Protein 9NFB (pdb70)

Secondary structure (DSSP, 8-state):
--EEEEEEEEEE--TTTSSPEEEEEEEETTEEEEEEETTSSS-S-EE-STTGGGS-HHHHHHHHHHHHHHHHHHHHHHHHHHHHHT--SSS--EEEEEEEEEE-TT-SEEEEEEEEEETTEEEEEE-TTSS-EEE-SHHHHHHHHHHHHHTHHHHHHHIIIIIIHHHHHHHHHHTTTTTS--B--EEEEEE--EEEEEEEEBSS-EEEEEES---B---EE-SSS-EEEEEEE---EEEEEETT-SS-EEE--/--B--EEEEEESS---TT--EEEEEEEEEEBSS--EEEEEETTEE-S--EEPPPEE-TTS-EEEEEEEEE---EEEEEE-SS-SS-EEEE--S--/---STT----/---EEEE-SEEE--TT--EEEEEEEEEEE-GGGEEEEEE-TTS--EEEEETTTEE-TT--TTEEEEEEEEEEEEEESS--GGG-SEEEEEE-SSS-EE---EEEE--/--EEEEE---EE-TT--EEEEEEEESS-GGGS-EEEEEE-TTS-EEEEEEE-SSS--EEE-TTTTTTEEEEEETTTTEEEEEE-S--GGG-EEEEEEE---SS---EE---EEEEE--

B-factor: mean 131.97, std 766.39, range [21.88, 10307.0]

Structure (mmCIF, N/CA/C/O backbone):
data_9NFB
#
_entry.id   9NFB
#
_cell.length_a   1.00
_cell.length_b   1.00
_cell.length_c   1.00
_cell.angle_alpha   90.00
_cell.angle_beta   90.00
_cell.angle_gamma   90.00
#
_symmetry.space_group_name_H-M   'P 1'
#
loop_
_entity.id
_entity.type
_entity.pdbx_description
1 polymer 'MHC class I antigen'
2 polymer Beta-2-microglobulin
3 polymer 'GTPase KRas'
4 polymer 'R302 Fab light chain'
5 polymer 'R302 Fab heavy chain'
6 non-polymer 1-{(3S)-4-[(7M)-7-[6-amino-4-methyl-3-(trifluoromethyl)pyridin-2-yl]-6-chloro-8-fluoro-2-{[(2S)-1-methylpyrrolidin-2-yl]methoxy}quinazolin-4-yl]-3-methylpiperazin-1-yl}propan-1-one
#
loop_
_atom_site.group_PDB
_atom_site.id
_atom_site.type_symbol
_atom_site.label_atom_id
_atom_site.label_alt_id
_atom_site.label_comp_id
_atom_site.label_asym_id
_atom_site.label_entity_id
_atom_site.label_seq_id
_atom_site.pdbx_PDB_ins_code
_atom_site.Cartn_x
_atom_site.Cartn_y
_atom_site.Cartn_z
_atom_site.occupancy
_atom_site.B_iso_or_equiv
_atom_site.auth_seq_id
_atom_site.auth_comp_id
_atom_site.auth_asym_id
_atom_site.auth_atom_id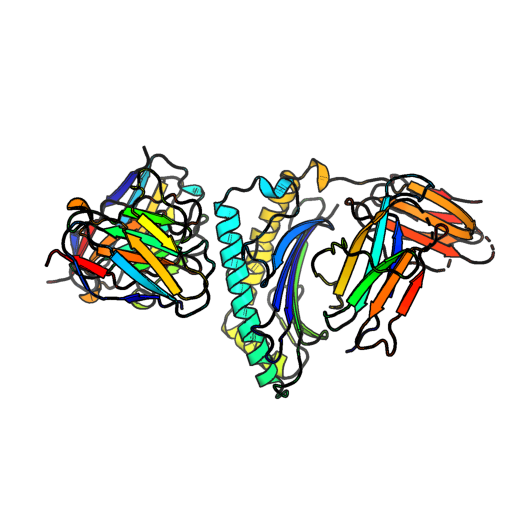
_atom_site.pdbx_PDB_model_num
ATOM 1 N N . GLY A 1 2 ? 148.291 169.702 193.967 1.00 80.96 1 GLY A N 1
ATOM 2 C CA . GLY A 1 2 ? 149.621 169.286 194.366 1.00 79.39 1 GLY A CA 1
ATOM 3 C C . GLY A 1 2 ? 150.408 168.661 193.233 1.00 80.04 1 GLY A C 1
ATOM 4 O O . GLY A 1 2 ? 149.831 168.164 192.269 1.00 80.55 1 GLY A O 1
ATOM 5 N N . SER A 1 3 ? 151.733 168.691 193.351 1.00 75.25 2 SER A N 1
ATOM 6 C CA . SER A 1 3 ? 152.590 168.116 192.325 1.00 75.03 2 SER A CA 1
ATOM 7 C C . SER A 1 3 ? 152.483 166.597 192.325 1.00 73.75 2 SER A C 1
ATOM 8 O O . SER A 1 3 ? 152.543 165.953 193.376 1.00 73.84 2 SER A O 1
ATOM 11 N N . HIS A 1 4 ? 152.329 166.022 191.136 1.00 65.08 3 HIS A N 1
ATOM 12 C CA . HIS A 1 4 ? 152.233 164.579 190.968 1.00 64.85 3 HIS A CA 1
ATOM 13 C C . HIS A 1 4 ? 153.410 164.087 190.142 1.00 64.28 3 HIS A C 1
ATOM 14 O O . HIS A 1 4 ? 153.819 164.739 189.180 1.00 68.80 3 HIS A O 1
ATOM 21 N N . SER A 1 5 ? 153.947 162.928 190.507 1.00 49.27 4 SER A N 1
ATOM 22 C CA . SER A 1 5 ? 155.148 162.409 189.875 1.00 48.22 4 SER A CA 1
ATOM 23 C C . SER A 1 5 ? 154.947 160.965 189.447 1.00 53.00 4 SER A C 1
ATOM 24 O O . SER A 1 5 ? 154.355 160.169 190.180 1.00 59.52 4 SER A O 1
ATOM 27 N N . MET A 1 6 ? 155.448 160.633 188.261 1.00 51.52 5 MET A N 1
ATOM 28 C CA . MET A 1 6 ? 155.540 159.251 187.809 1.00 45.62 5 MET A CA 1
ATOM 29 C C . MET A 1 6 ? 156.996 158.822 187.846 1.00 50.40 5 MET A C 1
ATOM 30 O O . MET A 1 6 ? 157.875 159.568 187.404 1.00 63.10 5 MET A O 1
ATOM 35 N N . ARG A 1 7 ? 157.251 157.634 188.383 1.00 43.69 6 ARG A N 1
ATOM 36 C CA . ARG A 1 7 ? 158.595 157.083 188.440 1.00 43.76 6 ARG A CA 1
ATOM 37 C C . ARG A 1 7 ? 158.574 155.623 188.020 1.00 42.52 6 ARG A C 1
ATOM 38 O O . ARG A 1 7 ? 157.553 154.943 188.125 1.00 52.92 6 ARG A O 1
ATOM 46 N N . TYR A 1 8 ? 159.714 155.154 187.525 1.00 34.70 7 TYR A N 1
ATOM 47 C CA . TYR A 1 8 ? 159.922 153.754 187.192 1.00 32.06 7 TYR A CA 1
ATOM 48 C C . TYR A 1 8 ? 161.237 153.311 187.803 1.00 35.32 7 TYR A C 1
ATOM 49 O O . TYR A 1 8 ? 162.267 153.971 187.613 1.00 51.20 7 TYR A O 1
ATOM 58 N N . PHE A 1 9 ? 161.193 152.197 188.530 1.00 21.88 8 PHE A N 1
ATOM 59 C CA . PHE A 1 9 ? 162.352 151.633 189.206 1.00 28.68 8 PHE A CA 1
ATOM 60 C C . PHE A 1 9 ? 162.627 150.245 188.648 1.00 37.33 8 PHE A C 1
ATOM 61 O O . PHE A 1 9 ? 161.718 149.415 188.565 1.00 48.14 8 PHE A O 1
ATOM 69 N N . PHE A 1 10 ? 163.880 149.995 188.278 1.00 34.70 9 PHE A N 1
ATOM 70 C CA . PHE A 1 10 ? 164.313 148.730 187.703 1.00 34.50 9 PHE A CA 1
ATOM 71 C C . PHE A 1 10 ? 165.478 148.201 188.519 1.00 39.11 9 PHE A C 1
ATOM 72 O O . PHE A 1 10 ? 166.430 148.940 188.791 1.00 51.36 9 PHE A O 1
ATOM 80 N N . THR A 1 11 ? 165.405 146.929 188.901 1.00 42.91 10 THR A N 1
ATOM 81 C CA . THR A 1 11 ? 166.445 146.275 189.681 1.00 46.50 10 THR A CA 1
ATOM 82 C C . THR A 1 11 ? 166.839 144.976 188.998 1.00 47.64 10 THR A C 1
ATOM 83 O O . THR A 1 11 ? 165.978 144.143 188.702 1.00 57.52 10 THR A O 1
ATOM 87 N N . SER A 1 12 ? 168.135 144.800 188.760 1.00 52.89 11 SER A N 1
ATOM 88 C CA . SER A 1 12 ? 168.659 143.599 188.123 1.00 58.47 11 SER A CA 1
ATOM 89 C C . SER A 1 12 ? 169.757 143.027 189.003 1.00 57.98 11 SER A C 1
ATOM 90 O O . SER A 1 12 ? 170.754 143.702 189.273 1.00 65.09 11 SER A O 1
ATOM 93 N N . VAL A 1 13 ? 169.576 141.785 189.442 1.00 60.13 12 VAL A N 1
ATOM 94 C CA . VAL A 1 13 ? 170.487 141.128 190.370 1.00 63.45 12 VAL A CA 1
ATOM 95 C C . VAL A 1 13 ? 171.106 139.928 189.670 1.00 66.59 12 VAL A C 1
ATOM 96 O O . VAL A 1 13 ? 170.387 139.076 189.137 1.00 70.71 12 VAL A O 1
ATOM 100 N N . SER A 1 14 ? 172.434 139.861 189.677 1.00 71.05 13 SER A N 1
ATOM 101 C CA . SER A 1 14 ? 173.145 138.764 189.037 1.00 71.79 13 SER A CA 1
ATOM 102 C C . SER A 1 14 ? 173.143 137.538 189.940 1.00 73.60 13 SER A C 1
ATOM 103 O O . SER A 1 14 ? 173.523 137.619 191.112 1.00 76.35 13 SER A O 1
ATOM 106 N N . ARG A 1 15 ? 172.716 136.404 189.394 1.00 82.55 14 ARG A N 1
ATOM 107 C CA . ARG A 1 15 ? 172.715 135.147 190.134 1.00 85.71 14 ARG A CA 1
ATOM 108 C C . ARG A 1 15 ? 173.833 134.253 189.621 1.00 87.63 14 ARG A C 1
ATOM 109 O O . ARG A 1 15 ? 173.764 133.780 188.475 1.00 85.76 14 ARG A O 1
ATOM 117 N N . PRO A 1 16 ? 174.868 133.987 190.415 1.00 97.54 15 PRO A N 1
ATOM 118 C CA . PRO A 1 16 ? 176.019 133.188 189.941 1.00 95.59 15 PRO A CA 1
ATOM 119 C C . PRO A 1 16 ? 175.732 131.690 189.850 1.00 95.47 15 PRO A C 1
ATOM 120 O O . PRO A 1 16 ? 176.025 130.893 190.739 1.00 94.22 15 PRO A O 1
ATOM 124 N N . GLY A 1 17 ? 175.135 131.290 188.728 1.00 103.32 16 GLY A N 1
ATOM 125 C CA . GLY A 1 17 ? 174.874 129.901 188.432 1.00 103.18 16 GLY A CA 1
ATOM 126 C C . GLY A 1 17 ? 173.445 129.455 188.662 1.00 104.92 16 GLY A C 1
ATOM 127 O O . GLY A 1 17 ? 173.041 128.420 188.119 1.00 103.73 16 GLY A O 1
ATOM 128 N N . ARG A 1 18 ? 172.669 130.205 189.446 1.00 105.86 17 ARG A N 1
ATOM 129 C CA . ARG A 1 18 ? 171.273 129.853 189.669 1.00 103.96 17 ARG A CA 1
ATOM 130 C C . ARG A 1 18 ? 170.400 130.123 188.453 1.00 105.34 17 ARG A C 1
ATOM 131 O O . ARG A 1 18 ? 169.230 129.726 188.452 1.00 104.69 17 ARG A O 1
ATOM 139 N N . GLY A 1 19 ? 170.928 130.791 187.438 1.00 98.98 18 GLY A N 1
ATOM 140 C CA . GLY A 1 19 ? 170.202 131.088 186.227 1.00 94.72 18 GLY A CA 1
ATOM 141 C C . GLY A 1 19 ? 170.538 132.480 185.742 1.00 94.20 18 GLY A C 1
ATOM 142 O O . GLY A 1 19 ? 171.549 133.063 186.129 1.00 92.77 18 GLY A O 1
ATOM 143 N N . GLU A 1 20 ? 169.673 133.004 184.881 1.00 85.61 19 GLU A N 1
ATOM 144 C CA . GLU A 1 20 ? 169.841 134.357 184.386 1.00 84.47 19 GLU A CA 1
ATOM 145 C C . GLU A 1 20 ? 169.560 135.360 185.504 1.00 83.72 19 GLU A C 1
ATOM 146 O O . GLU A 1 20 ? 168.831 135.056 186.451 1.00 84.37 19 GLU A O 1
ATOM 152 N N . PRO A 1 21 ? 170.140 136.558 185.426 1.00 76.43 20 PRO A N 1
ATOM 153 C CA . PRO A 1 21 ? 169.907 137.551 186.480 1.00 74.46 20 PRO A CA 1
ATOM 154 C C . PRO A 1 21 ? 168.434 137.908 186.592 1.00 72.53 20 PRO A C 1
ATOM 155 O O . PRO A 1 21 ? 167.716 137.987 185.594 1.00 72.73 20 PRO A O 1
ATOM 159 N N . ARG A 1 22 ? 167.988 138.119 187.827 1.00 61.56 21 ARG A N 1
ATOM 160 C CA . ARG A 1 22 ? 166.593 138.436 188.085 1.00 61.15 21 ARG A CA 1
ATOM 161 C C . ARG A 1 22 ? 166.344 139.920 187.859 1.00 66.02 21 ARG A C 1
ATOM 162 O O . ARG A 1 22 ? 167.129 140.767 188.288 1.00 70.95 21 ARG A O 1
ATOM 170 N N . PHE A 1 23 ? 165.242 140.230 187.180 1.00 58.32 22 PHE A N 1
ATOM 171 C CA . PHE A 1 23 ? 164.904 141.598 186.811 1.00 50.08 22 PHE A CA 1
ATOM 172 C C . PHE A 1 23 ? 163.509 141.925 187.318 1.00 49.14 22 PHE A C 1
ATOM 173 O O . PHE A 1 23 ? 162.568 141.162 187.084 1.00 58.04 22 PHE A O 1
ATOM 181 N N . ILE A 1 24 ? 163.382 143.051 188.016 1.00 43.16 23 ILE A N 1
ATOM 182 C CA . ILE A 1 24 ? 162.107 143.523 188.542 1.00 45.81 23 ILE A CA 1
ATOM 183 C C . ILE A 1 24 ? 161.914 144.976 188.136 1.00 51.75 23 ILE A C 1
ATOM 184 O O . ILE A 1 24 ? 162.805 145.805 188.344 1.00 57.61 23 ILE A O 1
ATOM 189 N N . ALA A 1 25 ? 160.750 145.288 187.576 1.00 43.89 24 ALA A N 1
ATOM 190 C CA . ALA A 1 25 ? 160.395 146.650 187.208 1.00 38.01 24 ALA A CA 1
ATOM 191 C C . ALA A 1 25 ? 159.104 147.046 187.907 1.00 42.76 24 ALA A C 1
ATOM 192 O O . ALA A 1 25 ? 158.173 146.243 188.006 1.00 53.87 24 ALA A O 1
ATOM 194 N N . VAL A 1 26 ? 159.057 148.279 188.403 1.00 35.01 25 VAL A N 1
ATOM 195 C CA . VAL A 1 26 ? 157.882 148.800 189.091 1.00 32.59 25 VAL A CA 1
ATOM 196 C C . VAL A 1 26 ? 157.604 150.209 188.597 1.00 36.72 25 VAL A C 1
ATOM 197 O O . VAL A 1 26 ? 158.530 150.991 188.359 1.00 54.41 25 VAL A O 1
ATOM 201 N N . GLY A 1 27 ? 156.323 150.526 188.439 1.00 25.33 26 GLY A N 1
ATOM 202 C CA . GLY A 1 27 ? 155.909 151.859 188.057 1.00 28.38 26 GLY A CA 1
ATOM 203 C C . GLY A 1 27 ? 155.022 152.487 189.108 1.00 35.31 26 GLY A C 1
ATOM 204 O O . GLY A 1 27 ? 154.052 151.871 189.556 1.00 51.54 26 GLY A O 1
ATOM 205 N N . TYR A 1 28 ? 155.347 153.709 189.513 1.00 36.75 27 TYR A N 1
ATOM 206 C CA . TYR A 1 28 ? 154.651 154.401 190.586 1.00 39.98 27 TYR A CA 1
ATOM 207 C C . TYR A 1 28 ? 154.093 155.710 190.056 1.00 47.63 27 TYR A C 1
ATOM 208 O O . TYR A 1 28 ? 154.784 156.432 189.333 1.00 53.69 27 TYR A O 1
ATOM 217 N N . VAL A 1 29 ? 152.849 156.011 190.412 1.00 52.03 28 VAL A N 1
ATOM 218 C CA . VAL A 1 29 ? 152.281 157.346 190.274 1.00 50.41 28 VAL A CA 1
ATOM 219 C C . VAL A 1 29 ? 151.996 157.842 191.682 1.00 50.25 28 VAL A C 1
ATOM 220 O O . VAL A 1 29 ? 151.226 157.215 192.420 1.00 56.54 28 VAL A O 1
ATOM 224 N N . ASP A 1 30 ? 152.626 158.955 192.060 1.00 53.26 29 ASP A N 1
ATOM 225 C CA . ASP A 1 30 ? 152.586 159.471 193.431 1.00 55.69 29 ASP A CA 1
ATOM 226 C C . ASP A 1 30 ? 153.140 158.378 194.335 1.00 58.59 29 ASP A C 1
ATOM 227 O O . ASP A 1 30 ? 154.313 158.002 194.167 1.00 60.48 29 ASP A O 1
ATOM 232 N N . ASP A 1 31 ? 152.372 157.849 195.284 1.00 55.53 30 ASP A N 1
ATOM 233 C CA . ASP A 1 31 ? 152.807 156.742 196.124 1.00 52.98 30 ASP A CA 1
ATOM 234 C C . ASP A 1 31 ? 152.070 155.448 195.805 1.00 54.56 30 ASP A C 1
ATOM 235 O O . ASP A 1 31 ? 152.108 154.511 196.608 1.00 60.08 30 ASP A O 1
ATOM 240 N N . THR A 1 32 ? 151.400 155.373 194.659 1.00 48.20 31 THR A N 1
ATOM 241 C CA . THR A 1 32 ? 150.592 154.219 194.287 1.00 47.23 31 THR A CA 1
ATOM 242 C C . THR A 1 32 ? 151.250 153.494 193.121 1.00 51.53 31 THR A C 1
ATOM 243 O O . THR A 1 32 ? 151.486 154.093 192.068 1.00 52.41 31 THR A O 1
ATOM 247 N N . GLN A 1 33 ? 151.539 152.211 193.311 1.00 48.62 32 GLN A N 1
ATOM 248 C CA . GLN A 1 33 ? 152.044 151.386 192.224 1.00 40.98 32 GLN A CA 1
ATOM 249 C C . GLN A 1 33 ? 150.930 151.096 191.227 1.00 45.04 32 GLN A C 1
ATOM 250 O O . GLN A 1 33 ? 149.767 150.939 191.606 1.00 56.30 32 GLN A O 1
ATOM 256 N N . PHE A 1 34 ? 151.281 151.026 189.942 1.00 41.01 33 PHE A N 1
ATOM 257 C CA . PHE A 1 34 ? 150.289 150.703 188.924 1.00 42.57 33 PHE A CA 1
ATOM 258 C C . PHE A 1 34 ? 150.725 149.657 187.906 1.00 46.28 33 PHE A C 1
ATOM 259 O O . PHE A 1 34 ? 149.860 149.141 187.191 1.00 55.88 33 PHE A O 1
ATOM 267 N N . VAL A 1 35 ? 152.012 149.315 187.814 1.00 40.87 34 VAL A N 1
ATOM 268 C CA . VAL A 1 35 ? 152.468 148.207 186.982 1.00 39.54 34 VAL A CA 1
ATOM 269 C C . VAL A 1 35 ? 153.533 147.423 187.736 1.00 44.10 34 VAL A C 1
ATOM 270 O O . VAL A 1 35 ? 154.016 147.839 188.790 1.00 46.41 34 VAL A O 1
ATOM 274 N N . ARG A 1 36 ? 153.895 146.272 187.174 1.00 48.44 35 ARG A N 1
ATOM 275 C CA . ARG A 1 36 ? 154.865 145.384 187.795 1.00 48.23 35 ARG A CA 1
ATOM 276 C C . ARG A 1 36 ? 155.319 144.348 186.779 1.00 52.85 35 ARG A C 1
ATOM 277 O O . ARG A 1 36 ? 154.491 143.728 186.110 1.00 61.12 35 ARG A O 1
ATOM 285 N N . PHE A 1 37 ? 156.632 144.164 186.674 1.00 49.48 36 PHE A N 1
ATOM 286 C CA . PHE A 1 37 ? 157.206 143.110 185.848 1.00 46.55 36 PHE A CA 1
ATOM 287 C C . PHE A 1 37 ? 158.228 142.344 186.668 1.00 50.56 36 PHE A C 1
ATOM 288 O O . PHE A 1 37 ? 159.168 142.939 187.201 1.00 57.24 36 PHE A O 1
ATOM 296 N N . ASP A 1 38 ? 158.047 141.030 186.763 1.00 54.99 37 ASP A N 1
ATOM 297 C CA . ASP A 1 38 ? 158.987 140.165 187.462 1.00 53.67 37 ASP A CA 1
ATOM 298 C C . ASP A 1 38 ? 159.475 139.107 186.488 1.00 57.10 37 ASP A C 1
ATOM 299 O O . ASP A 1 38 ? 158.666 138.453 185.825 1.00 62.79 37 ASP A O 1
ATOM 304 N N . SER A 1 39 ? 160.796 138.942 186.406 1.00 58.07 38 SER A N 1
ATOM 305 C CA . SER A 1 39 ? 161.367 138.055 185.399 1.00 62.70 38 SER A CA 1
ATOM 306 C C . SER A 1 39 ? 160.969 136.605 185.640 1.00 65.20 38 SER A C 1
ATOM 307 O O . SER A 1 39 ? 160.804 135.833 184.688 1.00 62.96 38 SER A O 1
ATOM 310 N N . ASP A 1 40 ? 160.811 136.213 186.903 1.00 67.87 39 ASP A N 1
ATOM 311 C CA . ASP A 1 40 ? 160.492 134.830 187.230 1.00 68.04 39 ASP A CA 1
ATOM 312 C C . ASP A 1 40 ? 158.996 134.549 187.270 1.00 68.82 39 ASP A C 1
ATOM 313 O O . ASP A 1 40 ? 158.608 133.395 187.481 1.00 68.99 39 ASP A O 1
ATOM 318 N N . ALA A 1 41 ? 158.154 135.559 187.079 1.00 69.48 40 ALA A N 1
ATOM 319 C CA . ALA A 1 41 ? 156.721 135.324 186.989 1.00 68.49 40 ALA A CA 1
ATOM 320 C C . ALA A 1 41 ? 156.393 134.533 185.727 1.00 68.58 40 ALA A C 1
ATOM 321 O O . ALA A 1 41 ? 157.073 134.642 184.703 1.00 68.69 40 ALA A O 1
ATOM 323 N N . ALA A 1 42 ? 155.336 133.724 185.812 1.00 64.97 41 ALA A N 1
ATOM 324 C CA . ALA A 1 42 ? 154.986 132.845 184.700 1.00 67.44 41 ALA A CA 1
ATOM 325 C C . ALA A 1 42 ? 154.523 133.635 183.481 1.00 64.74 41 ALA A C 1
ATOM 326 O O . ALA A 1 42 ? 154.822 133.258 182.343 1.00 64.88 41 ALA A O 1
ATOM 328 N N . SER A 1 43 ? 153.786 134.726 183.698 1.00 61.02 42 SER A N 1
ATOM 329 C CA . SER A 1 43 ? 153.202 135.463 182.581 1.00 63.43 42 SER A CA 1
ATOM 330 C C . SER A 1 43 ? 154.272 136.096 181.698 1.00 64.21 42 SER A C 1
ATOM 331 O O . SER A 1 43 ? 154.149 136.087 180.467 1.00 58.46 42 SER A O 1
ATOM 334 N N . GLN A 1 44 ? 155.326 136.645 182.305 1.00 67.32 43 GLN A N 1
ATOM 335 C CA . GLN A 1 44 ? 156.355 137.398 181.582 1.00 63.48 43 GLN A CA 1
ATOM 336 C C . GLN A 1 44 ? 155.741 138.542 180.779 1.00 63.10 43 GLN A C 1
ATOM 337 O O . GLN A 1 44 ? 156.116 138.796 179.633 1.00 64.64 43 GLN A O 1
ATOM 343 N N . ARG A 1 45 ? 154.787 139.237 181.391 1.00 53.99 44 ARG A N 1
ATOM 344 C CA . ARG A 1 45 ? 154.137 140.387 180.786 1.00 51.04 44 ARG A CA 1
ATOM 345 C C . ARG A 1 45 ? 153.993 141.474 181.838 1.00 55.77 44 ARG A C 1
ATOM 346 O O . ARG A 1 45 ? 154.092 141.216 183.039 1.00 60.95 44 ARG A O 1
ATOM 354 N N . MET A 1 46 ? 153.767 142.699 181.377 1.00 51.97 45 MET A N 1
ATOM 355 C CA . MET A 1 46 ? 153.491 143.789 182.299 1.00 47.74 45 MET A CA 1
ATOM 356 C C . MET A 1 46 ? 152.127 143.576 182.941 1.00 51.45 45 MET A C 1
ATOM 357 O O . MET A 1 46 ? 151.119 143.428 182.245 1.00 58.42 45 MET A O 1
ATOM 362 N N . GLU A 1 47 ? 152.096 143.557 184.270 1.00 51.77 46 GLU A N 1
ATOM 363 C CA . GLU A 1 47 ? 150.882 143.235 184.996 1.00 50.05 46 GLU A CA 1
ATOM 364 C C . GLU A 1 47 ? 150.319 144.474 185.668 1.00 57.36 46 GLU A C 1
ATOM 365 O O . GLU A 1 47 ? 151.080 145.248 186.264 1.00 62.11 46 GLU A O 1
ATOM 371 N N . PRO A 1 48 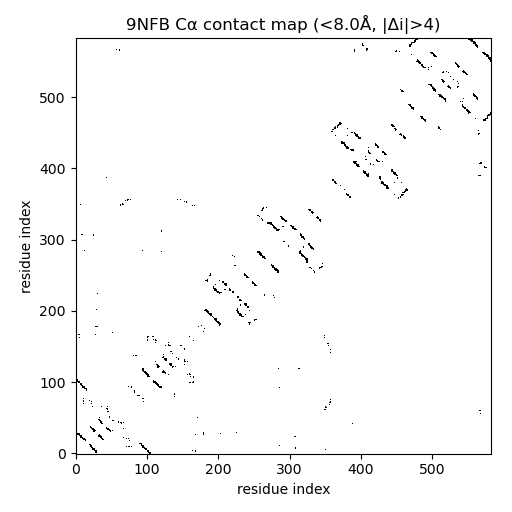? 149.011 144.700 185.595 1.00 57.03 47 PRO A N 1
ATOM 372 C CA . PRO A 1 48 ? 148.423 145.849 186.289 1.00 53.83 47 PRO A CA 1
ATOM 373 C C . PRO A 1 48 ? 148.324 145.599 187.784 1.00 56.48 47 PRO A C 1
ATOM 374 O O . PRO A 1 48 ? 148.029 144.487 188.227 1.00 61.04 47 PRO A O 1
ATOM 378 N N . ARG A 1 49 ? 148.569 146.653 188.567 1.00 52.70 48 ARG A N 1
ATOM 379 C CA . ARG A 1 49 ? 148.435 146.577 190.018 1.00 53.85 48 ARG A CA 1
ATOM 380 C C . ARG A 1 49 ? 147.553 147.692 190.568 1.00 59.95 48 ARG A C 1
ATOM 381 O O . ARG A 1 49 ? 147.602 147.979 191.767 1.00 62.93 48 ARG A O 1
ATOM 389 N N . ALA A 1 50 ? 146.750 148.323 189.719 1.00 62.40 49 ALA A N 1
ATOM 390 C CA . ALA A 1 50 ? 145.778 149.321 190.129 1.00 60.72 49 ALA A CA 1
ATOM 391 C C . ALA A 1 50 ? 144.479 149.067 189.382 1.00 60.89 49 ALA A C 1
ATOM 392 O O . ALA A 1 50 ? 144.501 148.579 188.246 1.00 61.41 49 ALA A O 1
ATOM 394 N N . PRO A 1 51 ? 143.333 149.369 189.997 1.00 69.09 50 PRO A N 1
ATOM 395 C CA . PRO A 1 51 ? 142.059 149.134 189.302 1.00 70.75 50 PRO A CA 1
ATOM 396 C C . PRO A 1 51 ? 141.875 149.982 188.054 1.00 73.52 50 PRO A C 1
ATOM 397 O O . PRO A 1 51 ? 141.251 149.515 187.094 1.00 75.93 50 PRO A O 1
ATOM 401 N N . TRP A 1 52 ? 142.395 151.211 188.034 1.00 60.31 51 TRP A N 1
ATOM 402 C CA . TRP A 1 52 ? 142.144 152.100 186.905 1.00 59.27 51 TRP A CA 1
ATOM 403 C C . TRP A 1 52 ? 142.990 151.737 185.691 1.00 63.78 51 TRP A C 1
ATOM 404 O O . TRP A 1 52 ? 142.531 151.872 184.553 1.00 68.34 51 TRP A O 1
ATOM 415 N N . ILE A 1 53 ? 144.225 151.279 185.908 1.00 64.02 52 ILE A N 1
ATOM 416 C CA . ILE A 1 53 ? 145.115 150.994 184.790 1.00 60.76 52 ILE A CA 1
ATOM 417 C C . ILE A 1 53 ? 144.643 149.793 183.982 1.00 63.00 52 ILE A C 1
ATOM 418 O O . ILE A 1 53 ? 145.047 149.632 182.826 1.00 69.82 52 ILE A O 1
ATOM 423 N N . GLU A 1 54 ? 143.781 148.949 184.553 1.00 65.23 53 GLU A N 1
ATOM 424 C CA . GLU A 1 54 ? 143.243 147.815 183.810 1.00 65.53 53 GLU A CA 1
ATOM 425 C C . GLU A 1 54 ? 142.328 148.251 182.673 1.00 67.90 53 GLU A C 1
ATOM 426 O O . GLU A 1 54 ? 142.010 147.434 181.802 1.00 69.00 53 GLU A O 1
ATOM 432 N N . GLN A 1 55 ? 141.896 149.513 182.668 1.00 68.66 54 GLN A N 1
ATOM 433 C CA . GLN A 1 55 ? 141.033 150.010 181.602 1.00 67.72 54 GLN A CA 1
ATOM 434 C C . GLN A 1 55 ? 141.765 150.073 180.266 1.00 71.94 54 GLN A C 1
ATOM 435 O O . GLN A 1 55 ? 141.129 149.987 179.208 1.00 75.27 54 GLN A O 1
ATOM 441 N N . GLU A 1 56 ? 143.091 150.191 180.292 1.00 67.99 55 GLU A N 1
ATOM 442 C CA . GLU A 1 56 ? 143.867 150.301 179.064 1.00 63.40 55 GLU A CA 1
ATOM 443 C C . GLU A 1 56 ? 143.693 149.060 178.196 1.00 66.05 55 GLU A C 1
ATOM 444 O O . GLU A 1 56 ? 143.582 147.939 178.698 1.00 68.40 55 GLU A O 1
ATOM 450 N N . GLY A 1 57 ? 143.670 149.269 176.883 1.00 58.68 56 GLY A N 1
ATOM 451 C CA . GLY A 1 57 ? 143.471 148.195 175.941 1.00 60.00 56 GLY A CA 1
ATOM 452 C C . GLY A 1 57 ? 144.669 147.275 175.851 1.00 62.55 56 GLY A C 1
ATOM 453 O O . GLY A 1 57 ? 145.753 147.581 176.354 1.00 64.30 56 GLY A O 1
ATOM 454 N N . PRO A 1 58 ? 144.490 146.117 175.210 1.00 63.67 57 PRO A N 1
ATOM 455 C CA . PRO A 1 58 ? 145.597 145.149 175.125 1.00 61.30 57 PRO A CA 1
ATOM 456 C C . PRO A 1 58 ? 146.803 145.655 174.354 1.00 62.98 57 PRO A C 1
ATOM 457 O O . PRO A 1 58 ? 147.912 145.146 174.560 1.00 65.83 57 PRO A O 1
ATOM 461 N N . GLU A 1 59 ? 146.630 146.641 173.470 1.00 57.70 58 GLU A N 1
ATOM 462 C CA . GLU A 1 59 ? 147.787 147.196 172.776 1.00 58.67 58 GLU A CA 1
ATOM 463 C C . GLU A 1 59 ? 148.708 147.934 173.740 1.00 59.90 58 GLU A C 1
ATOM 464 O O . GLU A 1 59 ? 149.935 147.914 173.565 1.00 63.91 58 GLU A O 1
ATOM 470 N N . TYR A 1 60 ? 148.142 148.566 174.771 1.00 52.74 59 TYR A N 1
ATOM 471 C CA . TYR A 1 60 ? 148.967 149.209 175.785 1.00 52.03 59 TYR A CA 1
ATOM 472 C C . TYR A 1 60 ? 149.831 148.187 176.506 1.00 51.72 59 TYR A C 1
ATOM 473 O O . TYR A 1 60 ? 151.028 148.413 176.720 1.00 59.10 59 TYR A O 1
ATOM 482 N N . TRP A 1 61 ? 149.248 147.044 176.868 1.00 42.54 60 TRP A N 1
ATOM 483 C CA . TRP A 1 61 ? 150.017 146.011 177.550 1.00 45.95 60 TRP A CA 1
ATOM 484 C C . TRP A 1 61 ? 151.057 145.395 176.625 1.00 52.12 60 TRP A C 1
ATOM 485 O O . TRP A 1 61 ? 152.156 145.048 177.069 1.00 51.94 60 TRP A O 1
ATOM 496 N N . ASP A 1 62 ? 150.734 145.257 175.336 1.00 53.14 61 ASP A N 1
ATOM 497 C CA . ASP A 1 62 ? 151.723 144.781 174.373 1.00 47.96 61 ASP A CA 1
ATOM 498 C C . ASP A 1 62 ? 152.931 145.707 174.326 1.00 48.41 61 ASP A C 1
ATOM 499 O O . ASP A 1 62 ? 154.082 145.258 174.417 1.00 56.89 61 ASP A O 1
ATOM 504 N N . GLY A 1 63 ? 152.684 147.010 174.182 1.00 44.68 62 GLY A N 1
ATOM 505 C CA . GLY A 1 63 ? 153.785 147.960 174.152 1.00 46.75 62 GLY A CA 1
ATOM 506 C C . GLY A 1 63 ? 154.591 147.961 175.437 1.00 55.15 62 GLY A C 1
ATOM 507 O O . GLY A 1 63 ? 155.827 147.999 175.409 1.00 56.30 62 GLY A O 1
ATOM 508 N N . GLU A 1 64 ? 153.905 147.914 176.582 1.00 53.95 63 GLU A N 1
ATOM 509 C CA . GLU A 1 64 ? 154.604 147.901 177.861 1.00 45.73 63 GLU A CA 1
ATOM 510 C C . GLU A 1 64 ? 155.477 146.664 177.999 1.00 49.88 63 GLU A C 1
ATOM 511 O O . GLU A 1 64 ? 156.613 146.749 178.478 1.00 57.32 63 GLU A O 1
ATOM 517 N N . THR A 1 65 ? 154.965 145.502 177.589 1.00 41.31 64 THR A N 1
ATOM 518 C CA . THR A 1 65 ? 155.751 144.278 177.675 1.00 40.93 64 THR A CA 1
ATOM 519 C C . THR A 1 65 ? 156.969 144.340 176.765 1.00 45.36 64 THR A C 1
ATOM 520 O O . THR A 1 65 ? 158.062 143.914 177.154 1.00 52.27 64 THR A O 1
ATOM 524 N N . ARG A 1 66 ? 156.805 144.873 175.551 1.00 41.74 65 ARG A N 1
ATOM 525 C CA . ARG A 1 66 ? 157.952 145.020 174.659 1.00 40.29 65 ARG A CA 1
ATOM 526 C C . ARG A 1 66 ? 159.025 145.900 175.289 1.00 51.68 65 ARG A C 1
ATOM 527 O O . ARG A 1 66 ? 160.209 145.536 175.324 1.00 55.87 65 ARG A O 1
ATOM 535 N N . LYS A 1 67 ? 158.622 147.062 175.811 1.00 50.95 66 LYS A N 1
ATOM 536 C CA . LYS A 1 67 ? 159.592 147.974 176.410 1.00 44.20 66 LYS A CA 1
ATOM 537 C C . LYS A 1 67 ? 160.272 147.350 177.622 1.00 46.60 66 LYS A C 1
ATOM 538 O O . LYS A 1 67 ? 161.490 147.481 177.796 1.00 53.08 66 LYS A O 1
ATOM 544 N N . VAL A 1 68 ? 159.506 146.667 178.475 1.00 39.88 67 VAL A N 1
ATOM 545 C CA . VAL A 1 68 ? 160.092 146.125 179.694 1.00 39.07 67 VAL A CA 1
ATOM 546 C C . VAL A 1 68 ? 161.017 144.955 179.385 1.00 45.95 67 VAL A C 1
ATOM 547 O O . VAL A 1 68 ? 162.031 144.767 180.066 1.00 56.42 67 VAL A O 1
ATOM 551 N N . LYS A 1 69 ? 160.718 144.161 178.354 1.00 43.43 68 LYS A N 1
ATOM 552 C CA . LYS A 1 69 ? 161.648 143.101 177.986 1.00 42.60 68 LYS A CA 1
ATOM 553 C C . LYS A 1 69 ? 162.910 143.667 177.349 1.00 49.46 68 LYS A C 1
ATOM 554 O O . LYS A 1 69 ? 164.003 143.116 177.544 1.00 53.11 68 LYS A O 1
ATOM 560 N N . ALA A 1 70 ? 162.791 144.771 176.605 1.00 51.67 69 ALA A N 1
ATOM 561 C CA . ALA A 1 70 ? 163.989 145.455 176.128 1.00 49.27 69 ALA A CA 1
ATOM 562 C C . ALA A 1 70 ? 164.843 145.935 177.295 1.00 50.51 69 ALA A C 1
ATOM 563 O O . ALA A 1 70 ? 166.073 145.801 177.275 1.00 56.73 69 ALA A O 1
ATOM 565 N N . HIS A 1 71 ? 164.201 146.490 178.326 1.00 49.15 70 HIS A N 1
ATOM 566 C CA . HIS A 1 71 ? 164.927 146.905 179.523 1.00 45.72 70 HIS A CA 1
ATOM 567 C C . HIS A 1 71 ? 165.603 145.719 180.199 1.00 49.27 70 HIS A C 1
ATOM 568 O O . HIS A 1 71 ? 166.735 145.830 180.683 1.00 56.38 70 HIS A O 1
ATOM 575 N N . SER A 1 72 ? 164.913 144.579 180.259 1.00 50.08 71 SER A N 1
ATOM 576 C CA . SER A 1 72 ? 165.489 143.388 180.873 1.00 51.60 71 SER A CA 1
ATOM 577 C C . SER A 1 72 ? 166.739 142.934 180.130 1.00 54.12 71 SER A C 1
ATOM 578 O O . SER A 1 72 ? 167.763 142.619 180.748 1.00 56.84 71 SER A O 1
ATOM 581 N N . GLN A 1 73 ? 166.673 142.897 178.797 1.00 58.88 72 GLN A N 1
ATOM 582 C CA . GLN A 1 73 ? 167.847 142.519 178.014 1.00 58.92 72 GLN A CA 1
ATOM 583 C C . GLN A 1 73 ? 168.987 143.508 178.220 1.00 60.71 72 GLN A C 1
ATOM 584 O O . GLN A 1 73 ? 170.154 143.110 178.362 1.00 68.35 72 GLN A O 1
ATOM 590 N N . THR A 1 74 ? 168.669 144.805 178.241 1.00 55.82 73 THR A N 1
ATOM 591 C CA . THR A 1 74 ? 169.705 145.809 178.442 1.00 55.70 73 THR A CA 1
ATOM 592 C C . THR A 1 74 ? 170.384 145.641 179.793 1.00 55.65 73 THR A C 1
ATOM 593 O O . THR A 1 74 ? 171.610 145.726 179.888 1.00 58.54 73 THR A O 1
ATOM 597 N N . HIS A 1 75 ? 169.610 145.386 180.849 1.00 56.70 74 HIS A N 1
ATOM 598 C CA . HIS A 1 75 ? 170.207 145.209 182.171 1.00 58.32 74 HIS A CA 1
ATOM 599 C C . HIS A 1 75 ? 171.020 143.922 182.249 1.00 61.19 74 HIS A C 1
ATOM 600 O O . HIS A 1 75 ? 172.059 143.873 182.923 1.00 67.18 74 HIS A O 1
ATOM 607 N N . ARG A 1 76 ? 170.555 142.866 181.577 1.00 69.70 75 ARG A N 1
ATOM 608 C CA . ARG A 1 76 ? 171.309 141.618 181.551 1.00 70.64 75 ARG A CA 1
ATOM 609 C C . ARG A 1 76 ? 172.671 141.816 180.900 1.00 70.54 75 ARG A C 1
ATOM 610 O O . ARG A 1 76 ? 173.680 141.283 181.375 1.00 69.72 75 ARG A O 1
ATOM 618 N N . VAL A 1 77 ? 172.720 142.583 179.810 1.00 68.73 76 VAL A N 1
ATOM 619 C CA . VAL A 1 77 ? 174.008 142.927 179.211 1.00 67.21 76 VAL A CA 1
ATOM 620 C C . VAL A 1 77 ? 174.797 143.855 180.133 1.00 70.02 76 VAL A C 1
ATOM 621 O O . VAL A 1 77 ? 176.033 143.773 180.221 1.00 71.07 76 VAL A O 1
ATOM 625 N N . ASP A 1 78 ? 174.092 144.750 180.829 1.00 73.72 77 ASP A N 1
ATOM 626 C CA . ASP A 1 78 ? 174.733 145.783 181.631 1.00 72.62 77 ASP A CA 1
ATOM 627 C C . ASP A 1 78 ? 175.513 145.187 182.790 1.00 70.74 77 ASP A C 1
ATOM 628 O O . ASP A 1 78 ? 176.590 145.680 183.135 1.00 77.00 77 ASP A O 1
ATOM 633 N N . LEU A 1 79 ? 174.975 144.144 183.419 1.00 66.12 78 LEU A N 1
ATOM 634 C CA . LEU A 1 79 ? 175.698 143.511 184.519 1.00 68.54 78 LEU A CA 1
ATOM 635 C C . LEU A 1 79 ? 177.063 143.014 184.057 1.00 73.00 78 LEU A C 1
ATOM 636 O O . LEU A 1 79 ? 178.089 143.279 184.700 1.00 73.39 78 LEU A O 1
ATOM 641 N N . GLY A 1 80 ? 177.095 142.306 182.927 1.00 73.76 79 GLY A N 1
ATOM 642 C CA . GLY A 1 80 ? 178.357 141.799 182.418 1.00 72.68 79 GLY A CA 1
ATOM 643 C C . GLY A 1 80 ? 179.313 142.902 182.008 1.00 71.44 79 GLY A C 1
ATOM 644 O O . GLY A 1 80 ? 180.505 142.852 182.329 1.00 74.85 79 GLY A O 1
ATOM 645 N N . THR A 1 81 ? 178.810 143.916 181.297 1.00 69.98 80 THR A N 1
ATOM 646 C CA . THR A 1 81 ? 179.712 144.978 180.859 1.00 73.37 80 THR A CA 1
ATOM 647 C C . THR A 1 81 ? 180.247 145.780 182.040 1.00 75.28 80 THR A C 1
ATOM 648 O O . THR A 1 81 ? 181.396 146.229 182.006 1.00 76.38 80 THR A O 1
ATOM 652 N N . LEU A 1 82 ? 179.462 145.931 183.108 1.00 72.23 81 LEU A N 1
ATOM 653 C CA . LEU A 1 82 ? 179.946 146.662 184.273 1.00 70.14 81 LEU A CA 1
ATOM 654 C C . LEU A 1 82 ? 180.954 145.840 185.061 1.00 70.20 81 LEU A C 1
ATOM 655 O O . LEU A 1 82 ? 181.949 146.382 185.559 1.00 74.44 81 LEU A O 1
ATOM 660 N N . ARG A 1 83 ? 180.722 144.532 185.188 1.00 77.93 82 ARG A N 1
ATOM 661 C CA . ARG A 1 83 ? 181.727 143.685 185.820 1.00 82.26 82 ARG A CA 1
ATOM 662 C C . ARG A 1 83 ? 183.033 143.725 185.039 1.00 83.13 82 ARG A C 1
ATOM 663 O O . ARG A 1 83 ? 184.119 143.744 185.629 1.00 78.93 82 ARG A O 1
ATOM 671 N N . GLY A 1 84 ? 182.946 143.747 183.708 1.00 85.74 83 GLY A N 1
ATOM 672 C CA . GLY A 1 84 ? 184.148 143.907 182.906 1.00 81.87 83 GLY A CA 1
ATOM 673 C C . GLY A 1 84 ? 184.816 145.253 183.117 1.00 82.33 83 GLY A C 1
ATOM 674 O O . GLY A 1 84 ? 186.044 145.343 183.186 1.00 83.71 83 GLY A O 1
ATOM 675 N N . TYR A 1 85 ? 184.015 146.317 183.221 1.00 80.99 84 TYR A N 1
ATOM 676 C CA . TYR A 1 85 ? 184.565 147.651 183.446 1.00 79.04 84 TYR A CA 1
ATOM 677 C C . TYR A 1 85 ? 185.323 147.720 184.763 1.00 78.28 84 TYR A C 1
ATOM 678 O O . TYR A 1 85 ? 186.398 148.326 184.840 1.00 77.36 84 TYR A O 1
ATOM 687 N N . TYR A 1 86 ? 184.775 147.113 185.811 1.00 79.12 85 TYR A N 1
ATOM 688 C CA . TYR A 1 86 ? 185.357 147.170 187.144 1.00 76.89 85 TYR A CA 1
ATOM 689 C C . TYR A 1 86 ? 186.407 146.094 187.387 1.00 80.67 85 TYR A C 1
ATOM 690 O O . TYR A 1 86 ? 187.082 146.136 188.421 1.00 80.67 85 TYR A O 1
ATOM 699 N N . ASN A 1 87 ? 186.559 145.141 186.464 1.00 85.38 86 ASN A N 1
ATOM 700 C CA . ASN A 1 87 ? 187.457 143.996 186.638 1.00 84.90 86 ASN A CA 1
ATOM 701 C C . ASN A 1 87 ? 187.122 143.215 187.907 1.00 85.15 86 ASN A C 1
ATOM 702 O O . ASN A 1 87 ? 188.005 142.848 188.684 1.00 83.71 86 ASN A O 1
ATOM 707 N N . GLN A 1 88 ? 185.835 142.961 188.121 1.00 80.89 87 GLN A N 1
ATOM 708 C CA . GLN A 1 88 ? 185.402 142.207 189.284 1.00 80.47 87 GLN A CA 1
ATOM 709 C C . GLN A 1 88 ? 185.369 140.712 188.980 1.00 83.52 87 GLN A C 1
ATOM 710 O O . GLN A 1 88 ? 185.276 140.283 187.827 1.00 83.64 87 GLN A O 1
ATOM 716 N N . SER A 1 89 ? 185.452 139.915 190.041 1.00 98.73 88 SER A N 1
ATOM 717 C CA . SER A 1 89 ? 185.395 138.468 189.901 1.00 98.63 88 SER A CA 1
ATOM 718 C C . SER A 1 89 ? 183.994 138.017 189.503 1.00 99.27 88 SER A C 1
ATOM 719 O O . SER A 1 89 ? 182.988 138.623 189.880 1.00 99.55 88 SER A O 1
ATOM 722 N N . GLU A 1 90 ? 183.937 136.931 188.730 1.00 96.83 89 GLU A N 1
ATOM 723 C CA . GLU A 1 90 ? 182.659 136.408 188.263 1.00 96.15 89 GLU A CA 1
ATOM 724 C C . GLU A 1 90 ? 181.859 135.736 189.372 1.00 97.90 89 GLU A C 1
ATOM 725 O O . GLU A 1 90 ? 180.671 135.457 189.178 1.00 97.77 89 GLU A O 1
ATOM 731 N N . ALA A 1 91 ? 182.478 135.467 190.523 1.00 100.48 90 ALA A N 1
ATOM 732 C CA . ALA A 1 91 ? 181.803 134.699 191.566 1.00 100.25 90 ALA A CA 1
ATOM 733 C C . ALA A 1 91 ? 180.720 135.515 192.265 1.00 103.45 90 ALA A C 1
ATOM 734 O O . ALA A 1 91 ? 179.613 135.015 192.496 1.00 102.66 90 ALA A O 1
ATOM 736 N N . GLY A 1 92 ? 181.015 136.765 192.609 1.00 99.24 91 GLY A N 1
ATOM 737 C CA . GLY A 1 92 ? 180.109 137.528 193.452 1.00 95.86 91 GLY A CA 1
ATOM 738 C C . GLY A 1 92 ? 178.854 137.961 192.714 1.00 95.36 91 GLY A C 1
ATOM 739 O O . GLY A 1 92 ? 178.830 138.068 191.487 1.00 95.58 91 GLY A O 1
ATOM 740 N N . SER A 1 93 ? 177.794 138.204 193.482 1.00 82.17 92 SER A N 1
ATOM 741 C CA . SER A 1 93 ? 176.562 138.753 192.935 1.00 81.33 92 SER A CA 1
ATOM 742 C C . SER A 1 93 ? 176.601 140.273 192.992 1.00 81.44 92 SER A C 1
ATOM 743 O O . SER A 1 93 ? 177.116 140.858 193.948 1.00 83.67 92 SER A O 1
ATOM 746 N N . HIS A 1 94 ? 176.050 140.913 191.966 1.00 70.97 93 HIS A N 1
ATOM 747 C CA . HIS A 1 94 ? 176.073 142.363 191.873 1.00 68.85 93 HIS A CA 1
ATOM 748 C C . HIS A 1 94 ? 174.699 142.869 191.464 1.00 68.33 93 HIS A C 1
ATOM 749 O O . HIS A 1 94 ? 173.962 142.196 190.741 1.00 69.16 93 HIS A O 1
ATOM 756 N N . THR A 1 95 ? 174.364 144.065 191.938 1.00 59.42 94 THR A N 1
ATOM 757 C CA . THR A 1 95 ? 173.050 144.657 191.747 1.00 54.89 94 THR A CA 1
ATOM 758 C C . THR A 1 95 ? 173.171 145.904 190.886 1.00 55.11 94 THR A C 1
ATOM 759 O O . THR A 1 95 ? 174.131 146.668 191.015 1.00 63.58 94 THR A O 1
ATOM 763 N N . VAL A 1 96 ? 172.197 146.102 190.002 1.00 45.30 95 VAL A N 1
ATOM 764 C CA . VAL A 1 96 ? 172.141 147.263 189.125 1.00 48.36 95 VAL A CA 1
ATOM 765 C C . VAL A 1 96 ? 170.753 147.874 189.244 1.00 51.71 95 VAL A C 1
ATOM 766 O O . VAL A 1 96 ? 169.749 147.165 189.125 1.00 56.87 95 VAL A O 1
ATOM 770 N N . GLN A 1 97 ? 170.690 149.181 189.485 1.00 45.50 96 GLN A N 1
ATOM 771 C CA . GLN A 1 97 ? 169.419 149.863 189.676 1.00 41.11 96 GLN A CA 1
ATOM 772 C C . GLN A 1 97 ? 169.306 151.027 188.707 1.00 43.30 96 GLN A C 1
ATOM 773 O O . GLN A 1 97 ? 170.300 151.688 188.401 1.00 58.66 96 GLN A O 1
ATOM 779 N N . ARG A 1 98 ? 168.092 151.274 188.226 1.00 37.21 97 ARG A N 1
ATOM 780 C CA . ARG A 1 98 ? 167.832 152.400 187.340 1.00 38.80 97 ARG A CA 1
ATOM 781 C C . ARG A 1 98 ? 166.482 153.005 187.683 1.00 42.07 97 ARG A C 1
ATOM 782 O O . ARG A 1 98 ? 165.487 152.287 187.773 1.00 54.54 97 ARG A O 1
ATOM 790 N N . MET A 1 99 ? 166.441 154.317 187.866 1.00 38.92 98 MET A N 1
ATOM 791 C CA . MET A 1 99 ? 165.199 155.003 188.197 1.00 35.87 98 MET A CA 1
ATOM 792 C C . MET A 1 99 ? 165.031 156.199 187.281 1.00 40.66 98 MET A C 1
ATOM 793 O O . MET A 1 99 ? 165.940 157.022 187.169 1.00 57.01 98 MET A O 1
ATOM 798 N N . TYR A 1 100 ? 163.869 156.318 186.648 1.00 36.24 99 TYR A N 1
ATOM 799 C CA . TYR A 1 100 ? 163.619 157.516 185.857 1.00 37.52 99 TYR A CA 1
ATOM 800 C C . TYR A 1 100 ? 162.148 157.893 185.902 1.00 42.96 99 TYR A C 1
ATOM 801 O O . TYR A 1 100 ? 161.277 157.041 186.060 1.00 52.89 99 TYR A O 1
ATOM 810 N N . GLY A 1 101 ? 161.884 159.183 185.746 1.00 45.60 100 GLY A N 1
ATOM 811 C CA . GLY A 1 101 ? 160.512 159.654 185.797 1.00 43.18 100 GLY A CA 1
ATOM 812 C C . GLY A 1 101 ? 160.440 161.161 185.711 1.00 49.56 10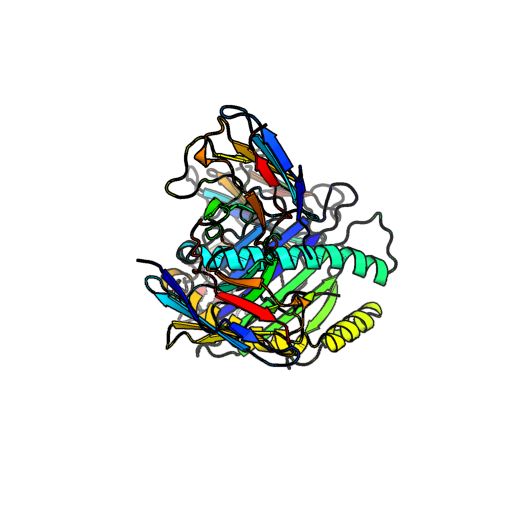0 GLY A C 1
ATOM 813 O O . GLY A 1 101 ? 161.439 161.847 185.474 1.00 60.23 100 GLY A O 1
ATOM 814 N N . CYS A 1 102 ? 159.228 161.668 185.933 1.00 55.49 101 CYS A N 1
ATOM 815 C CA . CYS A 1 102 ? 158.929 163.080 185.744 1.00 55.03 101 CYS A CA 1
ATOM 816 C C . CYS A 1 102 ? 157.967 163.567 186.818 1.00 55.35 101 CYS A C 1
ATOM 817 O O . CYS A 1 102 ? 157.279 162.781 187.474 1.00 66.31 101 CYS A O 1
ATOM 820 N N . ASP A 1 103 ? 157.936 164.888 186.987 1.00 55.85 102 ASP A N 1
ATOM 821 C CA . ASP A 1 103 ? 157.065 165.569 187.933 1.00 58.87 102 ASP A CA 1
ATOM 822 C C . ASP A 1 103 ? 156.251 166.631 187.208 1.00 57.80 102 ASP A C 1
ATOM 823 O O . ASP A 1 103 ? 156.704 167.214 186.221 1.00 66.16 102 ASP A O 1
ATOM 828 N N . VAL A 1 104 ? 155.044 166.882 187.708 1.00 62.94 103 VAL A N 1
ATOM 829 C CA . VAL A 1 104 ? 154.188 167.952 187.215 1.00 68.28 103 VAL A CA 1
ATOM 830 C C . VAL A 1 104 ? 153.672 168.741 188.409 1.00 69.22 103 VAL A C 1
ATOM 831 O O . VAL A 1 104 ? 153.379 168.168 189.465 1.00 71.57 103 VAL A O 1
ATOM 835 N N . GLY A 1 105 ? 153.582 170.056 188.249 1.00 70.88 104 GLY A N 1
ATOM 836 C CA . GLY A 1 105 ? 153.083 170.918 189.295 1.00 69.56 104 GLY A CA 1
ATOM 837 C C . GLY A 1 105 ? 151.569 170.933 189.338 1.00 73.94 104 GLY A C 1
ATOM 838 O O . GLY A 1 105 ? 150.882 170.203 188.622 1.00 73.32 104 GLY A O 1
ATOM 839 N N . SER A 1 106 ? 151.041 171.796 190.210 1.00 81.31 105 SER A N 1
ATOM 840 C CA . SER A 1 106 ? 149.593 171.936 190.324 1.00 80.25 105 SER A CA 1
ATOM 841 C C . SER A 1 106 ? 148.975 172.413 189.018 1.00 81.79 105 SER A C 1
ATOM 842 O O . SER A 1 106 ? 147.786 172.184 188.770 1.00 83.00 105 SER A O 1
ATOM 845 N N . ASP A 1 107 ? 149.763 173.075 188.174 1.00 80.76 106 ASP A N 1
ATOM 846 C CA . ASP A 1 107 ? 149.324 173.493 186.851 1.00 79.65 106 ASP A CA 1
ATOM 847 C C . ASP A 1 107 ? 149.468 172.398 185.803 1.00 79.92 106 ASP A C 1
ATOM 848 O O . ASP A 1 107 ? 149.119 172.629 184.641 1.00 82.42 106 ASP A O 1
ATOM 853 N N . TRP A 1 108 ? 149.977 171.227 186.185 1.00 74.30 107 TRP A N 1
ATOM 854 C CA . TRP A 1 108 ? 150.103 170.058 185.316 1.00 76.98 107 TRP A CA 1
ATOM 855 C C . TRP A 1 108 ? 151.035 170.294 184.132 1.00 78.13 107 TRP A C 1
ATOM 856 O O . TRP A 1 108 ? 150.909 169.630 183.099 1.00 76.71 107 TRP A O 1
ATOM 867 N N . ARG A 1 109 ? 151.973 171.226 184.258 1.00 78.86 108 ARG A N 1
ATOM 868 C CA . ARG A 1 109 ? 153.051 171.362 183.294 1.00 77.50 108 ARG A CA 1
ATOM 869 C C . ARG A 1 109 ? 154.315 170.692 183.829 1.00 76.47 108 ARG A C 1
ATOM 870 O O . ARG A 1 109 ? 154.425 170.369 185.012 1.00 80.50 108 ARG A O 1
ATOM 878 N N . PHE A 1 110 ? 155.276 170.479 182.934 1.00 66.09 109 PHE A N 1
ATOM 879 C CA . PHE A 1 110 ? 156.522 169.829 183.315 1.00 64.66 109 PHE A CA 1
ATOM 880 C C . PHE A 1 110 ? 157.272 170.667 184.341 1.00 65.23 109 PHE A C 1
ATOM 881 O O . PHE A 1 110 ? 157.382 171.888 184.203 1.00 70.72 109 PHE A O 1
ATOM 889 N N . LEU A 1 111 ? 157.789 170.008 185.371 1.00 65.76 110 LEU A N 1
ATOM 890 C CA . LEU A 1 111 ? 158.525 170.685 186.431 1.00 67.50 110 LEU A CA 1
ATOM 891 C C . LEU A 1 111 ? 159.901 170.094 186.689 1.00 69.88 110 LEU A C 1
ATOM 892 O O . LEU A 1 111 ? 160.843 170.843 186.956 1.00 73.94 110 LEU A O 1
ATOM 897 N N . ARG A 1 112 ? 160.052 168.774 186.614 1.00 64.35 111 ARG A N 1
ATOM 898 C CA . ARG A 1 112 ? 161.338 168.155 186.896 1.00 59.22 111 ARG A CA 1
ATOM 899 C C . ARG A 1 112 ? 161.394 166.787 186.234 1.00 63.29 111 ARG A C 1
ATOM 900 O O . ARG A 1 112 ? 160.369 166.129 186.056 1.00 69.36 111 ARG A O 1
ATOM 908 N N . GLY A 1 113 ? 162.605 166.366 185.879 1.00 60.25 112 GLY A N 1
ATOM 909 C CA . GLY A 1 113 ? 162.810 165.050 185.307 1.00 58.45 112 GLY A CA 1
ATOM 910 C C . GLY A 1 113 ? 164.003 164.295 185.855 1.00 58.84 112 GLY A C 1
ATOM 911 O O . GLY A 1 113 ? 165.092 164.862 185.981 1.00 64.16 112 GLY A O 1
ATOM 912 N N . TYR A 1 114 ? 163.821 163.020 186.184 1.00 49.20 113 TYR A N 1
ATOM 913 C CA . TYR A 1 114 ? 164.888 162.194 186.724 1.00 49.90 113 TYR A CA 1
ATOM 914 C C . TYR A 1 114 ? 165.308 161.011 185.886 1.00 55.62 113 TYR A C 1
ATOM 915 O O . TYR A 1 114 ? 164.456 160.311 185.328 1.00 59.54 113 TYR A O 1
ATOM 924 N N . HIS A 1 115 ? 166.619 160.805 185.785 1.00 50.39 114 HIS A N 1
ATOM 925 C CA . HIS A 1 115 ? 167.206 159.590 185.239 1.00 46.81 114 HIS A CA 1
ATOM 926 C C . HIS A 1 115 ? 168.480 159.258 185.999 1.00 50.96 114 HIS A C 1
ATOM 927 O O . HIS A 1 115 ? 169.398 160.080 186.059 1.00 61.30 114 HIS A O 1
ATOM 934 N N . GLN A 1 116 ? 168.535 158.065 186.583 1.00 42.75 115 GLN A N 1
ATOM 935 C CA . GLN A 1 116 ? 169.613 157.719 187.494 1.00 43.09 115 GLN A CA 1
ATOM 936 C C . GLN A 1 116 ? 169.955 156.247 187.339 1.00 44.89 115 GLN A C 1
ATOM 937 O O . GLN A 1 116 ? 169.062 155.409 187.192 1.00 55.80 115 GLN A O 1
ATOM 943 N N . TYR A 1 117 ? 171.247 155.943 187.401 1.00 42.52 116 TYR A N 1
ATOM 944 C CA . TYR A 1 117 ? 171.769 154.596 187.250 1.00 42.81 116 TYR A CA 1
ATOM 945 C C . TYR A 1 117 ? 172.797 154.352 188.340 1.00 46.99 116 TYR A C 1
ATOM 946 O O . TYR A 1 117 ? 173.735 155.140 188.499 1.00 54.04 116 TYR A O 1
ATOM 955 N N . ALA A 1 118 ? 172.630 153.253 189.074 1.00 49.22 117 ALA A N 1
ATOM 956 C CA . ALA A 1 118 ? 173.470 152.943 190.219 1.00 47.25 117 ALA A CA 1
ATOM 957 C C . ALA A 1 118 ? 173.972 151.512 190.132 1.00 48.09 117 ALA A C 1
ATOM 958 O O . ALA A 1 118 ? 173.232 150.606 189.739 1.00 57.70 117 ALA A O 1
ATOM 960 N N . TYR A 1 119 ? 175.229 151.318 190.519 1.00 54.35 118 TYR A N 1
ATOM 961 C CA . TYR A 1 119 ? 175.882 150.016 190.508 1.00 53.79 118 TYR A CA 1
ATOM 962 C C . TYR A 1 119 ? 176.291 149.670 191.932 1.00 61.84 118 TYR A C 1
ATOM 963 O O . TYR A 1 119 ? 177.027 150.431 192.568 1.00 68.76 118 TYR A O 1
ATOM 972 N N . ASP A 1 120 ? 175.815 148.524 192.423 1.00 65.61 119 ASP A N 1
ATOM 973 C CA . ASP A 1 120 ? 176.123 148.048 193.773 1.00 64.85 119 ASP A CA 1
ATOM 974 C C . ASP A 1 120 ? 175.729 149.070 194.838 1.00 66.36 119 ASP A C 1
ATOM 975 O O . ASP A 1 120 ? 176.437 149.267 195.827 1.00 66.66 119 ASP A O 1
ATOM 980 N N . GLY A 1 121 ? 174.594 149.730 194.635 1.00 59.91 120 GLY A N 1
ATOM 981 C CA . GLY A 1 121 ? 174.086 150.658 195.623 1.00 61.93 120 GLY A CA 1
ATOM 982 C C . GLY A 1 121 ? 174.794 151.990 195.694 1.00 65.10 120 GLY A C 1
ATOM 983 O O . GLY A 1 121 ? 174.520 152.768 196.613 1.00 69.58 120 GLY A O 1
ATOM 984 N N . LYS A 1 122 ? 175.694 152.282 194.761 1.00 61.72 121 LYS A N 1
ATOM 985 C CA . LYS A 1 122 ? 176.373 153.565 194.698 1.00 61.02 121 LYS A CA 1
ATOM 986 C C . LYS A 1 122 ? 176.046 154.244 193.377 1.00 61.87 121 LYS A C 1
ATOM 987 O O . LYS A 1 122 ? 175.852 153.580 192.356 1.00 67.16 121 LYS A O 1
ATOM 993 N N . ASP A 1 123 ? 175.978 155.573 193.406 1.00 65.22 122 ASP A N 1
ATOM 994 C CA . ASP A 1 123 ? 175.656 156.327 192.202 1.00 64.53 122 ASP A CA 1
ATOM 995 C C . ASP A 1 123 ? 176.682 156.056 191.111 1.00 64.64 122 ASP A C 1
ATOM 996 O O . ASP A 1 123 ? 177.891 156.076 191.352 1.00 68.50 122 ASP A O 1
ATOM 1001 N N . TYR A 1 124 ? 176.190 155.792 189.902 1.00 58.97 123 TYR A N 1
ATOM 1002 C CA . TYR A 1 124 ? 177.045 155.523 188.755 1.00 57.79 123 TYR A CA 1
ATOM 1003 C C . TYR A 1 124 ? 176.934 156.606 187.691 1.00 59.15 123 TYR A C 1
ATOM 1004 O O . TYR A 1 124 ? 177.938 157.228 187.334 1.00 62.87 123 TYR A O 1
ATOM 1013 N N . ILE A 1 125 ? 175.732 156.859 187.179 1.00 52.66 124 ILE A N 1
ATOM 1014 C CA . ILE A 1 125 ? 175.514 157.860 186.138 1.00 51.54 124 ILE A CA 1
ATOM 1015 C C . ILE A 1 125 ? 174.179 158.539 186.394 1.00 57.07 124 ILE A C 1
ATOM 1016 O O . ILE A 1 125 ? 173.142 157.872 186.450 1.00 64.72 124 ILE A O 1
ATOM 1021 N N . ALA A 1 126 ? 174.187 159.861 186.518 1.00 57.97 125 ALA A N 1
ATOM 1022 C CA . ALA A 1 126 ? 172.951 160.589 186.784 1.00 54.87 125 ALA A CA 1
ATOM 1023 C C . ALA A 1 126 ? 172.753 161.689 185.755 1.00 55.44 125 ALA A C 1
ATOM 1024 O O . ALA A 1 126 ? 173.640 162.520 185.560 1.00 65.26 125 ALA A O 1
ATOM 1026 N N . LEU A 1 127 ? 171.596 161.698 185.101 1.00 51.15 126 LEU A N 1
ATOM 1027 C CA . LEU A 1 127 ? 171.250 162.818 184.239 1.00 58.27 126 LEU A CA 1
ATOM 1028 C C . LEU A 1 127 ? 171.099 164.076 185.085 1.00 64.04 126 LEU A C 1
ATOM 1029 O O . LEU A 1 127 ? 170.467 164.050 186.145 1.00 64.09 126 LEU A O 1
ATOM 1034 N N . LYS A 1 128 ? 171.685 165.175 184.623 1.00 72.68 127 LYS A N 1
ATOM 1035 C CA . LYS A 1 128 ? 171.674 166.401 185.401 1.00 72.54 127 LYS A CA 1
ATOM 1036 C C . LYS A 1 128 ? 170.314 167.090 185.299 1.00 75.35 127 LYS A C 1
ATOM 1037 O O . LYS A 1 128 ? 169.444 166.702 184.516 1.00 74.98 127 LYS A O 1
ATOM 1043 N N . GLU A 1 129 ? 170.137 168.129 186.117 1.00 85.98 128 GLU A N 1
ATOM 1044 C CA . GLU A 1 129 ? 168.880 168.867 186.123 1.00 85.93 128 GLU A CA 1
ATOM 1045 C C . GLU A 1 129 ? 168.648 169.624 184.823 1.00 86.35 128 GLU A C 1
ATOM 1046 O O . GLU A 1 129 ? 167.493 169.899 184.480 1.00 86.25 128 GLU A O 1
ATOM 1052 N N . ASP A 1 130 ? 169.715 169.971 184.101 1.00 87.18 129 ASP A N 1
ATOM 1053 C CA . ASP A 1 130 ? 169.558 170.643 182.817 1.00 87.46 129 ASP A CA 1
ATOM 1054 C C . ASP A 1 130 ? 168.960 169.693 181.784 1.00 88.11 129 ASP A C 1
ATOM 1055 O O . ASP A 1 130 ? 168.369 170.141 180.795 1.00 87.64 129 ASP A O 1
ATOM 1060 N N . LEU A 1 131 ? 169.070 168.383 182.022 1.00 79.79 130 LEU A N 1
ATOM 1061 C CA . LEU A 1 131 ? 168.552 167.344 181.133 1.00 77.52 130 LEU A CA 1
ATOM 1062 C C . LEU A 1 131 ? 169.262 167.339 179.784 1.00 78.03 130 LEU A C 1
ATOM 1063 O O . LEU A 1 131 ? 168.676 166.960 178.769 1.00 77.53 130 LEU A O 1
ATOM 1068 N N . ARG A 1 132 ? 170.525 167.766 179.760 1.00 83.72 131 ARG A N 1
ATOM 1069 C CA . ARG A 1 132 ? 171.335 167.713 178.551 1.00 85.85 131 ARG A CA 1
ATOM 1070 C C . ARG A 1 132 ? 172.769 167.278 178.830 1.00 86.45 131 ARG A C 1
ATOM 1071 O O . ARG A 1 132 ? 173.626 167.417 177.951 1.00 87.56 131 ARG A O 1
ATOM 1079 N N . SER A 1 133 ? 173.052 166.758 180.021 1.00 82.51 132 SER A N 1
ATOM 1080 C CA . SER A 1 133 ? 174.406 166.379 180.392 1.00 80.81 132 SER A CA 1
ATOM 1081 C C . SER A 1 133 ? 174.340 165.247 181.407 1.00 80.49 132 SER A C 1
ATOM 1082 O O . SER A 1 133 ? 173.282 164.945 181.964 1.00 81.26 132 SER A O 1
ATOM 1085 N N . TRP A 1 134 ? 175.489 164.621 181.645 1.00 73.03 133 TRP A N 1
ATOM 1086 C CA . TRP A 1 134 ? 175.582 163.486 182.548 1.00 73.14 133 TRP A CA 1
ATOM 1087 C C . TRP A 1 134 ? 176.509 163.819 183.706 1.00 72.61 133 TRP A C 1
ATOM 1088 O O . TRP A 1 134 ? 177.362 164.704 183.606 1.00 76.97 133 TRP A O 1
ATOM 1099 N N . THR A 1 135 ? 176.324 163.104 184.812 1.00 66.04 134 THR A N 1
ATOM 1100 C CA . THR A 1 135 ? 177.179 163.196 185.985 1.00 67.06 134 THR A CA 1
ATOM 1101 C C . THR A 1 135 ? 177.747 161.814 186.254 1.00 66.16 134 THR A C 1
ATOM 1102 O O . THR A 1 135 ? 176.986 160.863 186.479 1.00 70.84 134 THR A O 1
ATOM 1106 N N . ALA A 1 136 ? 179.073 161.711 186.231 1.00 75.06 135 ALA A N 1
ATOM 1107 C CA . ALA A 1 136 ? 179.792 160.451 186.340 1.00 76.73 135 ALA A CA 1
ATOM 1108 C C . ALA A 1 136 ? 180.803 160.551 187.473 1.00 81.48 135 ALA A C 1
ATOM 1109 O O . ALA A 1 136 ? 181.511 161.556 187.587 1.00 81.24 135 ALA A O 1
ATOM 1111 N N . ALA A 1 137 ? 180.874 159.510 188.303 1.00 88.04 136 ALA A N 1
ATOM 1112 C CA . ALA A 1 137 ? 181.694 159.542 189.509 1.00 87.60 136 ALA A CA 1
ATOM 1113 C C . ALA A 1 137 ? 183.032 158.828 189.363 1.00 87.62 136 ALA A C 1
ATOM 1114 O O . ALA A 1 137 ? 184.081 159.454 189.540 1.00 86.27 136 ALA A O 1
ATOM 1116 N N . ASP A 1 138 ? 183.029 157.540 189.041 1.00 93.14 137 ASP A N 1
ATOM 1117 C CA . ASP A 1 138 ? 184.242 156.736 189.004 1.00 93.09 137 ASP A CA 1
ATOM 1118 C C . ASP A 1 138 ? 184.781 156.653 187.578 1.00 92.26 137 ASP A C 1
ATOM 1119 O O . ASP A 1 138 ? 184.272 157.290 186.652 1.00 92.42 137 ASP A O 1
ATOM 1124 N N . MET A 1 139 ? 185.843 155.860 187.412 1.00 89.66 138 MET A N 1
ATOM 1125 C CA . MET A 1 139 ? 186.551 155.826 186.137 1.00 90.21 138 MET A CA 1
ATOM 1126 C C . MET A 1 139 ? 185.725 155.148 185.051 1.00 91.07 138 MET A C 1
ATOM 1127 O O . MET A 1 139 ? 185.695 155.616 183.907 1.00 91.82 138 MET A O 1
ATOM 1132 N N . ALA A 1 140 ? 185.056 154.041 185.382 1.00 77.75 139 ALA A N 1
ATOM 1133 C CA . ALA A 1 140 ? 184.199 153.387 184.399 1.00 79.40 139 ALA A CA 1
ATOM 1134 C C . ALA A 1 140 ? 183.028 154.274 184.003 1.00 78.77 139 ALA A C 1
ATOM 1135 O O . ALA A 1 140 ? 182.497 154.150 182.890 1.00 82.34 139 ALA A O 1
ATOM 1137 N N . ALA A 1 141 ? 182.613 155.172 184.897 1.00 75.16 140 ALA A N 1
ATOM 1138 C CA . ALA A 1 141 ? 181.527 156.084 184.571 1.00 76.25 140 ALA A CA 1
ATOM 1139 C C . ALA A 1 141 ? 181.928 157.063 183.479 1.00 79.16 140 ALA A C 1
ATOM 1140 O O . ALA A 1 141 ? 181.073 157.506 182.710 1.00 78.72 140 ALA A O 1
ATOM 1142 N N . GLN A 1 142 ? 183.216 157.407 183.387 1.00 86.04 141 GLN A N 1
ATOM 1143 C CA . GLN A 1 142 ? 183.680 158.218 182.264 1.00 82.95 141 GLN A CA 1
ATOM 1144 C C . GLN A 1 142 ? 183.458 157.500 180.939 1.00 84.61 141 GLN A C 1
ATOM 1145 O O . GLN A 1 142 ? 182.968 158.098 179.973 1.00 84.52 141 GLN A O 1
ATOM 1151 N N . THR A 1 143 ? 183.814 156.216 180.876 1.00 78.54 142 THR A N 1
ATOM 1152 C CA . THR A 1 143 ? 183.601 155.448 179.655 1.00 78.09 142 THR A CA 1
ATOM 1153 C C . THR A 1 143 ? 182.119 155.327 179.335 1.00 78.57 142 THR A C 1
ATOM 1154 O O . THR A 1 143 ? 181.715 155.442 178.171 1.00 82.57 142 THR A O 1
ATOM 1158 N N . THR A 1 144 ? 181.295 155.085 180.357 1.00 75.59 143 THR A N 1
ATOM 1159 C CA . THR A 1 144 ? 179.856 154.990 180.131 1.00 76.02 143 THR A CA 1
ATOM 1160 C C . THR A 1 144 ? 179.293 156.310 179.620 1.00 74.76 143 THR A C 1
ATOM 1161 O O . THR A 1 144 ? 178.465 156.327 178.701 1.00 73.58 143 THR A O 1
ATOM 1165 N N . LYS A 1 145 ? 179.742 157.427 180.193 1.00 77.98 144 LYS A N 1
ATOM 1166 C CA . LYS A 1 145 ? 179.286 158.734 179.738 1.00 78.37 144 LYS A CA 1
ATOM 1167 C C . LYS A 1 145 ? 179.707 158.993 178.301 1.00 77.91 144 LYS A C 1
ATOM 1168 O O . LYS A 1 145 ? 178.927 159.530 177.509 1.00 80.29 144 LYS A O 1
ATOM 1174 N N . HIS A 1 146 ? 180.939 158.627 177.944 1.00 82.47 145 HIS A N 1
ATOM 1175 C CA . HIS A 1 146 ? 181.391 158.852 176.574 1.00 85.63 145 HIS A CA 1
ATOM 1176 C C . HIS A 1 146 ? 180.611 157.995 175.585 1.00 82.78 145 HIS A C 1
ATOM 1177 O O . HIS A 1 146 ? 180.226 158.476 174.512 1.00 83.91 145 HIS A O 1
ATOM 1184 N N . LYS A 1 147 ? 180.348 156.733 175.931 1.00 78.66 146 LYS A N 1
ATOM 1185 C CA . LYS A 1 147 ? 179.531 155.893 175.059 1.00 79.44 146 LYS A CA 1
ATOM 1186 C C . LYS A 1 147 ? 178.125 156.459 174.909 1.00 83.67 146 LYS A C 1
ATOM 1187 O O . LYS A 1 147 ? 177.577 156.502 173.800 1.00 83.88 146 LYS A O 1
ATOM 1193 N N . TRP A 1 148 ? 177.526 156.905 176.015 1.00 85.33 147 TRP A N 1
ATOM 1194 C CA . TRP A 1 148 ? 176.171 157.442 175.961 1.00 81.17 147 TRP A CA 1
ATOM 1195 C C . TRP A 1 148 ? 176.116 158.726 175.144 1.00 79.26 147 TRP A C 1
ATOM 1196 O O . TRP A 1 148 ? 175.168 158.941 174.381 1.00 81.71 147 TRP A O 1
ATOM 1207 N N . GLU A 1 149 ? 177.123 159.588 175.287 1.00 82.54 148 GLU A N 1
ATOM 1208 C CA . GLU A 1 149 ? 177.169 160.815 174.501 1.00 85.39 148 GLU A CA 1
ATOM 1209 C C . GLU A 1 149 ? 177.378 160.512 173.023 1.00 84.89 148 GLU A C 1
ATOM 1210 O O . GLU A 1 149 ? 176.829 161.205 172.159 1.00 85.76 148 GLU A O 1
ATOM 1216 N N . ALA A 1 150 ? 178.171 159.484 172.713 1.00 88.00 149 ALA A N 1
ATOM 1217 C CA . ALA A 1 150 ? 178.291 159.042 171.330 1.00 89.86 149 ALA A CA 1
ATOM 1218 C C . ALA A 1 150 ? 176.972 158.492 170.807 1.00 88.37 149 ALA A C 1
ATOM 1219 O O . ALA A 1 150 ? 176.707 158.556 169.602 1.00 89.16 149 ALA A O 1
ATOM 1221 N N . ALA A 1 151 ? 176.145 157.929 171.688 1.00 86.58 150 ALA A N 1
ATOM 1222 C CA . ALA A 1 151 ? 174.841 157.420 171.282 1.00 87.17 150 ALA A CA 1
ATOM 1223 C C . ALA A 1 151 ? 173.761 158.495 171.240 1.00 86.77 150 ALA A C 1
ATOM 1224 O O . ALA A 1 151 ? 172.659 158.214 170.755 1.00 88.06 150 ALA A O 1
ATOM 1226 N N . HIS A 1 152 ? 174.046 159.705 171.727 1.00 88.25 151 HIS A N 1
ATOM 1227 C CA . HIS A 1 152 ? 173.069 160.798 171.770 1.00 89.09 151 HIS A CA 1
ATOM 1228 C C . HIS A 1 152 ? 171.795 160.386 172.506 1.00 87.96 151 HIS A C 1
ATOM 1229 O O . HIS A 1 152 ? 170.684 160.699 172.076 1.00 86.38 151 HIS A O 1
ATOM 1236 N N . VAL A 1 153 ? 171.952 159.681 173.628 1.00 85.45 152 VAL A N 1
ATOM 1237 C CA . VAL A 1 153 ? 170.784 159.223 174.374 1.00 85.44 152 VAL A CA 1
ATOM 1238 C C . VAL A 1 153 ? 170.239 160.290 175.312 1.00 85.15 152 VAL A C 1
ATOM 1239 O O . VAL A 1 153 ? 169.076 160.204 175.726 1.00 86.85 152 VAL A O 1
ATOM 1243 N N . ALA A 1 154 ? 171.047 161.292 175.665 1.00 80.40 153 ALA A N 1
ATOM 1244 C CA . ALA A 1 154 ? 170.566 162.351 176.545 1.00 79.15 153 ALA A CA 1
ATOM 1245 C C . ALA A 1 154 ? 169.416 163.116 175.908 1.00 79.54 153 ALA A C 1
ATOM 1246 O O . ALA A 1 154 ? 168.427 163.432 176.577 1.00 80.24 153 ALA A O 1
ATOM 1248 N N . GLU A 1 155 ? 169.526 163.420 174.613 1.00 84.70 154 GLU A N 1
ATOM 1249 C CA . GLU A 1 155 ? 168.457 164.138 173.926 1.00 81.20 154 GLU A CA 1
ATOM 1250 C C . GLU A 1 155 ? 167.176 163.315 173.882 1.00 81.55 154 GLU A C 1
ATOM 1251 O O . GLU A 1 155 ? 166.081 163.846 174.101 1.00 85.23 154 GLU A O 1
ATOM 1257 N N . GLN A 1 156 ? 167.293 162.016 173.599 1.00 78.47 155 GLN A N 1
ATOM 1258 C CA . GLN A 1 156 ? 166.112 161.159 173.559 1.00 81.30 155 GLN A CA 1
ATOM 1259 C C . GLN A 1 156 ? 165.449 161.068 174.926 1.00 82.72 155 GLN A C 1
ATOM 1260 O O . GLN A 1 156 ? 164.219 161.151 175.037 1.00 82.65 155 GLN A O 1
ATOM 1266 N N . LEU A 1 157 ? 166.250 160.897 175.980 1.00 74.69 156 LEU A N 1
ATOM 1267 C CA . LEU A 1 157 ? 165.688 160.830 177.324 1.00 72.26 156 LEU A CA 1
ATOM 1268 C C . LEU A 1 157 ? 165.032 162.146 177.713 1.00 74.33 156 LEU A C 1
ATOM 1269 O O . LEU A 1 157 ? 163.963 162.153 178.332 1.00 78.27 156 LEU A O 1
ATOM 1274 N N . ARG A 1 158 ? 165.658 163.272 177.365 1.00 73.99 157 ARG A N 1
ATOM 1275 C CA . ARG A 1 158 ? 165.065 164.573 177.653 1.00 70.86 157 ARG A CA 1
ATOM 1276 C C . ARG A 1 158 ? 163.730 164.732 176.942 1.00 73.17 157 ARG A C 1
ATOM 1277 O O . ARG A 1 158 ? 162.750 165.201 177.532 1.00 76.12 157 ARG A O 1
ATOM 1285 N N . ALA A 1 159 ? 163.674 164.348 175.664 1.00 72.40 158 ALA A N 1
ATOM 1286 C CA . ALA A 1 159 ? 162.423 164.441 174.922 1.00 72.07 158 ALA A CA 1
ATOM 1287 C C . ALA A 1 159 ? 161.347 163.575 175.558 1.00 70.50 158 ALA A C 1
ATOM 1288 O O . ALA A 1 159 ? 160.199 164.013 175.719 1.00 73.48 158 ALA A O 1
ATOM 1290 N N . TYR A 1 160 ? 161.703 162.345 175.941 1.00 59.77 159 TYR A N 1
ATOM 1291 C CA . TYR A 1 160 ? 160.741 161.467 176.596 1.00 59.92 159 TYR A CA 1
ATOM 1292 C C . TYR A 1 160 ? 160.212 162.096 177.875 1.00 59.45 159 TYR A C 1
ATOM 1293 O O . TYR A 1 160 ? 158.998 162.252 178.043 1.00 63.20 159 TYR A O 1
ATOM 1302 N N . LEU A 1 161 ? 161.117 162.517 178.762 1.00 61.80 160 LEU A N 1
ATOM 1303 C CA . LEU A 1 161 ? 160.703 163.047 180.057 1.00 61.72 160 LEU A CA 1
ATOM 1304 C C . LEU A 1 161 ? 159.849 164.295 179.897 1.00 66.39 160 LEU A C 1
ATOM 1305 O O . LEU A 1 161 ? 158.880 164.489 180.639 1.00 68.36 160 LEU A O 1
ATOM 1310 N N . GLU A 1 162 ? 160.192 165.160 178.941 1.00 71.63 161 GLU A N 1
ATOM 1311 C CA . GLU A 1 162 ? 159.436 166.395 178.780 1.00 67.93 161 GLU A CA 1
ATOM 1312 C C . GLU A 1 162 ? 158.052 166.130 178.197 1.00 69.23 161 GLU A C 1
ATOM 1313 O O . GLU A 1 162 ? 157.052 166.654 178.699 1.00 69.18 161 GLU A O 1
ATOM 1319 N N . GLY A 1 163 ? 157.965 165.329 177.135 1.00 66.67 162 GLY A N 1
ATOM 1320 C CA . GLY A 1 163 ? 156.670 165.144 176.508 1.00 66.29 162 GLY A CA 1
ATOM 1321 C C . GLY A 1 163 ? 155.861 163.933 176.930 1.00 65.69 162 GLY A C 1
ATOM 1322 O O . GLY A 1 163 ? 154.738 164.074 177.429 1.00 70.22 162 GLY A O 1
ATOM 1323 N N . THR A 1 164 ? 156.432 162.737 176.768 1.00 61.21 163 THR A N 1
ATOM 1324 C CA . THR A 1 164 ? 155.627 161.524 176.884 1.00 64.56 163 THR A CA 1
ATOM 1325 C C . THR A 1 164 ? 155.301 161.215 178.337 1.00 63.65 163 THR A C 1
ATOM 1326 O O . THR A 1 164 ? 154.157 160.874 178.665 1.00 65.43 163 THR A O 1
ATOM 1330 N N . CYS A 1 165 ? 156.291 161.341 179.221 1.00 63.53 164 CYS A N 1
ATOM 1331 C CA . CYS A 1 165 ? 156.056 161.081 180.634 1.00 61.93 164 CYS A CA 1
ATOM 1332 C C . CYS A 1 165 ? 154.998 162.020 181.188 1.00 62.27 164 CYS A C 1
ATOM 1333 O O . CYS A 1 165 ? 154.086 161.588 181.897 1.00 65.72 164 CYS A O 1
ATOM 1336 N N . VAL A 1 166 ? 155.083 163.305 180.846 1.00 61.99 165 VAL A N 1
ATOM 1337 C CA . VAL A 1 166 ? 154.127 164.279 181.361 1.00 63.14 165 VAL A CA 1
ATOM 1338 C C . VAL A 1 166 ? 152.735 164.029 180.792 1.00 65.13 165 VAL A C 1
ATOM 1339 O O . VAL A 1 166 ? 151.739 164.049 181.528 1.00 66.19 165 VAL A O 1
ATOM 1343 N N . GLU A 1 167 ? 152.636 163.788 179.480 1.00 63.17 166 GLU A N 1
ATOM 1344 C CA . GLU A 1 167 ? 151.327 163.559 178.879 1.00 59.48 166 GLU A CA 1
ATOM 1345 C C . GLU A 1 167 ? 150.659 162.320 179.462 1.00 62.70 166 GLU A C 1
ATOM 1346 O O . GLU A 1 167 ? 149.465 162.341 179.794 1.00 67.54 166 GLU A O 1
ATOM 1352 N N . TRP A 1 168 ? 151.414 161.235 179.624 1.00 57.88 167 TRP A N 1
ATOM 1353 C CA . TRP A 1 168 ? 150.801 160.020 180.137 1.00 60.07 167 TRP A CA 1
ATOM 1354 C C . TRP A 1 168 ? 150.556 160.092 181.637 1.00 61.21 167 TRP A C 1
ATOM 1355 O O . TRP A 1 168 ? 149.626 159.451 182.130 1.00 67.39 167 TRP A O 1
ATOM 1366 N N . LEU A 1 169 ? 151.342 160.879 182.375 1.00 59.93 168 LEU A N 1
ATOM 1367 C CA . LEU A 1 169 ? 151.007 161.138 183.770 1.00 59.69 168 LEU A CA 1
ATOM 1368 C C . LEU A 1 169 ? 149.684 161.877 183.876 1.00 61.71 168 LEU A C 1
ATOM 1369 O O . LEU A 1 169 ? 148.846 161.553 184.726 1.00 64.71 168 LEU A O 1
ATOM 1374 N N . ARG A 1 170 ? 149.478 162.870 183.010 1.00 68.10 169 ARG A N 1
ATOM 1375 C CA . ARG A 1 170 ? 148.200 163.570 182.987 1.00 67.86 169 ARG A CA 1
ATOM 1376 C C . ARG A 1 170 ? 147.060 162.613 182.666 1.00 67.52 169 ARG A C 1
ATOM 1377 O O . ARG A 1 170 ? 145.998 162.661 183.300 1.00 67.18 169 ARG A O 1
ATOM 1385 N N . ARG A 1 171 ? 147.267 161.729 181.688 1.00 67.83 170 ARG A N 1
ATOM 1386 C CA . ARG A 1 171 ? 146.226 160.771 181.326 1.00 66.11 170 ARG A CA 1
ATOM 1387 C C . ARG A 1 171 ? 145.912 159.822 182.479 1.00 68.08 170 ARG A C 1
ATOM 1388 O O . ARG A 1 171 ? 144.739 159.554 182.771 1.00 70.41 170 ARG A O 1
ATOM 1396 N N . TYR A 1 172 ? 146.947 159.303 183.149 1.00 63.28 171 TYR A N 1
ATOM 1397 C CA . TYR A 1 172 ? 146.732 158.410 184.284 1.00 57.54 171 TYR A CA 1
ATOM 1398 C C . TYR A 1 172 ? 145.981 159.115 185.405 1.00 61.14 171 TYR A C 1
ATOM 1399 O O . TYR A 1 172 ? 145.054 158.548 185.993 1.00 63.87 171 TYR A O 1
ATOM 1408 N N . LEU A 1 173 ? 146.373 160.352 185.720 1.00 62.27 172 LEU A N 1
ATOM 1409 C CA . LEU A 1 173 ? 145.700 161.085 186.786 1.00 62.18 172 LEU A CA 1
ATOM 1410 C C . LEU A 1 173 ? 144.242 161.352 186.437 1.00 67.92 172 LEU A C 1
ATOM 1411 O O . LEU A 1 173 ? 143.364 161.252 187.300 1.00 68.86 172 LEU A O 1
ATOM 1416 N N . GLU A 1 174 ? 143.965 161.701 185.179 1.00 78.23 173 GLU A N 1
ATOM 1417 C CA . GLU A 1 174 ? 142.580 161.909 184.769 1.00 72.96 173 GLU A CA 1
ATOM 1418 C C . GLU A 1 174 ? 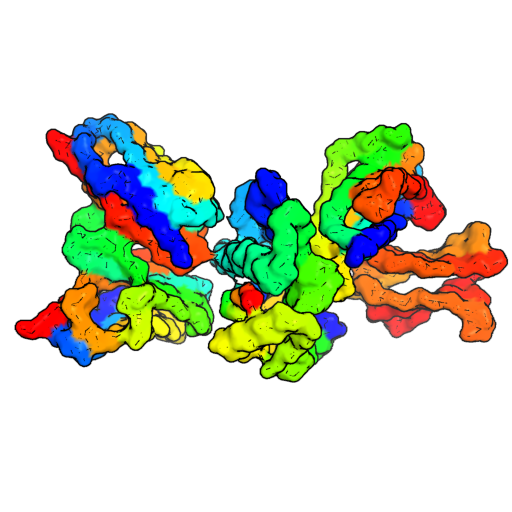141.774 160.624 184.881 1.00 74.64 173 GLU A C 1
ATOM 1419 O O . GLU A 1 174 ? 140.620 160.644 185.324 1.00 78.29 173 GLU A O 1
ATOM 1425 N N . ASN A 1 175 ? 142.360 159.495 184.476 1.00 72.10 174 ASN A N 1
ATOM 1426 C CA . ASN A 1 175 ? 141.660 158.220 184.596 1.00 69.54 174 ASN A CA 1
ATOM 1427 C C . ASN A 1 175 ? 141.430 157.848 186.056 1.00 71.47 174 ASN A C 1
ATOM 1428 O O . ASN A 1 175 ? 140.355 157.354 186.414 1.00 73.09 174 ASN A O 1
ATOM 1433 N N . GLY A 1 176 ? 142.422 158.078 186.910 1.00 71.82 175 GLY A N 1
ATOM 1434 C CA . GLY A 1 176 ? 142.317 157.716 188.309 1.00 73.54 175 GLY A CA 1
ATOM 1435 C C . GLY A 1 176 ? 141.991 158.885 189.214 1.00 75.85 175 GLY A C 1
ATOM 1436 O O . GLY A 1 176 ? 142.567 159.017 190.297 1.00 75.31 175 GLY A O 1
ATOM 1437 N N . LYS A 1 177 ? 141.066 159.743 188.777 1.00 78.96 176 LYS A N 1
ATOM 1438 C CA . LYS A 1 177 ? 140.710 160.919 189.564 1.00 77.05 176 LYS A CA 1
ATOM 1439 C C . LYS A 1 177 ? 140.133 160.527 190.918 1.00 79.01 176 LYS A C 1
ATOM 1440 O O . LYS A 1 177 ? 140.321 161.238 191.912 1.00 79.86 176 LYS A O 1
ATOM 1446 N N . GLU A 1 178 ? 139.426 159.398 190.978 1.00 82.38 177 GLU A N 1
ATOM 1447 C CA . GLU A 1 178 ? 138.804 158.981 192.230 1.00 82.27 177 GLU A CA 1
ATOM 1448 C C . GLU A 1 178 ? 139.847 158.601 193.275 1.00 82.20 177 GLU A C 1
ATOM 1449 O O . GLU A 1 178 ? 139.655 158.857 194.469 1.00 81.90 177 GLU A O 1
ATOM 1455 N N . THR A 1 179 ? 140.951 157.986 192.852 1.00 77.45 178 THR A N 1
ATOM 1456 C CA . THR A 1 179 ? 141.965 157.491 193.778 1.00 75.76 178 THR A CA 1
ATOM 1457 C C . THR A 1 179 ? 143.207 158.376 193.813 1.00 77.15 178 THR A C 1
ATOM 1458 O O . THR A 1 179 ? 143.621 158.824 194.886 1.00 76.86 178 THR A O 1
ATOM 1462 N N . LEU A 1 180 ? 143.818 158.631 192.653 1.00 69.34 179 LEU A N 1
ATOM 1463 C CA . LEU A 1 180 ? 145.093 159.342 192.630 1.00 66.67 179 LEU A CA 1
ATOM 1464 C C . LEU A 1 180 ? 144.950 160.776 193.122 1.00 68.41 179 LEU A C 1
ATOM 1465 O O . LEU A 1 180 ? 145.803 161.268 193.869 1.00 70.33 179 LEU A O 1
ATOM 1470 N N . GLN A 1 181 ? 143.888 161.466 192.712 1.00 73.96 180 GLN A N 1
ATOM 1471 C CA . GLN A 1 181 ? 143.660 162.849 193.131 1.00 73.89 180 GLN A CA 1
ATOM 1472 C C . GLN A 1 181 ? 142.765 162.858 194.369 1.00 76.95 180 GLN A C 1
ATOM 1473 O O . GLN A 1 181 ? 141.595 163.243 194.341 1.00 78.84 180 GLN A O 1
ATOM 1479 N N . ARG A 1 182 ? 143.351 162.416 195.479 1.00 76.00 181 ARG A N 1
ATOM 1480 C CA . ARG A 1 182 ? 142.626 162.268 196.730 1.00 74.50 181 ARG A CA 1
ATOM 1481 C C . ARG A 1 182 ? 143.556 162.553 197.897 1.00 76.72 181 ARG A C 1
ATOM 1482 O O . ARG A 1 182 ? 144.704 162.100 197.910 1.00 79.72 181 ARG A O 1
ATOM 1490 N N . THR A 1 183 ? 143.056 163.306 198.872 1.00 78.46 182 THR A N 1
ATOM 1491 C CA . THR A 1 183 ? 143.757 163.554 200.123 1.00 78.02 182 THR A CA 1
ATOM 1492 C C . THR A 1 183 ? 142.895 163.051 201.269 1.00 78.10 182 THR A C 1
ATOM 1493 O O . THR A 1 183 ? 141.707 163.378 201.345 1.00 81.15 182 THR A O 1
ATOM 1497 N N . ASP A 1 184 ? 143.490 162.259 202.154 1.00 68.01 183 ASP A N 1
ATOM 1498 C CA . ASP A 1 184 ? 142.802 161.727 203.320 1.00 68.89 183 ASP A CA 1
ATOM 1499 C C . ASP A 1 184 ? 143.362 162.384 204.572 1.00 71.14 183 ASP A C 1
ATOM 1500 O O . ASP A 1 184 ? 144.581 162.412 204.770 1.00 71.35 183 ASP A O 1
ATOM 1505 N N . ALA A 1 185 ? 142.477 162.913 205.402 1.00 74.13 184 ALA A N 1
ATOM 1506 C CA . ALA A 1 185 ? 142.908 163.554 206.635 1.00 74.06 184 ALA A CA 1
ATOM 1507 C C . ALA A 1 185 ? 143.500 162.512 207.576 1.00 75.10 184 ALA A C 1
ATOM 1508 O O . ALA A 1 185 ? 142.869 161.478 207.822 1.00 77.89 184 ALA A O 1
ATOM 1510 N N . PRO A 1 186 ? 144.698 162.736 208.113 1.00 62.36 185 PRO A N 1
ATOM 1511 C CA . PRO A 1 186 ? 145.288 161.752 209.028 1.00 61.99 185 PRO A CA 1
ATOM 1512 C C . PRO A 1 186 ? 144.522 161.703 210.340 1.00 63.54 185 PRO A C 1
ATOM 1513 O O . PRO A 1 186 ? 144.389 162.712 211.035 1.00 68.82 185 PRO A O 1
ATOM 1517 N N . LYS A 1 187 ? 144.016 160.520 210.674 1.00 64.86 186 LYS A N 1
ATOM 1518 C CA . LYS A 1 187 ? 143.327 160.319 211.942 1.00 66.06 186 LYS A CA 1
ATOM 1519 C C . LYS A 1 187 ? 144.376 160.302 213.044 1.00 67.99 186 LYS A C 1
ATOM 1520 O O . LYS A 1 187 ? 145.232 159.415 213.079 1.00 73.89 186 LYS A O 1
ATOM 1526 N N . THR A 1 188 ? 144.331 161.289 213.930 1.00 73.94 187 THR A N 1
ATOM 1527 C CA . THR A 1 188 ? 145.389 161.508 214.904 1.00 76.00 187 THR A CA 1
ATOM 1528 C C . THR A 1 188 ? 144.881 161.242 216.313 1.00 77.71 187 THR A C 1
ATOM 1529 O O . THR A 1 188 ? 143.775 161.656 216.674 1.00 81.82 187 THR A O 1
ATOM 1533 N N . HIS A 1 189 ? 145.695 160.548 217.106 1.00 75.70 188 HIS A N 1
ATOM 1534 C CA . HIS A 1 189 ? 145.343 160.320 218.503 1.00 79.08 188 HIS A CA 1
ATOM 1535 C C . HIS A 1 189 ? 146.597 160.058 219.324 1.00 81.24 188 HIS A C 1
ATOM 1536 O O . HIS A 1 189 ? 147.653 159.711 218.794 1.00 84.61 188 HIS A O 1
ATOM 1543 N N . MET A 1 190 ? 146.463 160.221 220.637 1.00 88.24 189 MET A N 1
ATOM 1544 C CA . MET A 1 190 ? 147.589 160.198 221.559 1.00 87.20 189 MET A CA 1
ATOM 1545 C C . MET A 1 190 ? 147.480 159.017 222.510 1.00 86.98 189 MET A C 1
ATOM 1546 O O . MET A 1 190 ? 146.390 158.696 222.993 1.00 90.88 189 MET A O 1
ATOM 1551 N N . THR A 1 191 ? 148.615 158.378 222.783 1.00 93.74 190 THR A N 1
ATOM 1552 C CA . THR A 1 191 ? 148.698 157.279 223.735 1.00 97.07 190 THR A CA 1
ATOM 1553 C C . THR A 1 191 ? 149.757 157.602 224.779 1.00 97.47 190 THR A C 1
ATOM 1554 O O . THR A 1 191 ? 150.870 158.013 224.436 1.00 95.78 190 THR A O 1
ATOM 1558 N N . HIS A 1 192 ? 149.415 157.411 226.048 1.00 110.86 191 HIS A N 1
ATOM 1559 C CA . HIS A 1 192 ? 150.285 157.766 227.159 1.00 111.80 191 HIS A CA 1
ATOM 1560 C C . HIS A 1 192 ? 150.737 156.508 227.886 1.00 112.84 191 HIS A C 1
ATOM 1561 O O . HIS A 1 192 ? 149.923 155.633 228.197 1.00 112.12 191 HIS A O 1
ATOM 1568 N N . HIS A 1 193 ? 152.035 156.428 228.160 1.00 118.11 192 HIS A N 1
ATOM 1569 C CA . HIS A 1 193 ? 152.609 155.277 228.844 1.00 116.96 192 HIS A CA 1
ATOM 1570 C C . HIS A 1 193 ? 153.727 155.700 229.789 1.00 116.82 192 HIS A C 1
ATOM 1571 O O . HIS A 1 193 ? 154.610 156.471 229.414 1.00 118.28 192 HIS A O 1
ATOM 1578 N N . THR A 1 201 ? 156.153 158.564 228.586 1.00 104.77 200 THR A N 1
ATOM 1579 C CA . THR A 1 201 ? 156.318 158.684 227.143 1.00 106.06 200 THR A CA 1
ATOM 1580 C C . THR A 1 201 ? 154.971 158.805 226.445 1.00 106.47 200 THR A C 1
ATOM 1581 O O . THR A 1 201 ? 154.080 157.981 226.645 1.00 105.23 200 THR A O 1
ATOM 1585 N N . LEU A 1 202 ? 154.832 159.842 225.625 1.00 102.37 201 LEU A N 1
ATOM 1586 C CA . LEU A 1 202 ? 153.627 160.091 224.850 1.00 101.56 201 LEU A CA 1
ATOM 1587 C C . LEU A 1 202 ? 153.903 159.774 223.388 1.00 102.54 201 LEU A C 1
ATOM 1588 O O . LEU A 1 202 ? 154.916 160.216 222.832 1.00 101.70 201 LEU A O 1
ATOM 1593 N N . ARG A 1 203 ? 153.005 159.005 222.778 1.00 89.33 202 ARG A N 1
ATOM 1594 C CA . ARG A 1 203 ? 153.097 158.615 221.379 1.00 87.28 202 ARG A CA 1
ATOM 1595 C C . ARG A 1 203 ? 151.939 159.248 220.622 1.00 85.35 202 ARG A C 1
ATOM 1596 O O . ARG A 1 203 ? 150.773 158.991 220.936 1.00 85.68 202 ARG A O 1
ATOM 1604 N N . CYS A 1 204 ? 152.263 160.071 219.634 1.00 83.12 203 CYS A N 1
ATOM 1605 C CA . CYS A 1 204 ? 151.282 160.733 218.791 1.00 83.90 203 CYS A CA 1
ATOM 1606 C C . CYS A 1 204 ? 151.191 159.979 217.473 1.00 84.45 203 CYS A C 1
ATOM 1607 O O . CYS A 1 204 ? 152.197 159.827 216.773 1.00 88.08 203 CYS A O 1
ATOM 1610 N N . TRP A 1 205 ? 149.992 159.508 217.142 1.00 73.30 204 TRP A N 1
ATOM 1611 C CA . TRP A 1 205 ? 149.756 158.639 216.000 1.00 72.31 204 TRP A CA 1
ATOM 1612 C C . TRP A 1 205 ? 148.962 159.391 214.947 1.00 77.28 204 TRP A C 1
ATOM 1613 O O . TRP A 1 205 ? 147.946 160.019 215.266 1.00 81.63 204 TRP A O 1
ATOM 1624 N N . ALA A 1 206 ? 149.419 159.312 213.699 1.00 62.33 205 ALA A N 1
ATOM 1625 C CA . ALA A 1 206 ? 148.657 159.739 212.535 1.00 57.70 205 ALA A CA 1
ATOM 1626 C C . ALA A 1 206 ? 148.470 158.521 211.645 1.00 55.01 205 ALA A C 1
ATOM 1627 O O . ALA A 1 206 ? 149.452 157.943 211.169 1.00 64.15 205 ALA A O 1
ATOM 1629 N N . LEU A 1 207 ? 147.217 158.132 211.424 1.00 52.30 206 LEU A N 1
ATOM 1630 C CA . LEU A 1 207 ? 146.895 156.889 210.743 1.00 56.50 206 LEU A CA 1
ATOM 1631 C C . LEU A 1 207 ? 145.981 157.154 209.558 1.00 59.83 206 LEU A C 1
ATOM 1632 O O . LEU A 1 207 ? 145.152 158.068 209.583 1.00 69.04 206 LEU A O 1
ATOM 1637 N N . SER A 1 208 ? 146.144 156.334 208.519 1.00 56.27 207 SER A N 1
ATOM 1638 C CA . SER A 1 208 ? 145.246 156.300 207.366 1.00 58.17 207 SER A CA 1
ATOM 1639 C C . SER A 1 208 ? 145.163 157.663 206.675 1.00 60.56 207 SER A C 1
ATOM 1640 O O . SER A 1 208 ? 144.114 158.306 206.629 1.00 64.84 207 SER A O 1
ATOM 1643 N N . PHE A 1 209 ? 146.297 158.093 206.128 1.00 58.62 208 PHE A N 1
ATOM 1644 C CA . PHE A 1 209 ? 146.367 159.335 205.376 1.00 58.24 208 PHE A CA 1
ATOM 1645 C C . PHE A 1 209 ? 147.018 159.089 204.024 1.00 58.28 208 PHE A C 1
ATOM 1646 O O . PHE A 1 209 ? 147.662 158.060 203.802 1.00 62.49 208 PHE A O 1
ATOM 1654 N N . TYR A 1 210 ? 146.830 160.044 203.115 1.00 58.93 209 TYR A N 1
ATOM 1655 C CA . TYR A 1 210 ? 147.398 160.001 201.781 1.00 57.64 209 TYR A CA 1
ATOM 1656 C C . TYR A 1 210 ? 147.583 161.433 201.301 1.00 61.32 209 TYR A C 1
ATOM 1657 O O . TYR A 1 210 ? 146.688 162.269 201.493 1.00 64.05 209 TYR A O 1
ATOM 1666 N N . PRO A 1 211 ? 148.722 161.752 200.679 1.00 61.25 210 PRO A N 1
ATOM 1667 C CA . PRO A 1 211 ? 149.861 160.883 200.367 1.00 64.16 210 PRO A CA 1
ATOM 1668 C C . PRO A 1 211 ? 150.769 160.644 201.568 1.00 66.73 210 PRO A C 1
ATOM 1669 O O . PRO A 1 211 ? 150.414 160.958 202.698 1.00 65.23 210 PRO A O 1
ATOM 1673 N N . ALA A 1 212 ? 151.960 160.088 201.344 1.00 66.64 211 ALA A N 1
ATOM 1674 C CA . ALA A 1 212 ? 152.841 159.730 202.447 1.00 65.49 211 ALA A CA 1
ATOM 1675 C C . ALA A 1 212 ? 153.487 160.939 203.107 1.00 70.14 211 ALA A C 1
ATOM 1676 O O . ALA A 1 212 ? 154.115 160.789 204.160 1.00 72.24 211 ALA A O 1
ATOM 1678 N N . GLU A 1 213 ? 153.360 162.125 202.519 1.00 76.07 212 GLU A N 1
ATOM 1679 C CA . GLU A 1 213 ? 154.021 163.304 203.063 1.00 72.95 212 GLU A CA 1
ATOM 1680 C C . GLU A 1 213 ? 153.250 163.834 204.264 1.00 72.77 212 GLU A C 1
ATOM 1681 O O . GLU A 1 213 ? 152.112 164.292 204.126 1.00 75.84 212 GLU A O 1
ATOM 1687 N N . ILE A 1 214 ? 153.872 163.773 205.440 1.00 71.91 213 ILE A N 1
ATOM 1688 C CA . ILE A 1 214 ? 153.295 164.330 206.659 1.00 73.75 213 ILE A CA 1
ATOM 1689 C C . ILE A 1 214 ? 154.444 164.841 207.510 1.00 71.15 213 ILE A C 1
ATOM 1690 O O . ILE A 1 214 ? 155.595 164.442 207.329 1.00 70.26 213 ILE A O 1
ATOM 1695 N N . THR A 1 215 ? 154.136 165.742 208.441 1.00 78.85 214 THR A N 1
ATOM 1696 C CA . THR A 1 215 ? 155.132 166.265 209.367 1.00 80.04 214 THR A CA 1
ATOM 1697 C C . THR A 1 215 ? 154.556 166.242 210.774 1.00 80.39 214 THR A C 1
ATOM 1698 O O . THR A 1 215 ? 153.581 166.943 211.059 1.00 81.36 214 THR A O 1
ATOM 1702 N N . LEU A 1 216 ? 155.153 165.435 211.643 1.00 78.24 215 LEU A N 1
ATOM 1703 C CA . LEU A 1 216 ? 154.785 165.373 213.050 1.00 77.06 215 LEU A CA 1
ATOM 1704 C C . LEU A 1 216 ? 155.894 166.003 213.875 1.00 80.21 215 LEU A C 1
ATOM 1705 O O . LEU A 1 216 ? 157.071 165.672 213.694 1.00 80.85 215 LEU A O 1
ATOM 1710 N N . THR A 1 217 ? 155.524 166.910 214.772 1.00 95.26 216 THR A N 1
ATOM 1711 C CA . THR A 1 217 ? 156.497 167.571 215.626 1.00 94.35 216 THR A CA 1
ATOM 1712 C C . THR A 1 217 ? 155.987 167.604 217.058 1.00 94.45 216 THR A C 1
ATOM 1713 O O . THR A 1 217 ? 154.783 167.531 217.310 1.00 95.05 216 THR A O 1
ATOM 1717 N N . TRP A 1 218 ? 156.926 167.696 217.993 1.00 101.21 217 TRP A N 1
ATOM 1718 C CA . TRP A 1 218 ? 156.633 167.747 219.419 1.00 102.23 217 TRP A CA 1
ATOM 1719 C C . TRP A 1 218 ? 157.234 169.028 219.973 1.00 103.96 217 TRP A C 1
ATOM 1720 O O . TRP A 1 218 ? 158.417 169.304 219.750 1.00 104.14 217 TRP A O 1
ATOM 1731 N N . GLN A 1 219 ? 156.431 169.814 220.687 1.00 110.66 218 GLN A N 1
ATOM 1732 C CA . GLN A 1 219 ? 156.929 171.051 221.273 1.00 110.91 218 GLN A CA 1
ATOM 1733 C C . GLN A 1 219 ? 156.620 171.121 222.761 1.00 110.94 218 GLN A C 1
ATOM 1734 O O . GLN A 1 219 ? 155.525 170.758 223.201 1.00 110.06 218 GLN A O 1
ATOM 1740 N N . ARG A 1 220 ? 157.603 171.592 223.523 1.00 117.24 219 ARG A N 1
ATOM 1741 C CA . ARG A 1 220 ? 157.460 171.892 224.941 1.00 118.51 219 ARG A CA 1
ATOM 1742 C C . ARG A 1 220 ? 157.485 173.406 225.098 1.00 117.98 219 ARG A C 1
ATOM 1743 O O . ARG A 1 220 ? 158.532 174.033 224.901 1.00 118.08 219 ARG A O 1
ATOM 1751 N N . ASP A 1 221 ? 156.333 173.986 225.440 1.00 118.73 220 ASP A N 1
ATOM 1752 C CA . ASP A 1 221 ? 156.169 175.439 225.512 1.00 120.09 220 ASP A CA 1
ATOM 1753 C C . ASP A 1 221 ? 156.515 176.102 224.180 1.00 121.18 220 ASP A C 1
ATOM 1754 O O . ASP A 1 221 ? 157.034 177.219 224.137 1.00 122.52 220 ASP A O 1
ATOM 1759 N N . GLY A 1 222 ? 156.221 175.410 223.084 1.00 113.34 221 GLY A N 1
ATOM 1760 C CA . GLY A 1 222 ? 156.510 175.925 221.759 1.00 112.56 221 GLY A CA 1
ATOM 1761 C C . GLY A 1 222 ? 157.993 176.002 221.455 1.00 112.73 221 GLY A C 1
ATOM 1762 O O . GLY A 1 222 ? 158.434 175.641 220.364 1.00 111.89 221 GLY A O 1
ATOM 1763 N N . GLU A 1 230 ? 161.092 160.072 219.489 1.00 92.40 229 GLU A N 1
ATOM 1764 C CA . GLU A 1 230 ? 161.551 159.302 218.340 1.00 93.19 229 GLU A CA 1
ATOM 1765 C C . GLU A 1 230 ? 160.539 159.379 217.203 1.00 92.91 229 GLU A C 1
ATOM 1766 O O . GLU A 1 230 ? 159.380 159.727 217.415 1.00 91.36 229 GLU A O 1
ATOM 1772 N N . LEU A 1 231 ? 160.990 159.053 215.995 1.00 82.76 230 LEU A N 1
ATOM 1773 C CA . LEU A 1 231 ? 160.144 159.053 214.813 1.00 79.16 230 LEU A CA 1
ATOM 1774 C C . LEU A 1 231 ? 160.353 157.760 214.043 1.00 79.94 230 LEU A C 1
ATOM 1775 O O . LEU A 1 231 ? 161.393 157.108 214.162 1.00 82.06 230 LEU A O 1
ATOM 1780 N N . VAL A 1 232 ? 159.350 157.392 213.253 1.00 70.77 231 VAL A N 1
ATOM 1781 C CA . VAL A 1 232 ? 159.423 156.233 212.375 1.00 70.53 231 VAL A CA 1
ATOM 1782 C C . VAL A 1 232 ? 159.077 156.678 210.963 1.00 72.54 231 VAL A C 1
ATOM 1783 O O . VAL A 1 232 ? 158.231 157.557 210.769 1.00 73.90 231 VAL A O 1
ATOM 1787 N N . GLU A 1 233 ? 159.751 156.085 209.982 1.00 70.30 232 GLU A N 1
ATOM 1788 C CA . GLU A 1 233 ? 159.425 156.358 208.591 1.00 66.57 232 GLU A CA 1
ATOM 1789 C C . GLU A 1 233 ? 157.997 155.922 208.298 1.00 68.26 232 GLU A C 1
ATOM 1790 O O . GLU A 1 233 ? 157.523 154.909 208.818 1.00 67.53 232 GLU A O 1
ATOM 1796 N N . THR A 1 234 ? 157.305 156.708 207.476 1.00 65.24 233 THR A N 1
ATOM 1797 C CA . THR A 1 234 ? 155.918 156.409 207.153 1.00 63.46 233 THR A CA 1
ATOM 1798 C C . THR A 1 234 ? 155.811 155.023 206.536 1.00 64.91 233 THR A C 1
ATOM 1799 O O . THR A 1 234 ? 156.455 154.725 205.527 1.00 69.78 233 THR A O 1
ATOM 1803 N N . ARG A 1 235 ? 154.996 154.181 207.143 1.00 56.22 234 ARG A N 1
ATOM 1804 C CA . ARG A 1 235 ? 154.849 152.813 206.693 1.00 51.97 234 ARG A CA 1
ATOM 1805 C C . ARG A 1 235 ? 153.509 152.625 205.997 1.00 53.15 234 ARG A C 1
ATOM 1806 O O . ARG A 1 235 ? 152.495 153.169 206.448 1.00 59.75 234 ARG A O 1
ATOM 1814 N N . PRO A 1 236 ? 153.471 151.886 204.892 1.00 47.02 235 PRO A N 1
ATOM 1815 C CA . PRO A 1 236 ? 152.195 151.665 204.205 1.00 48.41 235 PRO A CA 1
ATOM 1816 C C . PRO A 1 236 ? 151.284 150.781 205.041 1.00 49.57 235 PRO A C 1
ATOM 1817 O O . PRO A 1 236 ? 151.691 149.719 205.514 1.00 53.86 235 PRO A O 1
ATOM 1821 N N . ALA A 1 237 ? 150.044 151.231 205.229 1.00 55.31 236 ALA A N 1
ATOM 1822 C CA . ALA A 1 237 ? 149.070 150.400 205.920 1.00 55.91 236 ALA A CA 1
ATOM 1823 C C . ALA A 1 237 ? 148.697 149.172 205.106 1.00 63.08 236 ALA A C 1
ATOM 1824 O O . ALA A 1 237 ? 148.193 148.198 205.672 1.00 64.93 236 ALA A O 1
ATOM 1826 N N . GLY A 1 238 ? 148.945 149.190 203.800 1.00 70.98 237 GLY A N 1
ATOM 1827 C CA . GLY A 1 238 ? 148.608 148.091 202.925 1.00 71.93 237 GLY A CA 1
ATOM 1828 C C . GLY A 1 238 ? 147.340 148.286 202.122 1.00 73.76 237 GLY A C 1
ATOM 1829 O O . GLY A 1 238 ? 147.116 147.537 201.163 1.00 73.53 237 GLY A O 1
ATOM 1830 N N . ASP A 1 239 ? 146.508 149.263 202.479 1.00 72.70 238 ASP A N 1
ATOM 1831 C CA . ASP A 1 239 ? 145.254 149.522 201.785 1.00 69.73 238 ASP A CA 1
ATOM 1832 C C . ASP A 1 239 ? 145.250 150.888 201.106 1.00 70.89 238 ASP A C 1
ATOM 1833 O O . ASP A 1 239 ? 144.202 151.525 200.983 1.00 72.10 238 ASP A O 1
ATOM 1838 N N . GLY A 1 240 ? 146.415 151.346 200.656 1.00 70.68 239 GLY A N 1
ATOM 1839 C CA . GLY A 1 240 ? 146.528 152.623 199.988 1.00 72.00 239 GLY A CA 1
ATOM 1840 C C . GLY A 1 240 ? 146.690 153.818 200.899 1.00 69.94 239 GLY A C 1
ATOM 1841 O O . GLY A 1 240 ? 146.753 154.949 200.403 1.00 72.79 239 GLY A O 1
ATOM 1842 N N . THR A 1 241 ? 146.756 153.610 202.211 1.00 62.31 240 THR A N 1
ATOM 1843 C CA . THR A 1 241 ? 146.981 154.677 203.171 1.00 61.94 240 THR A CA 1
ATOM 1844 C C . THR A 1 241 ? 148.222 154.348 203.988 1.00 63.42 240 THR A C 1
ATOM 1845 O O . THR A 1 241 ? 148.734 153.227 203.953 1.00 70.55 240 THR A O 1
ATOM 1849 N N . PHE A 1 242 ? 148.707 155.338 204.730 1.00 55.96 241 PHE A N 1
ATOM 1850 C CA . PHE A 1 242 ? 149.958 155.222 205.461 1.00 55.37 241 PHE A CA 1
ATOM 1851 C C . PHE A 1 242 ? 149.743 155.500 206.943 1.00 57.93 241 PHE A C 1
ATOM 1852 O O . PHE A 1 242 ? 148.715 156.040 207.355 1.00 62.40 241 PHE A O 1
ATOM 1860 N N . GLN A 1 243 ? 150.732 155.111 207.742 1.00 51.56 242 GLN A N 1
ATOM 1861 C CA . GLN A 1 243 ? 150.733 155.363 209.174 1.00 51.58 242 GLN A CA 1
ATOM 1862 C C . GLN A 1 243 ? 152.058 155.988 209.578 1.00 55.27 242 GLN A C 1
ATOM 1863 O O . GLN A 1 243 ? 153.066 155.866 208.879 1.00 59.84 242 GLN A O 1
ATOM 1869 N N . LYS A 1 244 ? 152.043 156.665 210.722 1.00 64.72 243 LYS A N 1
ATOM 1870 C CA . LYS A 1 244 ? 153.258 157.221 211.298 1.00 65.42 243 LYS A CA 1
ATOM 1871 C C . LYS A 1 244 ? 152.975 157.573 212.749 1.00 68.00 243 LYS A C 1
ATOM 1872 O O . LYS A 1 244 ? 151.827 157.797 213.137 1.00 73.18 243 LYS A O 1
ATOM 1878 N N . TRP A 1 245 ? 154.033 157.601 213.554 1.00 70.51 244 TRP A N 1
ATOM 1879 C CA . TRP A 1 245 ? 153.888 158.035 214.933 1.00 71.96 244 TRP A CA 1
ATOM 1880 C C . TRP A 1 245 ? 155.192 158.646 215.414 1.00 73.06 244 TRP A C 1
ATOM 1881 O O . TRP A 1 245 ? 156.273 158.314 214.923 1.00 80.44 244 TRP A O 1
ATOM 1892 N N . ALA A 1 246 ? 155.069 159.550 216.380 1.00 81.19 245 ALA A N 1
ATOM 1893 C CA . ALA A 1 246 ? 156.209 160.217 216.992 1.00 83.81 245 ALA A CA 1
ATOM 1894 C C . ALA A 1 246 ? 156.058 160.159 218.502 1.00 84.55 245 ALA A C 1
ATOM 1895 O O . ALA A 1 246 ? 155.021 160.555 219.037 1.00 85.22 245 ALA A O 1
ATOM 1897 N N . ALA A 1 247 ? 157.085 159.671 219.187 1.00 91.65 246 ALA A N 1
ATOM 1898 C CA . ALA A 1 247 ? 157.037 159.485 220.629 1.00 91.18 246 ALA A CA 1
ATOM 1899 C C . ALA A 1 247 ? 158.103 160.333 221.302 1.00 93.61 246 ALA A C 1
ATOM 1900 O O . ALA A 1 247 ? 159.240 160.415 220.826 1.00 96.14 246 ALA A O 1
ATOM 1902 N N . VAL A 1 248 ? 157.727 160.963 222.410 1.00 101.59 247 VAL A N 1
ATOM 1903 C CA . VAL A 1 248 ? 158.652 161.748 223.220 1.00 103.16 247 VAL A CA 1
ATOM 1904 C C . VAL A 1 248 ? 158.499 161.321 224.673 1.00 104.64 247 VAL A C 1
ATOM 1905 O O . VAL A 1 248 ? 157.386 161.057 225.139 1.00 104.45 247 VAL A O 1
ATOM 1909 N N . VAL A 1 249 ? 159.619 161.227 225.381 1.00 105.49 248 VAL A N 1
ATOM 1910 C CA . VAL A 1 249 ? 159.644 160.692 226.738 1.00 105.03 248 VAL A CA 1
ATOM 1911 C C . VAL A 1 249 ? 159.641 161.849 227.728 1.00 106.70 248 VAL A C 1
ATOM 1912 O O . VAL A 1 249 ? 160.504 162.733 227.673 1.00 107.01 248 VAL A O 1
ATOM 1916 N N . VAL A 1 250 ? 158.658 161.853 228.623 1.00 108.07 249 VAL A N 1
ATOM 1917 C CA . VAL A 1 250 ? 158.609 162.817 229.716 1.00 108.41 249 VAL A CA 1
ATOM 1918 C C . VAL A 1 250 ? 158.411 162.079 231.034 1.00 107.28 249 VAL A C 1
ATOM 1919 O O . VAL A 1 250 ? 157.855 160.981 231.062 1.00 107.56 249 VAL A O 1
ATOM 1923 N N . TYR A 1 258 ? 153.761 170.549 226.281 1.00 107.00 257 TYR A N 1
ATOM 1924 C CA . TYR A 1 258 ? 153.996 169.393 225.426 1.00 107.22 257 TYR A CA 1
ATOM 1925 C C . TYR A 1 258 ? 152.801 169.126 224.523 1.00 107.15 257 TYR A C 1
ATOM 1926 O O . TYR A 1 258 ? 151.797 168.570 224.964 1.00 106.31 257 TYR A O 1
ATOM 1935 N N . THR A 1 259 ? 152.911 169.515 223.257 1.00 107.25 258 THR A N 1
ATOM 1936 C CA . THR A 1 259 ? 151.868 169.274 222.272 1.00 106.59 258 THR A CA 1
ATOM 1937 C C . THR A 1 259 ? 152.463 168.622 221.033 1.00 105.89 258 THR A C 1
ATOM 1938 O O . THR A 1 259 ? 153.599 168.922 220.640 1.00 106.50 258 THR A O 1
ATOM 1942 N N . CYS A 1 260 ? 151.688 167.721 220.431 1.00 100.68 259 CYS A N 1
ATOM 1943 C CA . CYS A 1 260 ? 152.035 167.107 219.156 1.00 99.44 259 CYS A CA 1
ATOM 1944 C C . CYS A 1 260 ? 151.290 167.837 218.050 1.00 99.35 259 CYS A C 1
ATOM 1945 O O . CYS A 1 260 ? 150.060 167.932 218.085 1.00 101.77 259 CYS A O 1
ATOM 1948 N N . HIS A 1 261 ? 152.031 168.347 217.075 1.00 98.27 260 HIS A N 1
ATOM 1949 C CA . HIS A 1 261 ? 151.461 169.068 215.949 1.00 100.66 260 HIS A CA 1
ATOM 1950 C C . HIS A 1 261 ? 151.658 168.264 214.674 1.00 100.10 260 HIS A C 1
ATOM 1951 O O . HIS A 1 261 ? 152.781 167.864 214.347 1.00 101.12 260 HIS A O 1
ATOM 1958 N N . VAL A 1 262 ? 150.556 168.034 213.967 1.00 87.44 261 VAL A N 1
ATOM 1959 C CA . VAL A 1 262 ? 150.521 167.223 212.759 1.00 83.96 261 VAL A CA 1
ATOM 1960 C C . VAL A 1 262 ? 150.154 168.129 211.595 1.00 83.88 261 VAL A C 1
ATOM 1961 O O . VAL A 1 262 ? 149.120 168.810 211.630 1.00 86.67 261 VAL A O 1
ATOM 1965 N N . GLN A 1 263 ? 151.002 168.139 210.569 1.00 84.72 262 GLN A N 1
ATOM 1966 C CA . GLN A 1 263 ? 150.801 168.945 209.376 1.00 88.10 262 GLN A CA 1
ATOM 1967 C C . GLN A 1 263 ? 150.744 168.026 208.166 1.00 87.91 262 GLN A C 1
ATOM 1968 O O . GLN A 1 263 ? 151.660 167.226 207.943 1.00 88.01 262 GLN A O 1
ATOM 1974 N N . HIS A 1 264 ? 149.672 168.149 207.388 1.00 77.69 263 HIS A N 1
ATOM 1975 C CA . HIS A 1 264 ? 149.430 167.281 206.248 1.00 75.20 263 HIS A CA 1
ATOM 1976 C C . HIS A 1 264 ? 148.847 168.105 205.109 1.00 78.02 263 HIS A C 1
ATOM 1977 O O . HIS A 1 264 ? 148.278 169.178 205.320 1.00 80.02 263 HIS A O 1
ATOM 1984 N N . GLU A 1 265 ? 149.007 167.589 203.888 1.00 85.91 264 GLU A N 1
ATOM 1985 C CA . GLU A 1 265 ? 148.432 168.256 202.725 1.00 85.25 264 GLU A CA 1
ATOM 1986 C C . GLU A 1 265 ? 146.911 168.290 202.806 1.00 87.04 264 GLU A C 1
ATOM 1987 O O . GLU A 1 265 ? 146.283 169.289 202.439 1.00 85.97 264 GLU A O 1
ATOM 1993 N N . GLY A 1 266 ? 146.301 167.209 203.289 1.00 87.62 265 GLY A N 1
ATOM 1994 C CA . GLY A 1 266 ? 144.857 167.128 203.379 1.00 86.27 265 GLY A CA 1
ATOM 1995 C C . GLY A 1 266 ? 144.239 167.850 204.553 1.00 85.56 265 GLY A C 1
ATOM 1996 O O . GLY A 1 266 ? 143.011 167.850 204.684 1.00 84.80 265 GLY A O 1
ATOM 1997 N N . LEU A 1 267 ? 145.053 168.457 205.412 1.00 88.71 266 LEU A N 1
ATOM 1998 C CA . LEU A 1 267 ? 144.540 169.208 206.549 1.00 89.72 266 LEU A CA 1
ATOM 1999 C C . LEU A 1 267 ? 144.419 170.681 206.184 1.00 91.32 266 LEU A C 1
ATOM 2000 O O . LEU A 1 267 ? 145.425 171.297 205.808 1.00 89.43 266 LEU A O 1
ATOM 2005 N N . PRO A 1 268 ? 143.224 171.274 206.255 1.00 97.48 267 PRO A N 1
ATOM 2006 C CA . PRO A 1 268 ? 143.122 172.731 206.064 1.00 95.90 267 PRO A CA 1
ATOM 2007 C C . PRO A 1 268 ? 144.018 173.515 207.006 1.00 95.59 267 PRO A C 1
ATOM 2008 O O . PRO A 1 268 ? 144.606 174.526 206.603 1.00 97.77 267 PRO A O 1
ATOM 2012 N N . LYS A 1 269 ? 144.135 173.076 208.256 1.00 95.50 268 LYS A N 1
ATOM 2013 C CA . LYS A 1 269 ? 145.050 173.670 209.217 1.00 97.24 268 LYS A CA 1
ATOM 2014 C C . LYS A 1 269 ? 145.648 172.557 210.060 1.00 96.39 268 LYS A C 1
ATOM 2015 O O . LYS A 1 269 ? 144.957 171.579 210.369 1.00 94.84 268 LYS A O 1
ATOM 2021 N N . PRO A 1 270 ? 146.919 172.673 210.447 1.00 94.35 269 PRO A N 1
ATOM 2022 C CA . PRO A 1 270 ? 147.555 171.600 211.218 1.00 94.40 269 PRO A CA 1
ATOM 2023 C C . PRO A 1 270 ? 146.872 171.392 212.561 1.00 94.57 269 PRO A C 1
ATOM 2024 O O . PRO A 1 270 ? 146.339 172.326 213.164 1.00 95.15 269 PRO A O 1
ATOM 2028 N N . LEU A 1 271 ? 146.890 170.145 213.025 1.00 92.69 270 LEU A N 1
ATOM 2029 C CA . LEU A 1 271 ? 146.203 169.762 214.250 1.00 90.90 270 LEU A CA 1
ATOM 2030 C C . LEU A 1 271 ? 147.178 169.724 215.416 1.00 90.54 270 LEU A C 1
ATOM 2031 O O . LEU A 1 271 ? 148.341 169.349 215.254 1.00 92.55 270 LEU A O 1
ATOM 2036 N N . THR A 1 272 ? 146.700 170.121 216.590 1.00 99.02 271 THR A N 1
ATOM 2037 C CA . THR A 1 272 ? 147.486 170.083 217.814 1.00 101.53 271 THR A CA 1
ATOM 2038 C C . THR A 1 272 ? 146.796 169.197 218.844 1.00 100.70 271 THR A C 1
ATOM 2039 O O . THR A 1 272 ? 145.578 169.279 219.033 1.00 99.69 271 THR A O 1
ATOM 2043 N N . LEU A 1 273 ? 147.577 168.340 219.496 1.00 100.44 272 LEU A N 1
ATOM 2044 C CA . LEU A 1 273 ? 147.053 167.385 220.463 1.00 100.67 272 LEU A CA 1
ATOM 2045 C C . LEU A 1 273 ? 147.841 167.470 221.760 1.00 101.99 272 LEU A C 1
ATOM 2046 O O . LEU A 1 273 ? 149.078 167.460 221.746 1.00 101.98 272 LEU A O 1
ATOM 2051 N N . ARG A 1 274 ? 147.115 167.553 222.873 1.00 107.06 273 ARG A N 1
ATOM 2052 C CA . ARG A 1 274 ? 147.673 167.546 224.216 1.00 105.86 273 ARG A CA 1
ATOM 2053 C C . ARG A 1 274 ? 146.914 166.527 225.055 1.00 105.88 273 ARG A C 1
ATOM 2054 O O . ARG A 1 274 ? 145.706 166.338 224.884 1.00 105.06 273 ARG A O 1
ATOM 2062 N N . TRP A 1 275 ? 147.633 165.866 225.957 1.00 105.16 274 TRP A N 1
ATOM 2063 C CA . TRP A 1 275 ? 147.051 164.819 226.794 1.00 104.56 274 TRP A CA 1
ATOM 2064 C C . TRP A 1 275 ? 145.944 165.341 227.708 1.00 103.41 274 TRP A C 1
ATOM 2065 O O . TRP A 1 275 ? 145.663 166.538 227.750 1.00 103.64 274 TRP A O 1
ATOM 2076 N N . ILE B 2 3 ? 179.098 148.501 201.452 1.00 79.19 21 ILE B N 1
ATOM 2077 C CA . ILE B 2 3 ? 177.806 148.881 200.898 1.00 79.16 21 ILE B CA 1
ATOM 2078 C C . ILE B 2 3 ? 176.685 148.125 201.601 1.00 81.58 21 ILE B C 1
ATOM 2079 O O . ILE B 2 3 ? 175.507 148.378 201.356 1.00 80.90 21 ILE B O 1
ATOM 2084 N N . GLN B 2 4 ? 177.059 147.191 202.473 1.00 80.73 22 GLN B N 1
ATOM 2085 C CA . GLN B 2 4 ? 176.073 146.444 203.242 1.00 77.61 22 GLN B CA 1
ATOM 2086 C C . GLN B 2 4 ? 175.268 147.365 204.150 1.00 80.43 22 GLN B C 1
ATOM 2087 O O . GLN B 2 4 ? 175.825 148.243 204.814 1.00 83.21 22 GLN B O 1
ATOM 2093 N N . ARG B 2 5 ? 173.951 147.167 204.176 1.00 67.31 23 ARG B N 1
ATOM 2094 C CA . ARG B 2 5 ? 173.064 147.951 205.021 1.00 67.58 23 ARG B CA 1
ATOM 2095 C C . ARG B 2 5 ? 172.139 147.081 205.856 1.00 64.42 23 ARG B C 1
ATOM 2096 O O . ARG B 2 5 ? 171.541 146.130 205.347 1.00 65.75 23 ARG B O 1
ATOM 2104 N N . THR B 2 6 ? 172.029 147.412 207.135 1.00 55.28 24 THR B N 1
ATOM 2105 C CA . THR B 2 6 ? 171.181 146.659 208.052 1.00 57.45 24 THR B CA 1
ATOM 2106 C C . THR B 2 6 ? 169.734 147.097 207.847 1.00 61.97 24 THR B C 1
ATOM 2107 O O . THR B 2 6 ? 169.439 148.293 207.923 1.00 61.12 24 THR B O 1
ATOM 2111 N N . PRO B 2 7 ? 168.817 146.172 207.573 1.00 52.01 25 PRO B N 1
ATOM 2112 C CA . PRO B 2 7 ? 167.418 146.559 207.378 1.00 40.96 25 PRO B CA 1
ATOM 2113 C C . PRO B 2 7 ? 166.778 147.058 208.662 1.00 45.84 25 PRO B C 1
ATOM 2114 O O . PRO B 2 7 ? 167.146 146.659 209.769 1.00 51.45 25 PRO B O 1
ATOM 2118 N N . LYS B 2 8 ? 165.801 147.945 208.497 1.00 52.55 26 LYS B N 1
ATOM 2119 C CA . LYS B 2 8 ? 164.989 148.447 209.596 1.00 51.99 26 LYS B CA 1
ATOM 2120 C C . LYS B 2 8 ? 163.613 147.802 209.527 1.00 52.08 26 LYS B C 1
ATOM 2121 O O . LYS B 2 8 ? 162.976 147.804 208.467 1.00 52.72 26 LYS B O 1
ATOM 2127 N N . ILE B 2 9 ? 163.160 147.260 210.655 1.00 50.23 27 ILE B N 1
ATOM 2128 C CA . ILE B 2 9 ? 161.995 146.386 210.720 1.00 46.14 27 ILE B CA 1
ATOM 2129 C C . ILE B 2 9 ? 160.914 147.061 211.551 1.00 49.54 27 ILE B C 1
ATOM 2130 O O . ILE B 2 9 ? 161.188 147.557 212.649 1.00 51.82 27 ILE B O 1
ATOM 2135 N N . GLN B 2 10 ? 159.691 147.081 211.025 1.00 51.60 28 GLN B N 1
ATOM 2136 C CA . GLN B 2 10 ? 158.538 147.618 211.738 1.00 49.70 28 GLN B CA 1
ATOM 2137 C C . GLN B 2 10 ? 157.376 146.646 211.614 1.00 50.05 28 GLN B C 1
ATOM 2138 O O . GLN B 2 10 ? 156.994 146.280 210.502 1.00 55.69 28 GLN B O 1
ATOM 2144 N N . VAL B 2 11 ? 156.800 146.244 212.743 1.00 49.77 29 VAL B N 1
ATOM 2145 C CA . VAL B 2 11 ? 155.682 145.306 212.761 1.00 48.41 29 VAL B CA 1
ATOM 2146 C C . VAL B 2 11 ? 154.448 146.043 213.256 1.00 57.73 29 VAL B C 1
ATOM 2147 O O . VAL B 2 11 ? 154.494 146.706 214.297 1.00 66.73 29 VAL B O 1
ATOM 2151 N N . TYR B 2 12 ? 153.349 145.929 212.513 1.00 56.09 30 TYR B N 1
ATOM 2152 C CA . TYR B 2 12 ? 152.165 146.712 212.842 1.00 53.23 30 TYR B CA 1
ATOM 2153 C C . TYR B 2 12 ? 150.934 146.094 212.199 1.00 56.95 30 TYR B C 1
ATOM 2154 O O . TYR B 2 12 ? 151.029 145.309 211.256 1.00 63.14 30 TYR B O 1
ATOM 2163 N N . SER B 2 13 ? 149.770 146.477 212.707 1.00 56.56 31 SER B N 1
ATOM 2164 C CA . SER B 2 13 ? 148.512 146.050 212.117 1.00 57.63 31 SER B CA 1
ATOM 2165 C C . SER B 2 13 ? 147.998 147.110 211.151 1.00 62.43 31 SER B C 1
ATOM 2166 O O . SER B 2 13 ? 148.274 148.302 211.305 1.00 65.63 31 SER B O 1
ATOM 2169 N N . ARG B 2 14 ? 147.249 146.661 210.140 1.00 62.75 32 ARG B N 1
ATOM 2170 C CA . ARG B 2 14 ? 146.682 147.597 209.174 1.00 62.25 32 ARG B CA 1
ATOM 2171 C C . ARG B 2 14 ? 145.672 148.528 209.833 1.00 68.32 32 ARG B C 1
ATOM 2172 O O . ARG B 2 14 ? 145.660 149.735 209.565 1.00 69.63 32 ARG B O 1
ATOM 2180 N N . HIS B 2 15 ? 144.824 147.989 210.697 1.00 75.48 33 HIS B N 1
ATOM 2181 C CA . HIS B 2 15 ? 143.824 148.733 211.440 1.00 73.01 33 HIS B CA 1
ATOM 2182 C C . HIS B 2 15 ? 144.109 148.588 212.929 1.00 76.39 33 HIS B C 1
ATOM 2183 O O . HIS B 2 15 ? 144.786 147.639 213.343 1.00 78.33 33 HIS B O 1
ATOM 2190 N N . PRO B 2 16 ? 143.632 149.515 213.763 1.00 82.30 34 PRO B N 1
ATOM 2191 C CA . PRO B 2 16 ? 143.919 149.419 215.205 1.00 81.85 34 PRO B CA 1
ATOM 2192 C C . PRO B 2 16 ? 143.442 148.090 215.769 1.00 82.90 34 PRO B C 1
ATOM 2193 O O . PRO B 2 16 ? 142.260 147.749 215.690 1.00 84.81 34 PRO B O 1
ATOM 2197 N N . ALA B 2 17 ? 144.382 147.338 216.336 1.00 81.75 35 ALA B N 1
ATOM 2198 C CA . ALA B 2 17 ? 144.122 145.958 216.720 1.00 84.15 35 ALA B CA 1
ATOM 2199 C C . ALA B 2 17 ? 143.040 145.879 217.788 1.00 84.18 35 ALA B C 1
ATOM 2200 O O . ALA B 2 17 ? 143.063 146.624 218.772 1.00 82.90 35 ALA B O 1
ATOM 2202 N N . GLU B 2 18 ? 142.090 144.972 217.584 1.00 90.83 36 GLU B N 1
ATOM 2203 C CA . GLU B 2 18 ? 141.022 144.708 218.534 1.00 90.90 36 GLU B CA 1
ATOM 2204 C C . GLU B 2 18 ? 140.829 143.204 218.626 1.00 91.39 36 GLU B C 1
ATOM 2205 O O . GLU B 2 18 ? 140.876 142.505 217.610 1.00 92.58 36 GLU B O 1
ATOM 2211 N N . ASN B 2 19 ? 140.623 142.710 219.844 1.00 86.58 37 ASN B N 1
ATOM 2212 C CA . ASN B 2 19 ? 140.477 141.276 220.049 1.00 85.67 37 ASN B CA 1
ATOM 2213 C C . ASN B 2 19 ? 139.250 140.750 219.315 1.00 85.72 37 ASN B C 1
ATOM 2214 O O . ASN B 2 19 ? 138.170 141.343 219.370 1.00 87.32 37 ASN B O 1
ATOM 2219 N N . GLY B 2 20 ? 139.423 139.625 218.629 1.00 84.87 38 GLY B N 1
ATOM 2220 C CA . GLY B 2 20 ? 138.338 139.038 217.861 1.00 87.80 38 GLY B CA 1
ATOM 2221 C C . GLY B 2 20 ? 137.889 139.870 216.678 1.00 87.60 38 GLY B C 1
ATOM 2222 O O . GLY B 2 20 ? 136.682 140.012 216.448 1.00 89.77 38 GLY B O 1
ATOM 2223 N N . LYS B 2 21 ? 138.832 140.427 215.924 1.00 85.33 39 LYS B N 1
ATOM 2224 C CA . LYS B 2 21 ? 138.524 141.237 214.755 1.00 86.23 39 LYS B CA 1
ATOM 2225 C C . LYS B 2 21 ? 139.506 140.896 213.646 1.00 88.07 39 LYS B C 1
ATOM 2226 O O . LYS B 2 21 ? 140.696 140.704 213.903 1.00 88.17 39 LYS B O 1
ATOM 2232 N N . SER B 2 22 ? 139.003 140.814 212.417 1.00 87.00 40 SER B N 1
ATOM 2233 C CA . SER B 2 22 ? 139.871 140.559 211.276 1.00 85.84 40 SER B CA 1
ATOM 2234 C C . SER B 2 22 ? 140.794 141.748 211.040 1.00 86.47 40 SER B C 1
ATOM 2235 O O . SER B 2 22 ? 140.368 142.904 211.091 1.00 87.65 40 SER B O 1
ATOM 2238 N N . ASN B 2 23 ? 142.064 141.460 210.775 1.00 79.42 41 ASN B N 1
ATOM 2239 C CA . ASN B 2 23 ? 143.061 142.502 210.574 1.00 79.24 41 ASN B CA 1
ATOM 2240 C C . ASN B 2 23 ? 144.207 141.914 209.764 1.00 79.31 41 ASN B C 1
ATOM 2241 O O . ASN B 2 23 ? 144.227 140.720 209.452 1.00 81.28 41 ASN B O 1
ATOM 2246 N N . PHE B 2 24 ? 145.173 142.766 209.435 1.00 69.42 42 PHE B N 1
ATOM 2247 C CA . PHE B 2 24 ? 146.334 142.372 208.651 1.00 66.00 42 PHE B CA 1
ATOM 2248 C C . PHE B 2 24 ? 147.593 142.711 209.429 1.00 68.75 42 PHE B C 1
ATOM 2249 O O . PHE B 2 24 ? 147.778 143.858 209.844 1.00 74.55 42 PHE B O 1
ATOM 2257 N N . LEU B 2 25 ? 148.450 141.717 209.620 1.00 60.60 43 LEU B N 1
ATOM 2258 C CA . LEU B 2 25 ? 149.743 141.916 210.255 1.00 58.70 43 LEU B CA 1
ATOM 2259 C C . LEU B 2 25 ? 150.785 142.169 209.179 1.00 58.95 43 LEU B C 1
ATOM 2260 O O . LEU B 2 25 ? 150.917 141.375 208.242 1.00 65.85 43 LEU B O 1
ATOM 2265 N N . ASN B 2 26 ? 151.513 143.276 209.308 1.00 49.59 44 ASN B N 1
ATOM 2266 C CA . ASN B 2 26 ? 152.479 143.714 208.313 1.00 49.27 44 ASN B CA 1
ATOM 2267 C C . ASN B 2 26 ? 153.845 143.855 208.960 1.00 51.78 44 ASN B C 1
ATOM 2268 O O . ASN B 2 26 ? 153.962 144.390 210.069 1.00 63.02 44 ASN B O 1
ATOM 2273 N N . CYS B 2 27 ? 154.867 143.369 208.266 1.00 40.16 45 CYS B N 1
ATOM 2274 C CA . CYS B 2 27 ? 156.260 143.628 208.596 1.00 43.74 45 CYS B CA 1
ATOM 2275 C C . CYS B 2 27 ? 156.865 144.420 207.447 1.00 46.61 45 CYS B C 1
ATOM 2276 O O . CYS B 2 27 ? 156.835 143.973 206.296 1.00 52.22 45 CYS B O 1
ATOM 2279 N N . TYR B 2 28 ? 157.399 145.592 207.763 1.00 44.93 46 TYR B N 1
ATOM 2280 C CA . TYR B 2 28 ? 157.979 146.509 206.795 1.00 41.22 46 TYR B CA 1
ATOM 2281 C C . TYR B 2 28 ? 159.482 146.535 207.018 1.00 48.54 46 TYR B C 1
ATOM 2282 O O . TYR B 2 28 ? 159.940 146.896 208.108 1.00 55.42 46 TYR B O 1
ATOM 2291 N N . VAL B 2 29 ? 160.241 146.139 205.999 1.00 37.46 47 VAL B N 1
ATOM 2292 C CA . VAL B 2 29 ? 161.698 146.144 206.057 1.00 36.89 47 VAL B CA 1
ATOM 2293 C C . VAL B 2 29 ? 162.199 147.184 205.068 1.00 36.56 47 VAL B C 1
ATOM 2294 O O . VAL B 2 29 ? 161.890 147.114 203.874 1.00 44.69 47 VAL B O 1
ATOM 2298 N N . SER B 2 30 ? 162.959 148.153 205.560 1.00 37.48 48 SER B N 1
ATOM 2299 C CA . SER B 2 30 ? 163.383 149.272 204.735 1.00 37.57 48 SER B CA 1
ATOM 2300 C C . SER B 2 30 ? 164.870 149.538 204.912 1.00 46.53 48 SER B C 1
ATOM 2301 O O . SER B 2 30 ? 165.436 149.311 205.982 1.00 53.61 48 SER B O 1
ATOM 2304 N N . GLY B 2 31 ? 165.494 150.031 203.847 1.00 50.59 49 GLY B N 1
ATOM 2305 C CA . GLY B 2 31 ? 166.878 150.452 203.905 1.00 46.86 49 GLY B CA 1
ATOM 2306 C C . GLY B 2 31 ? 167.888 149.341 204.095 1.00 49.74 49 GLY B C 1
ATOM 2307 O O . GLY B 2 31 ? 168.634 149.345 205.078 1.00 53.12 49 GLY B O 1
ATOM 2308 N N . PHE B 2 32 ? 167.931 148.386 203.169 1.00 50.54 50 PHE B N 1
ATOM 2309 C CA . PHE B 2 32 ? 168.910 147.310 203.209 1.00 47.89 50 PHE B CA 1
ATOM 2310 C C . PHE B 2 32 ? 169.538 147.126 201.836 1.00 51.09 50 PHE B C 1
ATOM 2311 O O . PHE B 2 32 ? 168.982 147.544 200.818 1.00 57.51 50 PHE B O 1
ATOM 2319 N N . HIS B 2 33 ? 170.714 146.498 201.824 1.00 59.05 51 HIS B N 1
ATOM 2320 C CA . HIS B 2 33 ? 171.454 146.209 200.612 1.00 58.45 51 HIS B CA 1
ATOM 2321 C C . HIS B 2 33 ? 172.350 145.020 200.927 1.00 61.98 51 HIS B C 1
ATOM 2322 O O . HIS B 2 33 ? 173.031 145.038 201.963 1.00 67.10 51 HIS B O 1
ATOM 2329 N N . PRO B 2 34 ? 172.388 143.987 200.075 1.00 62.58 52 PRO B N 1
ATOM 2330 C CA . PRO B 2 34 ? 171.731 143.842 198.769 1.00 64.67 52 PRO B CA 1
ATOM 2331 C C . PRO B 2 34 ? 170.241 143.527 198.847 1.00 63.81 52 PRO B C 1
ATOM 2332 O O . PRO B 2 34 ? 169.635 143.565 199.911 1.00 66.01 52 PRO B O 1
ATOM 2336 N N . SER B 2 35 ? 169.637 143.196 197.705 1.00 59.60 53 SER B N 1
ATOM 2337 C CA . SER B 2 35 ? 168.185 143.073 197.632 1.00 59.70 53 SER B CA 1
ATOM 2338 C C . SER B 2 35 ? 167.644 141.859 198.375 1.00 62.45 53 SER B C 1
ATOM 2339 O O . SER B 2 35 ? 166.554 141.929 198.949 1.00 64.44 53 SER B O 1
ATOM 2342 N N . ASP B 2 36 ? 168.402 140.759 198.346 1.00 70.69 54 ASP B N 1
ATOM 2343 C CA . ASP B 2 36 ? 167.949 139.487 198.974 1.00 70.64 54 ASP B CA 1
ATOM 2344 C C . ASP B 2 36 ? 167.704 139.676 200.471 1.00 72.45 54 ASP B C 1
ATOM 2345 O O . ASP B 2 36 ? 168.517 140.376 201.110 1.00 76.90 54 ASP B O 1
ATOM 2350 N N . ILE B 2 37 ? 166.646 139.053 201.003 1.00 68.24 55 ILE B N 1
ATOM 2351 C CA . ILE B 2 37 ? 166.336 139.134 202.426 1.00 67.87 55 ILE B CA 1
ATOM 2352 C C . ILE B 2 37 ? 165.281 138.076 202.723 1.00 70.23 55 ILE B C 1
ATOM 2353 O O . ILE B 2 37 ? 164.505 137.697 201.838 1.00 70.45 55 ILE B O 1
ATOM 2358 N N . GLU B 2 38 ? 165.247 137.575 203.956 1.00 71.81 56 GLU B N 1
ATOM 2359 C CA . GLU B 2 38 ? 164.257 136.583 204.359 1.00 69.91 56 GLU B CA 1
ATOM 2360 C C . GLU B 2 38 ? 163.377 137.173 205.451 1.00 69.40 56 GLU B C 1
ATOM 2361 O O . GLU B 2 38 ? 163.856 137.441 206.555 1.00 70.30 56 GLU B O 1
ATOM 2367 N N . VAL B 2 39 ? 162.097 137.367 205.147 1.00 62.53 57 VAL B N 1
ATOM 2368 C CA . VAL B 2 39 ? 161.141 137.949 206.085 1.00 61.00 57 VAL B CA 1
ATOM 2369 C C . VAL B 2 39 ? 159.991 136.970 206.268 1.00 62.89 57 VAL B C 1
ATOM 2370 O O . VAL B 2 39 ? 159.241 136.702 205.322 1.00 65.09 57 VAL B O 1
ATOM 2374 N N . ASP B 2 40 ? 159.847 136.445 207.484 1.00 72.68 58 ASP B N 1
ATOM 2375 C CA . ASP B 2 40 ? 158.791 135.492 207.806 1.00 70.26 58 ASP B CA 1
ATOM 2376 C C . ASP B 2 40 ? 157.986 136.001 208.990 1.00 70.92 58 ASP B C 1
ATOM 2377 O O . ASP B 2 40 ? 158.552 136.323 210.037 1.00 70.69 58 ASP B O 1
ATOM 2382 N N . LEU B 2 41 ? 156.670 136.062 208.829 1.00 73.58 59 LEU B N 1
ATOM 2383 C CA . LEU B 2 41 ? 155.780 136.368 209.939 1.00 74.13 59 LEU B CA 1
ATOM 2384 C C . LEU B 2 41 ? 155.411 135.077 210.654 1.00 76.18 59 LEU B C 1
ATOM 2385 O O . LEU B 2 41 ? 154.955 134.120 210.021 1.00 73.60 59 LEU B O 1
ATOM 2390 N N . LEU B 2 42 ? 155.615 135.050 211.968 1.00 77.04 60 LEU B N 1
ATOM 2391 C CA . LEU B 2 42 ? 155.406 133.842 212.750 1.00 79.22 60 LEU B CA 1
ATOM 2392 C C . LEU B 2 42 ? 154.472 134.114 213.920 1.00 77.51 60 LEU B C 1
ATOM 2393 O O . LEU B 2 42 ? 154.563 135.154 214.579 1.00 78.43 60 LEU B O 1
ATOM 2398 N N . LYS B 2 43 ? 153.572 133.166 214.164 1.00 79.71 61 LYS B N 1
ATOM 2399 C CA . LYS B 2 43 ? 152.601 133.231 215.248 1.00 79.91 61 LYS B CA 1
ATOM 2400 C C . LYS B 2 43 ? 152.978 132.200 216.301 1.00 82.12 61 LYS B C 1
ATOM 2401 O O . LYS B 2 43 ? 153.066 131.005 215.998 1.00 84.99 61 LYS B O 1
ATOM 2407 N N . ASN B 2 44 ? 153.194 132.663 217.534 1.00 83.30 62 ASN B N 1
ATOM 2408 C CA . ASN B 2 44 ? 153.606 131.800 218.641 1.00 83.38 62 ASN B CA 1
ATOM 2409 C C . ASN B 2 44 ? 154.881 131.032 218.303 1.00 83.88 62 ASN B C 1
ATOM 2410 O O . ASN B 2 44 ? 155.081 129.901 218.750 1.00 84.71 62 ASN B O 1
ATOM 2415 N N . GLY B 2 45 ? 155.756 131.647 217.511 1.00 80.90 63 GLY B N 1
ATOM 2416 C CA . GLY B 2 45 ? 156.977 131.007 217.075 1.00 82.64 63 GLY B CA 1
ATOM 2417 C C . GLY B 2 45 ? 156.838 130.090 215.881 1.00 82.97 63 GLY B C 1
ATOM 2418 O O . GLY B 2 45 ? 157.831 129.469 215.482 1.00 82.13 63 GLY B O 1
ATOM 2419 N N . GLU B 2 46 ? 155.648 129.984 215.296 1.00 83.61 64 GLU B N 1
ATOM 2420 C CA . GLU B 2 46 ? 155.405 129.131 214.141 1.00 81.80 64 GLU B CA 1
ATOM 2421 C C . GLU B 2 46 ? 155.136 129.999 212.921 1.00 82.15 64 GLU B C 1
ATOM 2422 O O . GLU B 2 46 ? 154.251 130.860 212.951 1.00 84.65 64 GLU B O 1
ATOM 2428 N N . ARG B 2 47 ? 155.891 129.764 211.851 1.00 87.65 65 ARG B N 1
ATOM 2429 C CA . ARG B 2 47 ? 155.783 130.592 210.659 1.00 90.11 65 ARG B CA 1
ATOM 2430 C C . ARG B 2 47 ? 154.436 130.395 209.973 1.00 91.53 65 ARG B C 1
ATOM 2431 O O . ARG B 2 47 ? 153.918 129.278 209.891 1.00 90.59 65 ARG B O 1
ATOM 2439 N N . ILE B 2 48 ? 153.870 131.493 209.480 1.00 92.11 66 ILE B N 1
ATOM 2440 C CA . ILE B 2 48 ? 152.630 131.461 208.714 1.00 93.06 66 ILE B CA 1
ATOM 2441 C C . ILE B 2 48 ? 152.974 131.237 207.248 1.00 93.87 66 ILE B C 1
ATOM 2442 O O . ILE B 2 48 ? 153.789 131.967 206.673 1.00 95.12 66 ILE B O 1
ATOM 2447 N N . GLU B 2 49 ? 152.355 130.223 206.640 1.00 92.18 67 GLU B N 1
ATOM 2448 C CA . GLU B 2 49 ? 152.682 129.860 205.267 1.00 94.42 67 GLU B CA 1
ATOM 2449 C C . GLU B 2 49 ? 152.004 130.746 204.231 1.00 94.30 67 GLU B C 1
ATOM 2450 O O . GLU B 2 49 ? 152.399 130.716 203.061 1.00 94.33 67 GLU B O 1
ATOM 2456 N N . LYS B 2 50 ? 151.005 131.534 204.625 1.00 86.84 68 LYS B N 1
ATOM 2457 C CA . LYS B 2 50 ? 150.238 132.347 203.693 1.00 85.35 68 LYS B CA 1
ATOM 2458 C C . LYS B 2 50 ? 150.739 133.783 203.604 1.00 84.37 68 LYS B C 1
ATOM 2459 O O . LYS B 2 50 ? 149.927 134.708 203.494 1.00 86.17 68 LYS B O 1
ATOM 2465 N N . VAL B 2 51 ? 152.055 133.991 203.654 1.00 73.29 69 VAL B N 1
ATOM 2466 C CA . VAL B 2 51 ? 152.608 135.333 203.540 1.00 70.41 69 VAL B CA 1
ATOM 2467 C C . VAL B 2 51 ? 152.595 135.771 202.082 1.00 70.25 69 VAL B C 1
ATOM 2468 O O . VAL B 2 51 ? 153.023 135.029 201.187 1.00 72.91 69 VAL B O 1
ATOM 2472 N N . GLU B 2 52 ? 152.108 136.986 201.833 1.00 67.66 70 GLU B N 1
ATOM 2473 C CA . GLU B 2 52 ? 152.210 137.619 200.525 1.00 68.24 70 GLU B CA 1
ATOM 2474 C C . GLU B 2 52 ? 152.900 138.961 200.698 1.00 69.55 70 GLU B C 1
ATOM 2475 O O . GLU B 2 52 ? 152.521 139.749 201.569 1.00 69.90 70 GLU B O 1
ATOM 2481 N N . HIS B 2 53 ? 153.906 139.216 199.870 1.00 60.46 71 HIS B N 1
ATOM 2482 C CA . HIS B 2 53 ? 154.771 140.376 200.010 1.00 58.53 71 HIS B CA 1
ATOM 2483 C C . HIS B 2 53 ? 154.597 141.319 198.829 1.00 59.20 71 HIS B C 1
ATOM 2484 O O . HIS B 2 53 ? 154.352 140.879 197.702 1.00 68.31 71 HIS B O 1
ATOM 2491 N N . SER B 2 54 ? 154.716 142.616 199.097 1.00 52.55 72 SER B N 1
ATOM 2492 C CA . SER B 2 54 ? 154.726 143.595 198.024 1.00 54.07 72 SER B CA 1
ATOM 2493 C C . SER B 2 54 ? 155.987 143.424 197.191 1.00 57.64 72 SER B C 1
ATOM 2494 O O . SER B 2 54 ? 157.014 142.943 197.669 1.00 58.33 72 SER B O 1
ATOM 2497 N N . ASP B 2 55 ? 155.900 143.803 195.925 1.00 56.57 73 ASP B N 1
ATOM 2498 C CA . ASP B 2 55 ? 156.993 143.505 195.018 1.00 55.51 73 ASP B CA 1
ATOM 2499 C C . ASP B 2 55 ? 158.096 144.559 195.161 1.00 53.62 73 ASP B C 1
ATOM 2500 O O . ASP B 2 55 ? 157.858 145.691 195.591 1.00 52.52 73 ASP B O 1
ATOM 2505 N N . LEU B 2 56 ? 159.320 144.159 194.816 1.00 52.41 74 LEU B N 1
ATOM 2506 C CA . LEU B 2 56 ? 160.516 144.903 195.199 1.00 52.23 74 LEU B CA 1
ATOM 2507 C C . LEU B 2 56 ? 160.542 146.314 194.624 1.00 50.65 74 LEU B C 1
ATOM 2508 O O . LEU B 2 56 ? 160.121 146.553 193.491 1.00 56.75 74 LEU B O 1
ATOM 2513 N N . SER B 2 57 ? 161.058 147.249 195.421 1.00 39.70 75 SER B N 1
ATOM 2514 C CA . SER B 2 57 ? 161.293 148.621 194.994 1.00 44.27 75 SER B CA 1
ATOM 2515 C C . SER B 2 57 ? 162.440 149.180 195.822 1.00 46.53 75 SER B C 1
ATOM 2516 O O . SER B 2 57 ? 163.072 148.463 196.599 1.00 51.90 75 SER B O 1
ATOM 2519 N N . PHE B 2 58 ? 162.715 150.472 195.650 1.00 39.19 76 PHE B N 1
ATOM 2520 C CA . PHE B 2 58 ? 163.756 151.126 196.430 1.00 39.32 76 PHE B CA 1
ATOM 2521 C C . PHE B 2 58 ? 163.501 152.625 196.489 1.00 42.82 76 PHE B C 1
ATOM 2522 O O . PHE B 2 58 ? 162.681 153.169 195.747 1.00 46.46 76 PHE B O 1
ATOM 2530 N N . SER B 2 59 ? 164.216 153.284 197.396 1.00 47.30 77 SER B N 1
ATOM 2531 C CA . SER B 2 59 ? 164.106 154.719 197.602 1.00 49.54 77 SER B CA 1
ATOM 2532 C C . SER B 2 59 ? 165.216 155.443 196.838 1.00 52.46 77 SER B C 1
ATOM 2533 O O . SER B 2 59 ? 165.927 154.852 196.022 1.00 49.86 77 SER B O 1
ATOM 2536 N N . LYS B 2 60 ? 165.369 156.745 197.097 1.00 62.78 78 LYS B N 1
ATOM 2537 C CA . LYS B 2 60 ? 166.359 157.539 196.373 1.00 60.26 78 LYS B CA 1
ATOM 2538 C C . LYS B 2 60 ? 167.777 157.065 196.659 1.00 57.65 78 LYS B C 1
ATOM 2539 O O . LYS B 2 60 ? 168.620 157.028 195.755 1.00 59.37 78 LYS B O 1
ATOM 2545 N N . ASP B 2 61 ? 168.064 156.707 197.906 1.00 52.87 79 ASP B N 1
ATOM 2546 C CA . ASP B 2 61 ? 169.409 156.312 198.300 1.00 55.62 79 ASP B CA 1
ATOM 2547 C C . ASP B 2 61 ? 169.761 154.883 197.889 1.00 54.95 79 ASP B C 1
ATOM 2548 O O . ASP B 2 61 ? 170.762 154.344 198.373 1.00 57.04 79 ASP B O 1
ATOM 2553 N N . TRP B 2 62 ? 168.966 154.281 197.003 1.00 49.03 80 TRP B N 1
ATOM 2554 C CA . TRP B 2 62 ? 169.232 152.989 196.373 1.00 51.20 80 TRP B CA 1
ATOM 2555 C C . TRP B 2 62 ? 169.091 151.810 197.327 1.00 52.65 80 TRP B C 1
ATOM 2556 O O . TRP B 2 62 ? 169.585 150.720 197.033 1.00 55.24 80 TRP B O 1
ATOM 2567 N N . SER B 2 63 ? 168.419 151.988 198.459 1.00 43.78 81 SER B N 1
ATOM 2568 C CA . SER B 2 63 ? 168.147 150.891 199.375 1.00 41.01 81 SER B CA 1
ATOM 2569 C C . SER B 2 63 ? 166.701 150.445 199.222 1.00 43.94 81 SER B C 1
ATOM 2570 O O . SER B 2 63 ? 165.808 151.264 198.993 1.00 52.10 81 SER B O 1
ATOM 2573 N N . PHE B 2 64 ? 166.478 149.144 199.360 1.00 39.79 82 PHE B N 1
ATOM 2574 C CA . PHE B 2 64 ? 165.199 148.529 199.048 1.00 39.15 82 PHE B CA 1
ATOM 2575 C C . PHE B 2 64 ? 164.250 148.581 200.241 1.00 48.01 82 PHE B C 1
ATOM 2576 O O . PHE B 2 64 ? 164.617 148.977 201.348 1.00 56.08 82 PHE B O 1
ATOM 2584 N N . TYR B 2 65 ? 163.005 148.179 199.997 1.00 38.17 83 TYR B N 1
ATOM 2585 C CA . TYR B 2 65 ? 162.038 147.979 201.064 1.00 35.39 83 TYR B CA 1
ATOM 2586 C C . TYR B 2 65 ? 160.994 146.971 200.608 1.00 39.27 83 TYR B C 1
ATOM 2587 O O . TYR B 2 65 ? 160.755 146.800 199.411 1.00 48.96 83 TYR B O 1
ATOM 2596 N N . LEU B 2 66 ? 160.379 146.304 201.581 1.00 42.12 84 LEU B N 1
ATOM 2597 C CA . LEU B 2 66 ? 159.405 145.258 201.323 1.00 38.78 84 LEU B CA 1
ATOM 2598 C C . LEU B 2 66 ? 158.364 145.274 202.430 1.00 49.28 84 LEU B C 1
ATOM 2599 O O . LEU B 2 66 ? 158.648 145.670 203.565 1.00 56.83 84 LEU B O 1
ATOM 2604 N N . LEU B 2 67 ? 157.157 144.826 202.090 1.00 47.64 85 LEU B N 1
ATOM 2605 C CA . LEU B 2 67 ? 156.047 144.744 203.031 1.00 46.82 85 LEU B CA 1
ATOM 2606 C C . LEU B 2 67 ? 155.454 143.347 202.961 1.00 48.16 85 LEU B C 1
ATOM 2607 O O . LEU B 2 67 ? 154.910 142.957 201.925 1.00 59.38 85 LEU B O 1
ATOM 2612 N N . TYR B 2 68 ? 155.553 142.600 204.058 1.00 51.51 86 TYR B N 1
ATOM 2613 C CA . TYR B 2 68 ? 155.030 141.240 204.147 1.00 54.61 86 TYR B CA 1
ATOM 2614 C C . TYR B 2 68 ? 153.805 141.276 205.053 1.00 59.79 86 TYR B C 1
ATOM 2615 O O . TYR B 2 68 ? 153.926 141.571 206.244 1.00 68.47 86 TYR B O 1
ATOM 2624 N N . TYR B 2 69 ? 152.632 140.974 204.502 1.00 57.14 87 TYR B N 1
ATOM 2625 C CA . TYR B 2 69 ? 151.380 141.128 205.231 1.00 57.62 87 TYR B CA 1
ATOM 2626 C C . TYR B 2 69 ? 150.553 139.856 205.144 1.00 61.91 87 TYR B C 1
ATOM 2627 O O . TYR B 2 69 ? 150.534 139.193 204.106 1.00 68.18 87 TYR B O 1
ATOM 2636 N N . THR B 2 70 ? 149.868 139.518 206.240 1.00 65.17 88 THR B N 1
ATOM 2637 C CA . THR B 2 70 ? 148.970 138.366 206.267 1.00 66.32 88 THR B CA 1
ATOM 2638 C C . THR B 2 70 ? 147.681 138.698 207.005 1.00 69.27 88 THR B C 1
ATOM 2639 O O . THR B 2 70 ? 147.617 139.644 207.793 1.00 70.80 88 THR B O 1
ATOM 2643 N N . GLU B 2 71 ? 146.654 137.891 206.742 1.00 75.35 89 GLU B N 1
ATOM 2644 C CA . GLU B 2 71 ? 145.431 137.907 207.532 1.00 75.63 89 GLU B CA 1
ATOM 2645 C C . GLU B 2 71 ? 145.698 137.377 208.933 1.00 75.86 89 GLU B C 1
ATOM 2646 O O . GLU B 2 71 ? 146.488 136.447 209.117 1.00 75.04 89 GLU B O 1
ATOM 2652 N N . PHE B 2 72 ? 145.027 137.963 209.922 1.00 77.00 90 PHE B N 1
ATOM 2653 C CA . PHE B 2 72 ? 145.101 137.468 211.291 1.00 77.28 90 PHE B CA 1
ATOM 2654 C C . PHE B 2 72 ? 143.977 138.100 212.104 1.00 77.25 90 PHE B C 1
ATOM 2655 O O . PHE B 2 72 ? 143.178 138.892 211.593 1.00 74.63 90 PHE B O 1
ATOM 2663 N N . THR B 2 73 ? 143.910 137.717 213.378 1.00 77.86 91 THR B N 1
ATOM 2664 C CA . THR B 2 73 ? 142.934 138.224 214.334 1.00 77.58 91 THR B CA 1
ATOM 2665 C C . THR B 2 73 ? 143.599 138.381 215.696 1.00 74.51 91 THR B C 1
ATOM 2666 O O . THR B 2 73 ? 143.917 137.379 216.350 1.00 71.18 91 THR B O 1
ATOM 2670 N N . PRO B 2 74 ? 143.834 139.618 216.154 1.00 79.13 92 PRO B N 1
ATOM 2671 C CA . PRO B 2 74 ? 144.494 139.910 217.432 1.00 79.18 92 PRO B CA 1
ATOM 2672 C C . PRO B 2 74 ? 143.786 139.290 218.633 1.00 80.21 92 PRO B C 1
ATOM 2673 O O . PRO B 2 74 ? 142.560 139.202 218.622 1.00 83.33 92 PRO B O 1
ATOM 2677 N N . GLU B 2 79 ? 151.759 135.223 220.644 1.00 80.17 97 GLU B N 1
ATOM 2678 C CA . GLU B 2 79 ? 152.163 136.507 220.087 1.00 80.62 97 GLU B CA 1
ATOM 2679 C C . GLU B 2 79 ? 152.606 136.361 218.638 1.00 78.52 97 GLU B C 1
ATOM 2680 O O . GLU B 2 79 ? 153.134 135.323 218.246 1.00 80.13 97 GLU B O 1
ATOM 2686 N N . TYR B 2 80 ? 152.390 137.406 217.848 1.00 71.85 98 TYR B N 1
ATOM 2687 C CA . TYR B 2 80 ? 152.852 137.460 216.471 1.00 72.64 98 TYR B CA 1
ATOM 2688 C C . TYR B 2 80 ? 154.152 138.247 216.411 1.00 72.11 98 TYR B C 1
ATOM 2689 O O . TYR B 2 80 ? 154.395 139.134 217.233 1.00 72.96 98 TYR B O 1
ATOM 2698 N N . ALA B 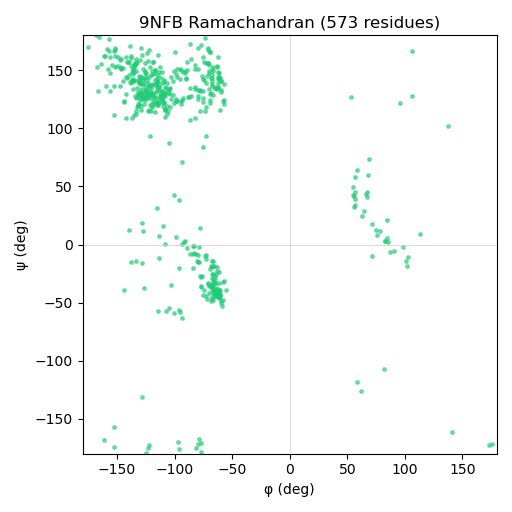2 81 ? 154.993 137.916 215.436 1.00 73.94 99 ALA B N 1
ATOM 2699 C CA . ALA B 2 81 ? 156.274 138.597 215.307 1.00 73.72 99 ALA B CA 1
ATOM 2700 C C . ALA B 2 81 ? 156.780 138.439 213.882 1.00 72.91 99 ALA B C 1
ATOM 2701 O O . ALA B 2 81 ? 156.255 137.646 213.097 1.00 74.76 99 ALA B O 1
ATOM 2703 N N . CYS B 2 82 ? 157.812 139.214 213.558 1.00 68.21 100 CYS B N 1
ATOM 2704 C CA . CYS B 2 82 ? 158.434 139.196 212.242 1.00 70.86 100 CYS B CA 1
ATOM 2705 C C . CYS B 2 82 ? 159.908 138.853 212.397 1.00 69.00 100 CYS B C 1
ATOM 2706 O O . CYS B 2 82 ? 160.615 139.488 213.184 1.00 69.00 100 CYS B O 1
ATOM 2709 N N . ARG B 2 83 ? 160.368 137.853 211.651 1.00 68.14 101 ARG B N 1
ATOM 2710 C CA . ARG B 2 83 ? 161.752 137.406 211.691 1.00 67.94 101 ARG B CA 1
ATOM 2711 C C . ARG B 2 83 ? 162.432 137.766 210.379 1.00 68.64 101 ARG B C 1
ATOM 2712 O O . ARG B 2 83 ? 161.942 137.409 209.301 1.00 69.05 101 ARG B O 1
ATOM 2720 N N . VAL B 2 84 ? 163.562 138.462 210.478 1.00 65.73 102 VAL B N 1
ATOM 2721 C CA . VAL B 2 84 ? 164.289 138.977 209.326 1.00 64.00 102 VAL B CA 1
ATOM 2722 C C . VAL B 2 84 ? 165.703 138.416 209.357 1.00 65.93 102 VAL B C 1
ATOM 2723 O O . VAL B 2 84 ? 166.380 138.477 210.389 1.00 69.79 102 VAL B O 1
ATOM 2727 N N . ASN B 2 85 ? 166.137 137.867 208.227 1.00 69.67 103 ASN B N 1
ATOM 2728 C CA . ASN B 2 85 ? 167.479 137.331 208.055 1.00 68.93 103 ASN B CA 1
ATOM 2729 C C . ASN B 2 85 ? 168.127 138.009 206.858 1.00 67.54 103 ASN B C 1
ATOM 2730 O O . ASN B 2 85 ? 167.523 138.090 205.780 1.00 67.57 103 ASN B O 1
ATOM 2735 N N . HIS B 2 86 ? 169.356 138.483 207.053 1.00 65.44 104 HIS B N 1
ATOM 2736 C CA . HIS B 2 86 ? 170.065 139.275 206.061 1.00 67.97 104 HIS B CA 1
ATOM 2737 C C . HIS B 2 86 ? 171.561 139.072 206.250 1.00 66.03 104 HIS B C 1
ATOM 2738 O O . HIS B 2 86 ? 172.014 138.533 207.262 1.00 61.08 104 HIS B O 1
ATOM 2745 N N . VAL B 2 87 ? 172.330 139.512 205.251 1.00 72.33 105 VAL B N 1
ATOM 2746 C CA . VAL B 2 87 ? 173.777 139.316 205.276 1.00 73.67 105 VAL B CA 1
ATOM 2747 C C . VAL B 2 87 ? 174.409 140.089 206.427 1.00 74.55 105 VAL B C 1
ATOM 2748 O O . VAL B 2 87 ? 175.305 139.582 207.112 1.00 75.94 105 VAL B O 1
ATOM 2752 N N . THR B 2 88 ? 173.966 141.328 206.652 1.00 71.01 106 THR B N 1
ATOM 2753 C CA . THR B 2 88 ? 174.533 142.127 207.735 1.00 73.07 106 THR B CA 1
ATOM 2754 C C . THR B 2 88 ? 174.232 141.529 209.103 1.00 73.25 106 THR B C 1
ATOM 2755 O O . THR B 2 88 ? 175.095 141.548 209.988 1.00 69.78 106 THR B O 1
ATOM 2759 N N . LEU B 2 89 ? 173.028 140.998 209.299 1.00 75.98 107 LEU B N 1
ATOM 2760 C CA . LEU B 2 89 ? 172.651 140.410 210.577 1.00 74.70 107 LEU B CA 1
ATOM 2761 C C . LEU B 2 89 ? 173.367 139.078 210.760 1.00 77.25 107 LEU B C 1
ATOM 2762 O O . LEU B 2 89 ? 173.166 138.146 209.974 1.00 75.48 107 LEU B O 1
ATOM 2767 N N . SER B 2 90 ? 174.205 138.990 211.796 1.00 88.61 108 SER B N 1
ATOM 2768 C CA . SER B 2 90 ? 174.887 137.735 212.096 1.00 89.70 108 SER B CA 1
ATOM 2769 C C . SER B 2 90 ? 173.892 136.641 212.460 1.00 89.51 108 SER B C 1
ATOM 2770 O O . SER B 2 90 ? 174.027 135.493 212.021 1.00 88.11 108 SER B O 1
ATOM 2773 N N . GLN B 2 91 ? 172.885 136.981 213.260 1.00 89.32 109 GLN B N 1
ATOM 2774 C CA . GLN B 2 91 ? 171.836 136.070 213.678 1.00 89.09 109 GLN B CA 1
ATOM 2775 C C . GLN B 2 91 ? 170.497 136.653 213.250 1.00 88.80 109 GLN B C 1
ATOM 2776 O O . GLN B 2 91 ? 170.332 137.879 213.254 1.00 88.74 109 GLN B O 1
ATOM 2782 N N . PRO B 2 92 ? 169.537 135.818 212.850 1.00 80.64 110 PRO B N 1
ATOM 2783 C CA . PRO B 2 92 ? 168.227 136.350 212.461 1.00 78.57 110 PRO B CA 1
ATOM 2784 C C . PRO B 2 92 ? 167.606 137.160 213.587 1.00 80.76 110 PRO B C 1
ATOM 2785 O O . PRO B 2 92 ? 167.657 136.776 214.757 1.00 83.64 110 PRO B O 1
ATOM 2789 N N . LYS B 2 93 ? 167.018 138.292 213.221 1.00 71.96 111 LYS B N 1
ATOM 2790 C CA . LYS B 2 93 ? 166.472 139.237 214.182 1.00 71.54 111 LYS B CA 1
ATOM 2791 C C . LYS B 2 93 ? 164.957 139.111 214.213 1.00 72.59 111 LYS B C 1
ATOM 2792 O O . LYS B 2 93 ? 164.301 139.212 213.173 1.00 74.40 111 LYS B O 1
ATOM 2798 N N . ILE B 2 94 ? 164.407 138.886 215.402 1.00 68.82 112 ILE B N 1
ATOM 2799 C CA . ILE B 2 94 ? 162.966 138.788 215.595 1.00 69.21 112 ILE B CA 1
ATOM 2800 C C . ILE B 2 94 ? 162.487 140.072 216.256 1.00 68.44 112 ILE B C 1
ATOM 2801 O O . ILE B 2 94 ? 163.121 140.578 217.191 1.00 70.06 112 ILE B O 1
ATOM 2806 N N . VAL B 2 95 ? 161.407 140.634 215.724 1.00 68.84 113 VAL B N 1
ATOM 2807 C CA . VAL B 2 95 ? 160.755 141.805 216.292 1.00 66.80 113 VAL B CA 1
ATOM 2808 C C . VAL B 2 95 ? 159.335 141.395 216.641 1.00 67.53 113 VAL B C 1
ATOM 2809 O O . VAL B 2 95 ? 158.577 140.960 215.765 1.00 69.83 113 VAL B O 1
ATOM 2813 N N . LYS B 2 96 ? 158.979 141.524 217.914 1.00 73.01 114 LYS B N 1
ATOM 2814 C CA . LYS B 2 96 ? 157.689 141.048 218.388 1.00 75.04 114 LYS B CA 1
ATOM 2815 C C . LYS B 2 96 ? 156.626 142.114 218.177 1.00 75.95 114 LYS B C 1
ATOM 2816 O O . LYS B 2 96 ? 156.799 143.267 218.581 1.00 77.29 114 LYS B O 1
ATOM 2822 N N . TRP B 2 97 ? 155.529 141.727 217.534 1.00 76.19 115 TRP B N 1
ATOM 2823 C CA . TRP B 2 97 ? 154.406 142.634 217.366 1.00 72.11 115 TRP B CA 1
ATOM 2824 C C . TRP B 2 97 ? 153.771 142.922 218.715 1.00 78.10 115 TRP B C 1
ATOM 2825 O O . TRP B 2 97 ? 153.730 142.055 219.593 1.00 80.78 115 TRP B O 1
ATOM 2836 N N . ASP B 2 98 ? 153.283 144.143 218.881 1.00 88.47 116 ASP B N 1
ATOM 2837 C CA . ASP B 2 98 ? 152.546 144.532 220.071 1.00 90.39 116 ASP B CA 1
ATOM 2838 C C . ASP B 2 98 ? 151.532 145.613 219.723 1.00 86.02 116 ASP B C 1
ATOM 2839 O O . ASP B 2 98 ? 151.692 146.334 218.735 1.00 81.99 116 ASP B O 1
ATOM 2844 N N . ARG B 2 99 ? 150.459 145.677 220.511 1.00 88.21 117 ARG B N 1
ATOM 2845 C CA . ARG B 2 99 ? 149.386 146.623 220.224 1.00 91.19 117 ARG B CA 1
ATOM 2846 C C . ARG B 2 99 ? 149.850 148.059 220.429 1.00 92.50 117 ARG B C 1
ATOM 2847 O O . ARG B 2 99 ? 149.606 148.929 219.585 1.00 91.83 117 ARG B O 1
ATOM 2855 N N . ASP B 2 100 ? 150.521 148.325 221.546 1.00 96.00 118 ASP B N 1
ATOM 2856 C CA . ASP B 2 100 ? 151.044 149.654 221.830 1.00 95.72 118 ASP B CA 1
ATOM 2857 C C . ASP B 2 100 ? 152.381 149.903 221.128 1.00 96.04 118 ASP B C 1
ATOM 2858 O O . ASP B 2 100 ? 153.418 149.356 221.511 1.00 94.90 118 ASP B O 1
ATOM 2863 N N . MET B 2 101 ? 152.348 150.766 220.113 1.00 89.59 119 MET B N 1
ATOM 2864 C CA . MET B 2 101 ? 153.451 150.940 219.164 1.00 90.30 119 MET B CA 1
ATOM 2865 C C . MET B 2 101 ? 153.689 149.651 218.385 1.00 91.25 119 MET B C 1
ATOM 2866 O O . MET B 2 101 ? 153.424 149.583 217.184 1.00 87.27 119 MET B O 1
ATOM 2871 N N . LYS C 3 1 ? 154.153 155.623 180.595 1.00 7163.2 5 LYS C N 1
ATOM 2872 C CA . LYS C 3 1 ? 154.719 154.588 179.741 1.00 7105.7 5 LYS C CA 1
ATOM 2873 C C . LYS C 3 1 ? 156.237 154.563 179.850 1.00 7189.7 5 LYS C C 1
ATOM 2874 O O . LYS C 3 1 ? 156.864 155.585 180.124 1.00 7275.3 5 LYS C O 1
ATOM 2880 N N . LEU C 3 2 ? 156.823 153.390 179.633 1.00 7126.9 6 LEU C N 1
ATOM 2881 C CA . LEU C 3 2 ? 158.270 153.256 179.659 1.00 7051.4 6 LEU C CA 1
ATOM 2882 C C . LEU C 3 2 ? 158.894 153.923 178.438 1.00 7129.3 6 LEU C C 1
ATOM 2883 O O . LEU C 3 2 ? 158.259 154.100 177.396 1.00 7232.3 6 LEU C O 1
ATOM 2888 N N . VAL C 3 3 ? 160.158 154.290 178.579 1.00 7144.0 7 VAL C N 1
ATOM 2889 C CA . VAL C 3 3 ? 160.902 154.903 177.487 1.00 7104.1 7 VAL C CA 1
ATOM 2890 C C . VAL C 3 3 ? 161.288 153.828 176.481 1.00 7316.5 7 VAL C C 1
ATOM 2891 O O . VAL C 3 3 ? 161.549 152.675 176.845 1.00 7286.8 7 VAL C O 1
ATOM 2895 N N . VAL C 3 4 ? 161.297 154.192 175.200 1.00 8016.3 8 VAL C N 1
ATOM 2896 C CA . VAL C 3 4 ? 161.645 153.245 174.148 1.00 7928.5 8 VAL C CA 1
ATOM 2897 C C . VAL C 3 4 ? 163.130 153.363 173.841 1.00 8043.6 8 VAL C C 1
ATOM 2898 O O . VAL C 3 4 ? 163.896 152.416 174.047 1.00 8013.8 8 VAL C O 1
ATOM 2902 N N . VAL C 3 5 ? 163.548 154.530 173.363 1.00 8983.2 9 VAL C N 1
ATOM 2903 C CA . VAL C 3 5 ? 164.943 154.804 173.0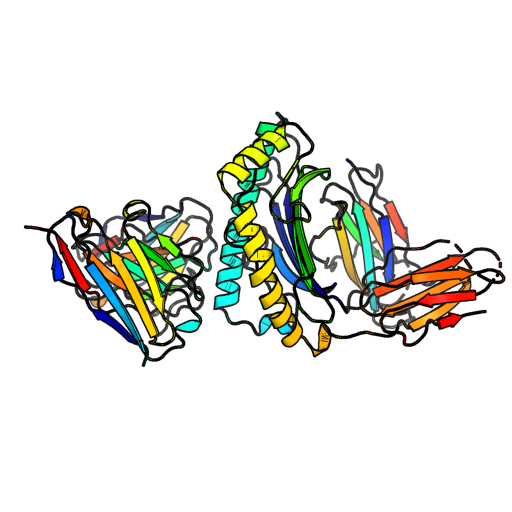40 1.00 8956.7 9 VAL C CA 1
ATOM 2904 C C . VAL C 3 5 ? 165.595 155.481 174.234 1.00 9071.2 9 VAL C C 1
ATOM 2905 O O . VAL C 3 5 ? 164.975 156.311 174.909 1.00 9014.1 9 VAL C O 1
ATOM 2909 N N . GLY C 3 6 ? 166.851 155.136 174.493 1.00 9941.3 10 GLY C N 1
ATOM 2910 C CA . GLY C 3 6 ? 167.559 155.623 175.654 1.00 9985.5 10 GLY C CA 1
ATOM 2911 C C . GLY C 3 6 ? 167.669 154.623 176.783 1.00 10049. 10 GLY C C 1
ATOM 2912 O O . GLY C 3 6 ? 168.422 154.866 177.733 1.00 10024. 10 GLY C O 1
ATOM 2913 N N . ALA C 3 7 ? 166.938 153.509 176.708 1.00 10283. 11 ALA C N 1
ATOM 2914 C CA . ALA C 3 7 ? 167.087 152.449 177.694 1.00 10164. 11 ALA C CA 1
ATOM 2915 C C . ALA C 3 7 ? 168.451 151.779 177.616 1.00 10163. 11 ALA C C 1
ATOM 2916 O O . ALA C 3 7 ? 168.852 151.113 178.575 1.00 10184. 11 ALA C O 1
ATOM 2918 N N . CYS C 3 8 ? 169.161 151.933 176.498 1.00 10258. 12 CYS C N 1
ATOM 2919 C CA . CYS C 3 8 ? 170.488 151.351 176.362 1.00 10206. 12 CYS C CA 1
ATOM 2920 C C . CYS C 3 8 ? 171.413 151.892 177.441 1.00 10307. 12 CYS C C 1
ATOM 2921 O O . CYS C 3 8 ? 171.495 153.105 177.655 1.00 10241. 12 CYS C O 1
ATOM 2924 N N . GLY C 3 9 ? 172.117 150.986 178.120 1.00 9874.8 13 GLY C N 1
ATOM 2925 C CA . GLY C 3 9 ? 172.884 151.349 179.288 1.00 9732.1 13 GLY C CA 1
ATOM 2926 C C . GLY C 3 9 ? 174.334 150.921 179.174 1.00 9667.1 13 GLY C C 1
ATOM 2927 O O . GLY C 3 9 ? 174.682 149.997 178.438 1.00 9797.4 13 GLY C O 1
ATOM 2928 N N . VAL C 3 10 ? 175.177 151.629 179.924 1.00 86.94 14 VAL C N 1
ATOM 2929 C CA . VAL C 3 10 ? 176.602 151.328 180.062 1.00 83.79 14 VAL C CA 1
ATOM 2930 C C . VAL C 3 10 ? 177.278 151.001 178.733 1.00 85.40 14 VAL C C 1
ATOM 2931 O O . VAL C 3 10 ? 178.420 151.392 178.494 1.00 84.39 14 VAL C O 1
ATOM 2935 N N . ASP D 4 1 ? 169.039 141.612 167.889 1.00 74.35 1 ASP D N 1
ATOM 2936 C CA . ASP D 4 1 ? 168.420 140.897 166.780 1.00 75.17 1 ASP D CA 1
ATOM 2937 C C . ASP D 4 1 ? 167.937 139.524 167.232 1.00 72.50 1 ASP D C 1
ATOM 2938 O O . ASP D 4 1 ? 168.635 138.820 167.961 1.00 70.25 1 ASP D O 1
ATOM 2943 N N . ILE D 4 2 ? 166.739 139.149 166.791 1.00 62.70 2 ILE D N 1
ATOM 2944 C CA . ILE D 4 2 ? 166.146 137.852 167.094 1.00 64.50 2 ILE D CA 1
ATOM 2945 C C . ILE D 4 2 ? 166.085 137.044 165.807 1.00 63.87 2 ILE D C 1
ATOM 2946 O O . ILE D 4 2 ? 165.578 137.526 164.786 1.00 62.32 2 ILE D O 1
ATOM 2951 N N . VAL D 4 3 ? 166.602 135.819 165.854 1.00 60.56 3 VAL D N 1
ATOM 2952 C CA . VAL D 4 3 ? 166.686 134.943 164.693 1.00 58.32 3 VAL D CA 1
ATOM 2953 C C . VAL D 4 3 ? 165.828 133.716 164.955 1.00 58.41 3 VAL D C 1
ATOM 2954 O O . VAL D 4 3 ? 165.984 133.053 165.987 1.00 65.28 3 VAL D O 1
ATOM 2958 N N . MET D 4 4 ? 164.929 133.414 164.025 1.00 56.50 4 MET D N 1
ATOM 2959 C CA . MET D 4 4 ? 164.032 132.272 164.130 1.00 55.40 4 MET D CA 1
ATOM 2960 C C . MET D 4 4 ? 164.355 131.276 163.026 1.00 55.68 4 MET D C 1
ATOM 2961 O O . MET D 4 4 ? 164.297 131.617 161.841 1.00 63.48 4 MET D O 1
ATOM 2966 N N . THR D 4 5 ? 164.689 130.051 163.415 1.00 55.77 5 THR D N 1
ATOM 2967 C CA . THR D 4 5 ? 165.004 128.983 162.476 1.00 58.72 5 THR D CA 1
ATOM 2968 C C . THR D 4 5 ? 163.886 127.952 162.490 1.00 58.65 5 THR D C 1
ATOM 2969 O O . THR D 4 5 ? 163.488 127.476 163.557 1.00 59.89 5 THR D O 1
ATOM 2973 N N . GLN D 4 6 ? 163.385 127.610 161.308 1.00 55.13 6 GLN D N 1
ATOM 2974 C CA . GLN D 4 6 ? 162.259 126.702 161.164 1.00 54.54 6 GLN D CA 1
ATOM 2975 C C . GLN D 4 6 ? 162.723 125.373 160.587 1.00 57.50 6 GLN D C 1
ATOM 2976 O O . GLN D 4 6 ? 163.568 125.336 159.688 1.00 60.51 6 GLN D O 1
ATOM 2982 N N . SER D 4 7 ? 162.167 124.286 161.110 1.00 61.85 7 SER D N 1
ATOM 2983 C CA . SER D 4 7 ? 162.488 122.948 160.644 1.00 61.91 7 SER D CA 1
ATOM 2984 C C . SER D 4 7 ? 161.222 122.107 160.583 1.00 64.81 7 SER D C 1
ATOM 2985 O O . SER D 4 7 ? 160.311 122.283 161.403 1.00 68.67 7 SER D O 1
ATOM 2988 N N . PRO D 4 8 ? 161.129 121.196 159.611 1.00 62.49 8 PRO D N 1
ATOM 2989 C CA . PRO D 4 8 ? 162.060 120.969 158.503 1.00 60.55 8 PRO D CA 1
ATOM 2990 C C . PRO D 4 8 ? 161.836 121.993 157.401 1.00 61.14 8 PRO D C 1
ATOM 2991 O O . PRO D 4 8 ? 160.855 122.728 157.441 1.00 60.77 8 PRO D O 1
ATOM 2995 N N . ALA D 4 9 ? 162.730 122.084 156.416 1.00 63.13 9 ALA D N 1
ATOM 2996 C CA . ALA D 4 9 ? 162.516 123.019 155.318 1.00 63.29 9 ALA D CA 1
ATOM 2997 C C . ALA D 4 9 ? 161.275 122.651 154.516 1.00 64.92 9 ALA D C 1
ATOM 2998 O O . ALA D 4 9 ? 160.506 123.529 154.107 1.00 63.87 9 ALA D O 1
ATOM 3000 N N . THR D 4 10 ? 161.063 121.359 154.281 1.00 64.69 10 THR D N 1
ATOM 3001 C CA . THR D 4 10 ? 159.895 120.879 153.560 1.00 65.82 10 THR D CA 1
ATOM 3002 C C . THR D 4 10 ? 159.344 119.645 154.256 1.00 65.27 10 THR D C 1
ATOM 3003 O O . THR D 4 10 ? 160.075 118.916 154.931 1.00 65.36 10 THR D O 1
ATOM 3007 N N . LEU D 4 11 ? 158.046 119.418 154.085 1.00 62.65 11 LEU D N 1
ATOM 3008 C CA . LEU D 4 11 ? 157.367 118.258 154.644 1.00 63.09 11 LEU D CA 1
ATOM 3009 C C . LEU D 4 11 ? 156.650 117.514 153.528 1.00 66.77 11 LEU D C 1
ATOM 3010 O O . LEU D 4 11 ? 155.968 118.131 152.704 1.00 65.27 11 LEU D O 1
ATOM 3015 N N . SER D 4 12 ? 156.811 116.197 153.500 1.00 73.69 12 SER D N 1
ATOM 3016 C CA . SER D 4 12 ? 156.194 115.338 152.494 1.00 72.44 12 SER D CA 1
ATOM 3017 C C . SER D 4 12 ? 155.316 114.328 153.228 1.00 72.61 12 SER D C 1
ATOM 3018 O O . SER D 4 12 ? 155.784 113.271 153.653 1.00 77.02 12 SER D O 1
ATOM 3021 N N . LEU D 4 13 ? 154.036 114.659 153.376 1.00 66.95 13 LEU D N 1
ATOM 3022 C CA . LEU D 4 13 ? 153.099 113.816 154.104 1.00 67.22 13 LEU D CA 1
ATOM 3023 C C . LEU D 4 13 ? 151.849 113.583 153.272 1.00 67.68 13 LEU D C 1
ATOM 3024 O O . LEU D 4 13 ? 151.341 114.502 152.625 1.00 67.79 13 LEU D O 1
ATOM 3029 N N . SER D 4 14 ? 151.361 112.347 153.298 1.00 73.19 14 SER D N 1
ATOM 3030 C CA . SER D 4 14 ? 150.097 112.020 152.669 1.00 72.70 14 SER D CA 1
ATOM 3031 C C . SER D 4 14 ? 148.946 112.625 153.470 1.00 74.04 14 SER D C 1
ATOM 3032 O O . SER D 4 14 ? 149.092 112.909 154.661 1.00 78.23 14 SER D O 1
ATOM 3035 N N . PRO D 4 15 ? 147.794 112.851 152.836 1.00 66.45 15 PRO D N 1
ATOM 3036 C CA . PRO D 4 15 ? 146.661 113.434 153.565 1.00 69.13 15 PRO D CA 1
ATOM 3037 C C . PRO D 4 15 ? 146.212 112.540 154.711 1.00 68.52 15 PRO D C 1
ATOM 3038 O O . PRO D 4 15 ? 146.216 111.312 154.607 1.00 71.91 15 PRO D O 1
ATOM 3042 N N . GLY D 4 16 ? 145.816 113.173 155.812 1.00 70.51 16 GLY D N 1
ATOM 3043 C CA . GLY D 4 16 ? 145.424 112.464 157.009 1.00 71.63 16 GLY D CA 1
ATOM 3044 C C . GLY D 4 16 ? 146.539 112.200 157.996 1.00 73.15 16 GLY D C 1
ATOM 3045 O O . GLY D 4 16 ? 146.264 111.699 159.094 1.00 73.85 16 GLY D O 1
ATOM 3046 N N . GLU D 4 17 ? 147.780 112.521 157.651 1.00 72.05 17 GLU D N 1
ATOM 3047 C CA . GLU D 4 17 ? 148.922 112.289 158.522 1.00 75.18 17 GLU D CA 1
ATOM 3048 C C . GLU D 4 17 ? 149.304 113.451 159.429 1.00 74.65 17 GLU D C 1
ATOM 3049 O O . GLU D 4 17 ? 149.129 114.621 159.082 1.00 75.06 17 GLU D O 1
ATOM 3055 N N . ARG D 4 18 ? 149.829 113.111 160.602 1.00 72.29 18 ARG D N 1
ATOM 3056 C CA . ARG D 4 18 ? 150.298 114.140 161.528 1.00 72.96 18 ARG D CA 1
ATOM 3057 C C . ARG D 4 18 ? 151.388 115.032 160.975 1.00 72.21 18 ARG D C 1
ATOM 3058 O O . ARG D 4 18 ? 152.273 114.570 160.252 1.00 74.14 18 ARG D O 1
ATOM 3066 N N . ALA D 4 19 ? 151.317 116.323 161.292 1.00 61.70 19 ALA D N 1
ATOM 3067 C CA . ALA D 4 19 ? 152.306 117.289 160.834 1.00 59.31 19 ALA D CA 1
ATOM 3068 C C . ALA D 4 19 ? 152.830 118.043 162.043 1.00 59.75 19 ALA D C 1
ATOM 3069 O O . ALA D 4 19 ? 152.045 118.606 162.811 1.00 62.12 19 ALA D O 1
ATOM 3071 N N . THR D 4 20 ? 154.150 118.054 162.213 1.00 60.84 20 THR D N 1
ATOM 3072 C CA . THR D 4 20 ? 154.793 118.785 163.297 1.00 63.15 20 THR D CA 1
ATOM 3073 C C . THR D 4 20 ? 155.867 119.696 162.724 1.00 61.97 20 THR D C 1
ATOM 3074 O O . THR D 4 20 ? 156.752 119.237 161.995 1.00 61.77 20 THR D O 1
ATOM 3078 N N . LEU D 4 21 ? 155.791 120.979 163.065 1.00 52.30 21 LEU D N 1
ATOM 3079 C CA . LEU D 4 21 ? 156.717 121.994 162.585 1.00 50.69 21 LEU D CA 1
ATOM 3080 C C . LEU D 4 21 ? 157.348 122.679 163.787 1.00 51.94 21 LEU D C 1
ATOM 3081 O O . LEU D 4 21 ? 156.670 122.926 164.788 1.00 53.48 21 LEU D O 1
ATOM 3086 N N . SER D 4 22 ? 158.640 122.990 163.697 1.00 55.02 22 SER D N 1
ATOM 3087 C CA . SER D 4 22 ? 159.379 123.547 164.820 1.00 51.70 22 SER D CA 1
ATOM 3088 C C . SER D 4 22 ? 159.965 124.900 164.450 1.00 52.87 22 SER D C 1
ATOM 3089 O O . SER D 4 22 ? 160.492 125.078 163.349 1.00 59.48 22 SER D O 1
ATOM 3092 N N . CYS D 4 23 ? 159.867 125.849 165.379 1.00 54.92 23 CYS D N 1
ATOM 3093 C CA . CYS D 4 23 ? 160.447 127.178 165.230 1.00 55.11 23 CYS D CA 1
ATOM 3094 C C . CYS D 4 23 ? 161.266 127.483 166.474 1.00 54.66 23 CYS D C 1
ATOM 3095 O O . CYS D 4 23 ? 160.723 127.509 167.583 1.00 56.01 23 CYS D O 1
ATOM 3098 N N . ARG D 4 24 ? 162.563 127.711 166.296 1.00 60.87 24 ARG D N 1
ATOM 3099 C CA . ARG D 4 24 ? 163.479 127.956 167.400 1.00 63.20 24 ARG D CA 1
ATOM 3100 C C . ARG D 4 24 ? 163.982 129.391 167.343 1.00 64.49 24 ARG D C 1
ATOM 3101 O O . ARG D 4 24 ? 164.493 129.831 166.309 1.00 66.01 24 ARG D O 1
ATOM 3109 N N . ALA D 4 25 ? 163.838 130.109 168.451 1.00 64.49 25 ALA D N 1
ATOM 3110 C CA . ALA D 4 25 ? 164.287 131.488 168.566 1.00 64.00 25 ALA D CA 1
ATOM 3111 C C . ALA D 4 25 ? 165.732 131.538 169.044 1.00 67.17 25 ALA D C 1
ATOM 3112 O O . ALA D 4 25 ? 166.194 130.658 169.774 1.00 70.18 25 ALA D O 1
ATOM 3114 N N . SER D 4 26 ? 166.445 132.582 168.620 1.00 69.22 26 SER D N 1
ATOM 3115 C CA . SER D 4 26 ? 167.836 132.737 169.031 1.00 69.27 26 SER D CA 1
ATOM 3116 C C . SER D 4 26 ? 167.942 133.022 170.523 1.00 72.53 26 SER D C 1
ATOM 3117 O O . SER D 4 26 ? 168.895 132.588 171.181 1.00 73.78 26 SER D O 1
ATOM 3120 N N . GLN D 4 27 ? 166.977 133.751 171.074 1.00 74.18 27 GLN D N 1
ATOM 3121 C CA . GLN D 4 27 ? 166.963 134.125 172.479 1.00 71.89 27 GLN D CA 1
ATOM 3122 C C . GLN D 4 27 ? 165.616 133.770 173.093 1.00 73.97 27 GLN D C 1
ATOM 3123 O O . GLN D 4 27 ? 164.662 133.416 172.3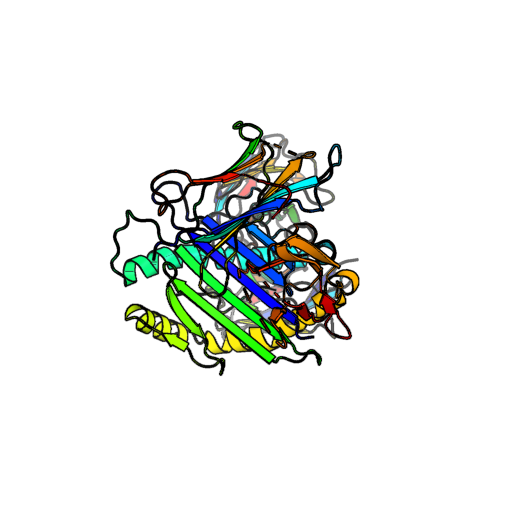96 1.00 78.71 27 GLN D O 1
ATOM 3129 N N . SER D 4 28 ? 165.550 133.856 174.420 1.00 64.82 28 SER D N 1
ATOM 3130 C CA . SER D 4 28 ? 164.312 133.553 175.126 1.00 62.91 28 SER D CA 1
ATOM 3131 C C . SER D 4 28 ? 163.229 134.555 174.751 1.00 62.06 28 SER D C 1
ATOM 3132 O O . SER D 4 28 ? 163.470 135.765 174.712 1.00 62.37 28 SER D O 1
ATOM 3135 N N . LEU D 4 29 ? 162.033 134.046 174.481 1.00 52.92 29 LEU D N 1
ATOM 3136 C CA . LEU D 4 29 ? 160.928 134.844 173.974 1.00 52.78 29 LEU D CA 1
ATOM 3137 C C . LEU D 4 29 ? 159.744 134.775 174.925 1.00 53.46 29 LEU D C 1
ATOM 3138 O O . LEU D 4 29 ? 159.503 133.744 175.557 1.00 59.23 29 LEU D O 1
ATOM 3143 N N . SER D 4 30 ? 159.009 135.878 175.026 1.00 52.49 30 SER D N 1
ATOM 3144 C CA . SER D 4 30 ? 157.723 135.839 175.702 1.00 52.97 30 SER D CA 1
ATOM 3145 C C . SER D 4 30 ? 156.750 135.011 174.876 1.00 54.18 30 SER D C 1
ATOM 3146 O O . SER D 4 30 ? 156.613 135.219 173.668 1.00 61.90 30 SER D O 1
ATOM 3149 N N . SER D 4 31 ? 156.072 134.067 175.528 1.00 49.04 31 SER D N 1
ATOM 3150 C CA . SER D 4 31 ? 155.193 133.160 174.802 1.00 49.55 31 SER D CA 1
ATOM 3151 C C . SER D 4 31 ? 153.996 133.874 174.192 1.00 50.79 31 SER D C 1
ATOM 3152 O O . SER D 4 31 ? 153.312 133.293 173.344 1.00 58.42 31 SER D O 1
ATOM 3155 N N . SER D 4 32 ? 153.726 135.114 174.601 1.00 45.73 32 SER D N 1
ATOM 3156 C CA . SER D 4 32 ? 152.563 135.831 174.095 1.00 49.82 32 SER D CA 1
ATOM 3157 C C . SER D 4 32 ? 152.819 136.499 172.753 1.00 49.12 32 SER D C 1
ATOM 3158 O O . SER D 4 32 ? 151.879 137.026 172.152 1.00 53.26 32 SER D O 1
ATOM 3161 N N . PHE D 4 33 ? 154.060 136.495 172.269 1.00 41.38 33 PHE D N 1
ATOM 3162 C CA . PHE D 4 33 ? 154.403 137.232 171.062 1.00 40.05 33 PHE D CA 1
ATOM 3163 C C . PHE D 4 33 ? 154.679 136.352 169.851 1.00 45.02 33 PHE D C 1
ATOM 3164 O O . PHE D 4 33 ? 154.986 136.888 168.782 1.00 51.38 33 PHE D O 1
ATOM 3172 N N . LEU D 4 34 ? 154.585 135.032 169.979 1.00 44.27 34 LEU D N 1
ATOM 3173 C CA . LEU D 4 34 ? 154.781 134.158 168.831 1.00 44.78 34 LEU D CA 1
ATOM 3174 C C . LEU D 4 34 ? 153.459 133.894 168.120 1.00 48.36 34 LEU D C 1
ATOM 3175 O O . LEU D 4 34 ? 152.410 133.758 168.755 1.00 49.69 34 LEU D O 1
ATOM 3180 N N . ALA D 4 35 ? 153.519 133.811 166.793 1.00 40.46 35 ALA D N 1
ATOM 3181 C CA . ALA D 4 35 ? 152.355 133.524 165.974 1.00 34.91 35 ALA D CA 1
ATOM 3182 C C . ALA D 4 35 ? 152.751 132.571 164.857 1.00 38.69 35 ALA D C 1
ATOM 3183 O O . ALA D 4 35 ? 153.919 132.473 164.481 1.00 49.69 35 ALA D O 1
ATOM 3185 N N . TRP D 4 36 ? 151.755 131.866 164.332 1.00 34.16 36 TRP D N 1
ATOM 3186 C CA . TRP D 4 36 ? 151.933 130.915 163.244 1.00 31.87 36 TRP D CA 1
ATOM 3187 C C . TRP D 4 36 ? 150.972 131.268 162.124 1.00 37.66 36 TRP D C 1
ATOM 3188 O O . TRP D 4 36 ? 149.757 131.332 162.349 1.00 50.65 36 TRP D O 1
ATOM 3199 N N . TYR D 4 37 ? 151.520 131.473 160.926 1.00 32.45 37 TYR D N 1
ATOM 3200 C CA . TYR D 4 37 ? 150.785 131.876 159.737 1.00 37.77 37 TYR D CA 1
ATOM 3201 C C . TYR D 4 37 ? 150.802 130.765 158.696 1.00 39.67 37 TYR D C 1
ATOM 3202 O O . TYR D 4 37 ? 151.777 130.018 158.579 1.00 46.89 37 TYR D O 1
ATOM 3211 N N . GLN D 4 38 ? 149.727 130.688 157.917 1.00 44.48 38 GLN D N 1
ATOM 3212 C CA . GLN D 4 38 ? 149.641 129.806 156.761 1.00 40.12 38 GLN D CA 1
ATOM 3213 C C . GLN D 4 38 ? 149.426 130.642 155.512 1.00 39.23 38 GLN D C 1
ATOM 3214 O O . GLN D 4 38 ? 148.491 131.446 155.455 1.00 54.09 38 GLN D O 1
ATOM 3220 N N . GLN D 4 39 ? 150.277 130.444 154.510 1.00 38.78 39 GLN D N 1
ATOM 3221 C CA . GLN D 4 39 ? 150.177 131.144 153.239 1.00 43.14 39 GLN D CA 1
ATOM 3222 C C . GLN D 4 39 ? 149.925 130.128 152.139 1.00 48.42 39 GLN D C 1
ATOM 3223 O O . GLN D 4 39 ? 150.704 129.181 151.970 1.00 58.42 39 GLN D O 1
ATOM 3229 N N . LYS D 4 40 ? 148.828 130.319 151.413 1.00 52.97 40 LYS D N 1
ATOM 3230 C CA . LYS D 4 40 ? 148.560 129.556 150.213 1.00 55.34 40 LYS D CA 1
ATOM 3231 C C . LYS D 4 40 ? 149.440 130.070 149.078 1.00 60.78 40 LYS D C 1
ATOM 3232 O O . LYS D 4 40 ? 149.974 131.178 149.154 1.00 62.47 40 LYS D O 1
ATOM 3238 N N . PRO D 4 41 ? 149.622 129.277 148.018 1.00 73.59 41 PRO D N 1
ATOM 3239 C CA . PRO D 4 41 ? 150.488 129.733 146.917 1.00 75.24 41 PRO D CA 1
ATOM 3240 C C . PRO D 4 41 ? 150.047 131.039 146.279 1.00 75.09 41 PRO D C 1
ATOM 3241 O O . PRO D 4 41 ? 150.902 131.813 145.832 1.00 74.63 41 PRO D O 1
ATOM 3245 N N . GLY D 4 42 ? 148.745 131.320 146.226 1.00 71.99 42 GLY D N 1
ATOM 3246 C CA . GLY D 4 42 ? 148.249 132.487 145.527 1.00 69.71 42 GLY D CA 1
ATOM 3247 C C . GLY D 4 42 ? 147.616 133.584 146.354 1.00 72.99 42 GLY D C 1
ATOM 3248 O O . GLY D 4 42 ? 147.072 134.532 145.772 1.00 75.29 42 GLY D O 1
ATOM 3249 N N . GLN D 4 43 ? 147.661 133.510 147.682 1.00 64.04 43 GLN D N 1
ATOM 3250 C CA . GLN D 4 43 ? 147.003 134.498 148.526 1.00 60.09 43 GLN D CA 1
ATOM 3251 C C . GLN D 4 43 ? 148.014 135.140 149.469 1.00 61.42 43 GLN D C 1
ATOM 3252 O O . GLN D 4 43 ? 149.220 134.891 149.396 1.00 64.88 43 GLN D O 1
ATOM 3258 N N . ALA D 4 44 ? 147.498 135.988 150.352 1.00 48.73 44 ALA D N 1
ATOM 3259 C CA . ALA D 4 44 ? 148.270 136.592 151.422 1.00 42.70 44 ALA D CA 1
ATOM 3260 C C . ALA D 4 44 ? 148.311 135.660 152.627 1.00 46.85 44 ALA D C 1
ATOM 3261 O O . ALA D 4 44 ? 147.472 134.765 152.757 1.00 54.03 44 ALA D O 1
ATOM 3263 N N . PRO D 4 45 ? 149.287 135.834 153.518 1.00 35.61 45 PRO D N 1
ATOM 3264 C CA . PRO D 4 45 ? 149.355 134.973 154.703 1.00 37.03 45 PRO D CA 1
ATOM 3265 C C . PRO D 4 45 ? 148.122 135.120 155.580 1.00 37.57 45 PRO D C 1
ATOM 3266 O O . PRO D 4 45 ? 147.511 136.186 155.662 1.00 46.09 45 PRO D O 1
ATOM 3270 N N . ARG D 4 46 ? 147.755 134.023 156.233 1.00 37.56 46 ARG D N 1
ATOM 3271 C CA . ARG D 4 46 ? 146.586 133.967 157.097 1.00 42.88 46 ARG D CA 1
ATOM 3272 C C . ARG D 4 46 ? 147.014 133.494 158.477 1.00 46.54 46 ARG D C 1
ATOM 3273 O O . ARG D 4 46 ? 147.715 132.486 158.600 1.00 54.68 46 ARG D O 1
ATOM 3281 N N . LEU D 4 47 ? 146.589 134.217 159.509 1.00 40.11 47 LEU D N 1
ATOM 3282 C CA . LEU D 4 47 ? 147.011 133.924 160.871 1.00 38.90 47 LEU D CA 1
ATOM 3283 C C . LEU D 4 47 ? 146.279 132.694 161.388 1.00 44.80 47 LEU D C 1
ATOM 3284 O O . LEU D 4 47 ? 145.045 132.668 161.422 1.00 50.42 47 LEU D O 1
ATOM 3289 N N . LEU D 4 48 ? 147.039 131.677 161.794 1.00 47.91 48 LEU D N 1
ATOM 3290 C CA . LEU D 4 48 ? 146.480 130.483 162.417 1.00 42.28 48 LEU D CA 1
ATOM 3291 C C . LEU D 4 48 ? 146.542 130.568 163.936 1.00 44.03 48 LEU D C 1
ATOM 3292 O O . LEU D 4 48 ? 145.516 130.461 164.612 1.00 54.35 48 LEU D O 1
ATOM 3297 N N . ILE D 4 49 ? 147.737 130.762 164.484 1.00 41.06 49 ILE D N 1
ATOM 3298 C CA . ILE D 4 49 ? 147.954 130.732 165.925 1.00 38.00 49 ILE D CA 1
ATOM 3299 C C . ILE D 4 49 ? 148.501 132.078 166.367 1.00 44.17 49 ILE D C 1
ATOM 3300 O O . ILE D 4 49 ? 149.373 132.645 165.705 1.00 52.23 49 ILE D O 1
ATOM 3305 N N . TYR D 4 50 ? 147.990 132.588 167.483 1.00 44.03 50 TYR D N 1
ATOM 3306 C CA . TYR D 4 50 ? 148.550 133.769 168.124 1.00 43.55 50 TYR D CA 1
ATOM 3307 C C . TYR D 4 50 ? 148.783 133.467 169.594 1.00 49.37 50 TYR D C 1
ATOM 3308 O O . TYR D 4 50 ? 147.999 132.746 170.218 1.00 59.62 50 TYR D O 1
ATOM 3317 N N . GLY D 4 51 ? 149.861 134.014 170.145 1.00 41.49 51 GLY D N 1
ATOM 3318 C CA . GLY D 4 51 ? 150.218 133.717 171.514 1.00 44.81 51 GLY D CA 1
ATOM 3319 C C . GLY D 4 51 ? 150.817 132.348 171.722 1.00 47.10 51 GLY D C 1
ATOM 3320 O O . GLY D 4 51 ? 150.898 131.895 172.868 1.00 49.70 51 GLY D O 1
ATOM 3321 N N . ALA D 4 52 ? 151.188 131.660 170.641 1.00 46.85 52 ALA D N 1
ATOM 3322 C CA . ALA D 4 52 ? 151.879 130.374 170.657 1.00 46.21 52 ALA D CA 1
ATOM 3323 C C . ALA D 4 52 ? 150.978 129.235 171.118 1.00 48.84 52 ALA D C 1
ATOM 3324 O O . ALA D 4 52 ? 151.356 128.066 171.009 1.00 55.95 52 ALA D O 1
ATOM 3326 N N . SER D 4 53 ? 149.788 129.553 171.626 1.00 47.72 53 SER D N 1
ATOM 3327 C CA . SER D 4 53 ? 148.853 128.514 172.047 1.00 48.77 53 SER D CA 1
ATOM 3328 C C . SER D 4 53 ? 147.406 128.762 171.651 1.00 49.10 53 SER D C 1
ATOM 3329 O O . SER D 4 53 ? 146.610 127.819 171.713 1.00 51.33 53 SER D O 1
ATOM 3332 N N . SER D 4 54 ? 147.025 129.968 171.245 1.00 49.21 54 SER D N 1
ATOM 3333 C CA . SER D 4 54 ? 145.629 130.311 171.020 1.00 49.18 54 SER D CA 1
ATOM 3334 C C . SER D 4 54 ? 145.335 130.355 169.528 1.00 55.27 54 SER D C 1
ATOM 3335 O O . SER D 4 54 ? 146.059 131.003 168.767 1.00 61.10 54 SER D O 1
ATOM 3338 N N . ARG D 4 55 ? 144.275 129.668 169.118 1.00 57.92 55 ARG D N 1
ATOM 3339 C CA . ARG D 4 55 ? 143.845 129.695 167.730 1.00 57.09 55 ARG D CA 1
ATOM 3340 C C . ARG D 4 55 ? 143.055 130.964 167.443 1.00 58.30 55 ARG D C 1
ATOM 3341 O O . ARG D 4 55 ? 142.395 131.523 168.321 1.00 63.21 55 ARG D O 1
ATOM 3349 N N . ALA D 4 56 ? 143.125 131.416 166.195 1.00 46.67 56 ALA D N 1
ATOM 3350 C CA . ALA D 4 56 ? 142.399 132.604 165.784 1.00 44.72 56 ALA D CA 1
ATOM 3351 C C . ALA D 4 56 ? 140.934 132.262 165.524 1.00 50.95 56 ALA D C 1
ATOM 3352 O O . ALA D 4 56 ? 140.462 131.159 165.806 1.00 56.18 56 ALA D O 1
ATOM 3354 N N . THR D 4 57 ? 140.203 133.230 164.980 1.00 61.60 57 THR D N 1
ATOM 3355 C CA . THR D 4 57 ? 138.793 133.023 164.679 1.00 60.83 57 THR D CA 1
ATOM 3356 C C . THR D 4 57 ? 138.629 132.206 163.404 1.00 62.92 57 THR D C 1
ATOM 3357 O O . THR D 4 57 ? 139.266 132.479 162.383 1.00 62.14 57 THR D O 1
ATOM 3361 N N . GLY D 4 58 ? 137.760 131.204 163.466 1.00 65.44 58 GLY D N 1
ATOM 3362 C CA . GLY D 4 58 ? 137.494 130.363 162.312 1.00 64.68 58 GLY D CA 1
ATOM 3363 C C . GLY D 4 58 ? 138.661 129.505 161.876 1.00 64.21 58 GLY D C 1
ATOM 3364 O O . GLY D 4 58 ? 138.902 129.362 160.671 1.00 65.72 58 GLY D O 1
ATOM 3365 N N . ILE D 4 59 ? 139.387 128.929 162.821 1.00 61.73 59 ILE D N 1
ATOM 3366 C CA . ILE D 4 59 ? 140.510 128.038 162.543 1.00 60.65 59 ILE D CA 1
ATOM 3367 C C . ILE D 4 59 ? 140.110 126.632 162.969 1.00 62.82 59 ILE D C 1
ATOM 3368 O O . ILE D 4 59 ? 139.591 126.460 164.077 1.00 65.32 59 ILE D O 1
ATOM 3373 N N . PRO D 4 60 ? 140.316 125.617 162.133 1.00 66.73 60 PRO D N 1
ATOM 3374 C CA . PRO D 4 60 ? 139.890 124.262 162.497 1.00 67.70 60 PRO D CA 1
ATOM 3375 C C . PRO D 4 60 ? 140.622 123.747 163.726 1.00 68.21 60 PRO D C 1
ATOM 3376 O O . PRO D 4 60 ? 141.740 124.162 164.034 1.00 69.07 60 PRO D O 1
ATOM 3380 N N . ASP D 4 61 ? 139.964 122.825 164.433 1.00 73.48 61 ASP D N 1
ATOM 3381 C CA . ASP D 4 61 ? 140.487 122.312 165.694 1.00 74.70 61 ASP D CA 1
ATOM 3382 C C . ASP D 4 61 ? 141.809 121.573 165.531 1.00 73.34 61 ASP D C 1
ATOM 3383 O O . ASP D 4 61 ? 142.533 121.399 166.517 1.00 70.50 61 ASP D O 1
ATOM 3388 N N . ARG D 4 62 ? 142.138 121.128 164.317 1.00 66.70 62 ARG D N 1
ATOM 3389 C CA . ARG D 4 62 ? 143.340 120.321 164.128 1.00 68.12 62 ARG D CA 1
ATOM 3390 C C . ARG D 4 62 ? 144.614 121.123 164.367 1.00 69.22 62 ARG D C 1
ATOM 3391 O O . ARG D 4 62 ? 145.634 120.550 164.765 1.00 67.61 62 ARG D O 1
ATOM 3399 N N . PHE D 4 63 ? 144.586 122.431 164.128 1.00 63.41 63 PHE D N 1
ATOM 3400 C CA . PHE D 4 63 ? 145.761 123.258 164.368 1.00 58.38 63 PHE D CA 1
ATOM 3401 C C . PHE D 4 63 ? 145.947 123.488 165.862 1.00 62.18 63 PHE D C 1
ATOM 3402 O O . PHE D 4 63 ? 144.999 123.842 166.567 1.00 66.16 63 PHE D O 1
ATOM 3410 N N . SER D 4 64 ? 147.169 123.284 166.347 1.00 57.82 64 SER D N 1
ATOM 3411 C CA . SER D 4 64 ? 147.472 123.580 167.739 1.00 53.17 64 SER D CA 1
ATOM 3412 C C . SER D 4 64 ? 148.911 124.057 167.846 1.00 56.99 64 SER D C 1
ATOM 3413 O O . SER D 4 64 ? 149.764 123.684 167.039 1.00 61.96 64 SER D O 1
ATOM 3416 N N . GLY D 4 65 ? 149.169 124.891 168.843 1.00 52.89 65 GLY D N 1
ATOM 3417 C CA . GLY D 4 65 ? 150.505 125.395 169.081 1.00 53.27 65 GLY D CA 1
ATOM 3418 C C . GLY D 4 65 ? 150.941 125.105 170.501 1.00 58.03 65 GLY D C 1
ATOM 3419 O O . GLY D 4 65 ? 150.133 125.079 171.428 1.00 59.63 65 GLY D O 1
ATOM 3420 N N . SER D 4 66 ? 152.243 124.885 170.660 1.00 60.57 66 SER D N 1
ATOM 3421 C CA . SER D 4 66 ? 152.789 124.548 171.966 1.00 59.18 66 SER D CA 1
ATOM 3422 C C . SER D 4 66 ? 154.231 125.024 172.048 1.00 61.37 66 SER D C 1
ATOM 3423 O O . SER D 4 66 ? 154.839 125.406 171.047 1.00 64.93 66 SER D O 1
ATOM 3426 N N . GLY D 4 67 ? 154.773 124.989 173.255 1.00 58.12 67 GLY D N 1
ATOM 3427 C CA . GLY D 4 67 ? 156.152 125.350 173.504 1.00 54.11 67 GLY D CA 1
ATOM 3428 C C . GLY D 4 67 ? 156.271 126.696 174.198 1.00 55.18 67 GLY D C 1
ATOM 3429 O O . GLY D 4 67 ? 155.325 127.479 174.288 1.00 59.63 67 GLY D O 1
ATOM 3430 N N . SER D 4 68 ? 157.477 126.949 174.701 1.00 56.44 68 SER D N 1
ATOM 3431 C CA . SER D 4 68 ? 157.771 128.201 175.381 1.00 60.67 68 SER D CA 1
ATOM 3432 C C . SER D 4 68 ? 159.278 128.391 175.431 1.00 58.92 68 SER D C 1
ATOM 3433 O O . SER D 4 68 ? 160.049 127.446 175.249 1.00 59.80 68 SER D O 1
ATOM 3436 N N . GLY D 4 69 ? 159.686 129.631 175.686 1.00 55.11 69 GLY D N 1
ATOM 3437 C CA . GLY D 4 69 ? 161.095 129.956 175.754 1.00 56.93 69 GLY D CA 1
ATOM 3438 C C . GLY D 4 69 ? 161.715 130.168 174.391 1.00 59.49 69 GLY D C 1
ATOM 3439 O O . GLY D 4 69 ? 161.467 131.187 173.741 1.00 60.19 69 GLY D O 1
ATOM 3440 N N . THR D 4 70 ? 162.531 129.213 173.948 1.00 66.70 70 THR D N 1
ATOM 3441 C CA . THR D 4 70 ? 163.190 129.317 172.654 1.00 67.62 70 THR D CA 1
ATOM 3442 C C . THR D 4 70 ? 162.549 128.441 171.588 1.00 66.05 70 THR D C 1
ATOM 3443 O O . THR D 4 70 ? 162.505 128.840 170.419 1.00 71.32 70 THR D O 1
ATOM 3447 N N . ASP D 4 71 ? 162.048 127.267 171.956 1.00 59.27 71 ASP D N 1
ATOM 3448 C CA . ASP D 4 71 ? 161.525 126.303 170.999 1.00 60.73 71 ASP D CA 1
ATOM 3449 C C . ASP D 4 71 ? 160.003 126.279 171.038 1.00 62.20 71 ASP D C 1
ATOM 3450 O O . ASP D 4 71 ? 159.400 126.233 172.114 1.00 64.89 71 ASP D O 1
ATOM 3455 N N . PHE D 4 72 ? 159.388 126.303 169.857 1.00 55.10 72 PHE D N 1
ATOM 3456 C CA . PHE D 4 72 ? 157.942 126.238 169.727 1.00 54.34 72 PHE D CA 1
ATOM 3457 C C . PHE D 4 72 ? 157.595 125.238 168.636 1.00 53.80 72 PHE D C 1
ATOM 3458 O O . PHE D 4 72 ? 158.388 124.985 167.726 1.00 58.79 72 PHE D O 1
ATOM 3466 N N . THR D 4 73 ? 156.390 124.680 168.722 1.00 52.51 73 THR D N 1
ATOM 3467 C CA . THR D 4 73 ? 155.935 123.697 167.754 1.00 56.22 73 THR D CA 1
ATOM 3468 C C . THR D 4 73 ? 154.497 123.984 167.352 1.00 57.17 73 THR D C 1
ATOM 3469 O O . THR D 4 73 ? 153.690 124.470 168.150 1.00 57.58 73 THR D O 1
ATOM 3473 N N . LEU D 4 74 ? 154.196 123.678 166.094 1.00 51.15 74 LEU D N 1
ATOM 3474 C CA . LEU D 4 74 ? 152.846 123.722 165.552 1.00 48.06 74 LEU D CA 1
ATOM 3475 C C . LEU D 4 74 ? 152.487 122.330 165.059 1.00 53.33 74 LEU D C 1
ATOM 3476 O O . LEU D 4 74 ? 153.267 121.707 164.330 1.00 58.56 74 LEU D O 1
ATOM 3481 N N . THR D 4 75 ? 151.319 121.839 165.464 1.00 57.25 75 THR D N 1
ATOM 3482 C CA . THR D 4 75 ? 150.880 120.490 165.140 1.00 57.19 75 THR D CA 1
ATOM 3483 C C . THR D 4 75 ? 149.547 120.537 164.410 1.00 55.62 75 THR D C 1
ATOM 3484 O O . THR D 4 75 ? 148.606 121.201 164.862 1.00 55.07 75 THR D O 1
ATOM 3488 N N . ILE D 4 76 ? 149.478 119.833 163.285 1.00 62.24 76 ILE D N 1
ATOM 3489 C CA . ILE D 4 76 ? 148.234 119.558 162.578 1.00 65.38 76 ILE D CA 1
ATOM 3490 C C . ILE D 4 76 ? 147.890 118.099 162.836 1.00 66.94 76 ILE D C 1
ATOM 3491 O O . ILE D 4 76 ? 148.625 117.197 162.411 1.00 69.91 76 ILE D O 1
ATOM 3496 N N . SER D 4 77 ? 146.779 117.868 163.539 1.00 71.86 77 SER D N 1
ATOM 3497 C CA . SER D 4 77 ? 146.440 116.515 163.971 1.00 73.10 77 SER D CA 1
ATOM 3498 C C . SER D 4 77 ? 146.111 115.616 162.788 1.00 73.70 77 SER D C 1
ATOM 3499 O O . SER D 4 77 ? 146.614 114.491 162.694 1.00 73.21 77 SER D O 1
ATOM 3502 N N . ARG D 4 78 ? 145.264 116.090 161.878 1.00 77.06 78 ARG D N 1
ATOM 3503 C CA . ARG D 4 78 ? 144.896 115.333 160.688 1.00 77.34 78 ARG D CA 1
ATOM 3504 C C . ARG D 4 78 ? 144.987 116.253 159.485 1.00 77.34 78 ARG D C 1
ATOM 3505 O O . ARG D 4 78 ? 144.192 117.189 159.362 1.00 81.72 78 ARG D O 1
ATOM 3513 N N . LEU D 4 79 ? 145.948 115.989 158.605 1.00 68.30 79 LEU D N 1
ATOM 3514 C CA . LEU D 4 79 ? 146.104 116.797 157.407 1.00 64.09 79 LEU D CA 1
ATOM 3515 C C . LEU D 4 79 ? 144.867 116.692 156.525 1.00 63.88 79 LEU D C 1
ATOM 3516 O O . LEU D 4 79 ? 144.231 115.641 156.422 1.00 67.92 79 LEU D O 1
ATOM 3521 N N . GLU D 4 80 ? 144.531 117.799 155.885 1.00 69.86 80 GLU D N 1
ATOM 3522 C CA . GLU D 4 80 ? 143.418 117.894 154.957 1.00 75.25 80 GLU D CA 1
ATOM 3523 C C . GLU D 4 80 ? 143.948 118.381 153.620 1.00 80.04 80 GLU D C 1
ATOM 3524 O O . GLU D 4 80 ? 145.019 118.995 153.558 1.00 84.98 80 GLU D O 1
ATOM 3530 N N . PRO D 4 81 ? 143.231 118.114 152.525 1.00 74.45 81 PRO D N 1
ATOM 3531 C CA . PRO D 4 81 ? 143.724 118.560 151.212 1.00 72.55 81 PRO D CA 1
ATOM 3532 C C . PRO D 4 81 ? 143.960 120.057 151.130 1.00 76.65 81 PRO D C 1
ATOM 3533 O O . PRO D 4 81 ? 144.856 120.496 150.400 1.00 80.13 81 PRO D O 1
ATOM 3537 N N . GLU D 4 82 ? 143.186 120.854 151.864 1.00 73.08 82 GLU D N 1
ATOM 3538 C CA . GLU D 4 82 ? 143.375 122.298 151.897 1.00 71.10 82 GLU D CA 1
ATOM 3539 C C . GLU D 4 82 ? 144.481 122.730 152.849 1.00 75.04 82 GLU D C 1
ATOM 3540 O O . GLU D 4 82 ? 144.885 123.896 152.813 1.00 76.85 82 GLU D O 1
ATOM 3546 N N . ASP D 4 83 ? 145.024 121.812 153.651 1.00 65.94 83 ASP D N 1
ATOM 3547 C CA . ASP D 4 83 ? 146.046 122.178 154.624 1.00 62.57 83 ASP D CA 1
ATOM 3548 C C . ASP D 4 83 ? 147.440 122.252 154.024 1.00 62.82 83 ASP D C 1
ATOM 3549 O O . ASP D 4 83 ? 148.389 122.567 154.748 1.00 68.29 83 ASP D O 1
ATOM 3554 N N . PHE D 4 84 ? 147.589 121.968 152.734 1.00 58.40 84 PHE D N 1
ATOM 3555 C CA . PHE D 4 84 ? 148.905 121.955 152.105 1.00 61.94 84 PHE D CA 1
ATOM 3556 C C . PHE D 4 84 ? 149.264 123.359 151.634 1.00 64.24 84 PHE D C 1
ATOM 3557 O O . PHE D 4 84 ? 148.721 123.852 150.640 1.00 66.04 84 PHE D O 1
ATOM 3565 N N . ALA D 4 85 ? 150.188 123.999 152.343 1.00 52.01 85 ALA D N 1
ATOM 3566 C CA . ALA D 4 85 ? 150.566 125.386 152.108 1.00 47.22 85 ALA D CA 1
ATOM 3567 C C . ALA D 4 85 ? 151.924 125.609 152.762 1.00 43.36 85 ALA D C 1
ATOM 3568 O O . ALA D 4 85 ? 152.591 124.652 153.169 1.00 53.65 85 ALA D O 1
ATOM 3570 N N . VAL D 4 86 ? 152.343 126.867 152.871 1.00 33.22 86 VAL D N 1
ATOM 3571 C CA . VAL D 4 86 ? 153.626 127.204 153.481 1.00 38.62 86 VAL D CA 1
ATOM 3572 C C . VAL D 4 86 ? 153.362 127.858 154.830 1.00 44.09 86 VAL D C 1
ATOM 3573 O O . VAL D 4 86 ? 152.597 128.823 154.919 1.00 51.43 86 VAL D O 1
ATOM 3577 N N . TYR D 4 87 ? 153.998 127.342 155.876 1.00 40.25 87 TYR D N 1
ATOM 3578 C CA . TYR D 4 87 ? 153.748 127.781 157.242 1.00 36.36 87 TYR D CA 1
ATOM 3579 C C . TYR D 4 87 ? 154.941 128.564 157.769 1.00 43.28 87 TYR D C 1
ATOM 3580 O O . TYR D 4 87 ? 156.079 128.091 157.697 1.00 45.85 87 TYR D O 1
ATOM 3589 N N . TYR D 4 88 ? 154.675 129.753 158.306 1.00 38.82 88 TYR D N 1
ATOM 3590 C CA . TYR D 4 88 ? 155.706 130.621 158.858 1.00 32.00 88 TYR D CA 1
ATOM 3591 C C . TYR D 4 88 ? 155.479 130.841 160.346 1.00 35.79 88 TYR D C 1
ATOM 3592 O O . TYR D 4 88 ? 154.343 130.831 160.826 1.00 43.19 88 TYR D O 1
ATOM 3601 N N . CYS D 4 89 ? 156.573 131.047 161.073 1.00 36.74 89 CYS D N 1
ATOM 3602 C CA . CYS D 4 89 ? 156.527 131.430 162.476 1.00 34.72 89 CYS D CA 1
ATOM 3603 C C . CYS D 4 89 ? 157.022 132.861 162.612 1.00 34.71 89 CYS D C 1
ATOM 3604 O O . CYS D 4 89 ? 157.991 133.256 161.959 1.00 49.46 89 CYS D O 1
ATOM 3607 N N . GLN D 4 90 ? 156.350 133.637 163.454 1.00 34.54 90 GLN D N 1
ATOM 3608 C CA . GLN D 4 90 ? 156.604 135.062 163.579 1.00 37.26 90 GLN D CA 1
ATOM 3609 C C . GLN D 4 90 ? 156.759 135.434 165.044 1.00 39.15 90 GLN D C 1
ATOM 3610 O O . GLN D 4 90 ? 156.023 134.936 165.898 1.00 46.97 90 GLN D O 1
ATOM 3616 N N . GLN D 4 91 ? 157.721 136.303 165.334 1.00 34.25 91 GLN D N 1
ATOM 3617 C CA . GLN D 4 91 ? 157.869 136.890 166.656 1.00 35.65 91 GLN D CA 1
ATOM 3618 C C . GLN D 4 91 ? 157.623 138.386 166.560 1.00 47.14 91 GLN D C 1
ATOM 3619 O O . GLN D 4 91 ? 157.980 139.020 165.563 1.00 56.88 91 GLN D O 1
ATOM 3625 N N . SER D 4 92 ? 156.995 138.946 167.591 1.00 43.86 92 SER D N 1
ATOM 3626 C CA . SER D 4 92 ? 156.685 140.367 167.625 1.00 38.12 92 SER D CA 1
ATOM 3627 C C . SER D 4 92 ? 157.175 141.043 168.896 1.00 43.17 92 SER D C 1
ATOM 3628 O O . SER D 4 92 ? 156.788 142.184 169.165 1.00 51.50 92 SER D O 1
ATOM 3631 N N . GLU D 4 93 ? 158.010 140.367 169.686 1.00 47.27 93 GLU D N 1
ATOM 3632 C CA . GLU D 4 93 ? 158.536 140.980 170.900 1.00 48.25 93 GLU D CA 1
ATOM 3633 C C . GLU D 4 93 ? 159.416 142.176 170.571 1.00 44.88 93 GLU D C 1
ATOM 3634 O O . GLU D 4 93 ? 159.338 143.216 171.234 1.00 50.36 93 GLU D O 1
ATOM 3640 N N . SER D 4 94 ? 160.256 142.048 169.550 1.00 39.81 94 SER D N 1
ATOM 3641 C CA . SER D 4 94 ? 161.103 143.142 169.088 1.00 45.79 94 SER D CA 1
ATOM 3642 C C . SER D 4 94 ? 161.016 143.176 167.571 1.00 50.61 94 SER D C 1
ATOM 3643 O O . SER D 4 94 ? 161.494 142.255 166.903 1.00 54.41 94 SER D O 1
ATOM 3646 N N . ALA D 4 95 ? 160.395 144.224 167.035 1.00 44.84 95 ALA D N 1
ATOM 3647 C CA . ALA D 4 95 ? 160.215 144.414 165.591 1.00 40.26 95 ALA D CA 1
ATOM 3648 C C . ALA D 4 95 ? 159.364 143.256 165.076 1.00 44.65 95 ALA D C 1
ATOM 3649 O O . ALA D 4 95 ? 158.264 143.033 165.604 1.00 49.64 95 ALA D O 1
ATOM 3651 N N . LEU D 4 96 ? 159.807 142.521 164.061 1.00 43.65 96 LEU D N 1
ATOM 3652 C CA . LEU D 4 96 ? 159.097 141.354 163.558 1.00 36.30 96 LEU D CA 1
ATOM 3653 C C . LEU D 4 96 ? 160.121 140.471 162.868 1.00 40.11 96 LEU D C 1
ATOM 3654 O O . LEU D 4 96 ? 161.089 140.982 162.301 1.00 50.10 96 LEU D O 1
ATOM 3659 N N . THR D 4 97 ? 159.922 139.159 162.927 1.00 31.14 97 THR D N 1
ATOM 3660 C CA . THR D 4 97 ? 160.870 138.227 162.332 1.00 33.31 97 THR D CA 1
ATOM 3661 C C . THR D 4 97 ? 160.136 136.956 161.947 1.00 39.41 97 THR D C 1
ATOM 3662 O O . THR D 4 97 ? 159.686 136.209 162.820 1.00 40.32 97 THR D O 1
ATOM 3666 N N . PHE D 4 98 ? 160.016 136.714 160.647 1.00 36.56 98 PHE D N 1
ATOM 3667 C CA . PHE D 4 98 ? 159.377 135.511 160.142 1.00 29.85 98 PHE D CA 1
ATOM 3668 C C . PHE D 4 98 ? 160.415 134.417 159.947 1.00 33.30 98 PHE D C 1
ATOM 3669 O O . PHE D 4 98 ? 161.573 134.692 159.624 1.00 45.53 98 PHE D O 1
ATOM 3677 N N . GLY D 4 99 ? 159.997 133.176 160.145 1.00 30.78 99 GLY D N 1
ATOM 3678 C CA . GLY D 4 99 ? 160.875 132.056 159.895 1.00 32.54 99 GLY D CA 1
ATOM 3679 C C . GLY D 4 99 ? 161.066 131.818 158.411 1.00 43.28 99 GLY D C 1
ATOM 3680 O O . GLY D 4 99 ? 160.498 132.496 157.555 1.00 46.16 99 GLY D O 1
ATOM 3681 N N . GLY D 4 100 ? 161.904 130.829 158.102 1.00 51.59 100 GLY D N 1
ATOM 3682 C CA . GLY D 4 100 ? 162.135 130.489 156.708 1.00 49.16 100 GLY D CA 1
ATOM 3683 C C . GLY D 4 100 ? 160.882 129.987 156.017 1.00 46.85 100 GLY D C 1
ATOM 3684 O O . GLY D 4 100 ? 160.613 130.336 154.866 1.00 44.45 100 GLY D O 1
ATOM 3685 N N . GLY D 4 101 ? 160.099 129.168 156.710 1.00 49.97 101 GLY D N 1
ATOM 3686 C CA . GLY D 4 101 ? 158.869 128.647 156.151 1.00 49.87 101 GLY D CA 1
ATOM 3687 C C . GLY D 4 101 ? 158.970 127.188 155.768 1.00 53.54 101 GLY D C 1
ATOM 3688 O O . GLY D 4 101 ? 159.880 126.795 155.034 1.00 60.28 101 GLY D O 1
ATOM 3689 N N . THR D 4 102 ? 158.037 126.376 156.254 1.00 44.48 102 THR D N 1
ATOM 3690 C CA . THR D 4 102 ? 158.012 124.944 155.984 1.00 47.97 102 THR D CA 1
ATOM 3691 C C . THR D 4 102 ? 156.865 124.641 155.033 1.00 53.13 102 THR D C 1
ATOM 3692 O O . THR D 4 102 ? 155.697 124.830 155.388 1.00 58.85 102 THR D O 1
ATOM 3696 N N . LYS D 4 103 ? 157.195 124.163 153.838 1.00 54.79 103 LYS D N 1
ATOM 3697 C CA . LYS D 4 103 ? 156.198 123.835 152.828 1.00 54.19 103 LYS D CA 1
ATOM 3698 C C . LYS D 4 103 ? 155.858 122.356 152.916 1.00 55.53 103 LYS D C 1
ATOM 3699 O O . LYS D 4 103 ? 156.744 121.503 152.807 1.00 64.73 103 LYS D O 1
ATOM 3705 N N . VAL D 4 104 ? 154.579 122.057 153.107 1.00 52.32 104 VAL D N 1
ATOM 3706 C CA . VAL D 4 104 ? 154.098 120.687 153.210 1.00 54.74 104 VAL D CA 1
ATOM 3707 C C . VAL D 4 104 ? 153.480 120.299 151.872 1.00 55.91 104 VAL D C 1
ATOM 3708 O O . VAL D 4 104 ? 152.674 121.045 151.305 1.00 58.02 104 VAL D O 1
ATOM 3712 N N . GLU D 4 105 ? 153.909 119.163 151.332 1.00 62.08 105 GLU D N 1
ATOM 3713 C CA . GLU D 4 105 ? 153.445 118.691 150.038 1.00 65.37 105 GLU D CA 1
ATOM 3714 C C . GLU D 4 105 ? 153.110 117.210 150.121 1.00 72.40 105 GLU D C 1
ATOM 3715 O O . GLU D 4 105 ? 153.640 116.483 150.965 1.00 70.31 105 GLU D O 1
ATOM 3721 N N . ILE D 4 106 ? 152.217 116.771 149.234 1.00 77.95 106 ILE D N 1
ATOM 3722 C CA . ILE D 4 106 ? 151.796 115.376 149.220 1.00 71.74 106 ILE D CA 1
ATOM 3723 C C . ILE D 4 106 ? 152.902 114.513 148.631 1.00 74.38 106 ILE D C 1
ATOM 3724 O O . ILE D 4 106 ? 153.584 114.907 147.675 1.00 78.18 106 ILE D O 1
ATOM 3729 N N . LYS D 4 107 ? 153.081 113.324 149.199 1.00 75.16 107 LYS D N 1
ATOM 3730 C CA . LYS D 4 107 ? 154.108 112.397 148.739 1.00 77.67 107 LYS D CA 1
ATOM 3731 C C . LYS D 4 107 ? 153.771 111.863 147.349 1.00 75.96 107 LYS D C 1
ATOM 3732 O O . LYS D 4 107 ? 152.927 110.980 147.198 1.00 73.51 107 LYS D O 1
ATOM 3738 N N . GLU E 5 1 ? 133.608 146.502 157.873 1.00 93.94 1 GLU E N 1
ATOM 3739 C CA . GLU E 5 1 ? 134.560 145.529 157.351 1.00 94.58 1 GLU E CA 1
ATOM 3740 C C . GLU E 5 1 ? 135.977 146.088 157.359 1.00 98.09 1 GLU E C 1
ATOM 3741 O O . GLU E 5 1 ? 136.243 147.136 156.772 1.00 97.45 1 GLU E O 1
ATOM 3747 N N . VAL E 5 2 ? 136.886 145.382 158.033 1.00 88.15 2 VAL E N 1
ATOM 3748 C CA . VAL E 5 2 ? 138.283 145.792 158.060 1.00 83.83 2 VAL E CA 1
ATOM 3749 C C . VAL E 5 2 ? 138.917 145.524 156.702 1.00 81.23 2 VAL E C 1
ATOM 3750 O O . VAL E 5 2 ? 138.658 144.493 156.065 1.00 82.61 2 VAL E O 1
ATOM 3754 N N . GLN E 5 3 ? 139.743 146.460 156.241 1.00 73.44 3 GLN E N 1
ATOM 3755 C CA . GLN E 5 3 ? 140.291 146.371 154.897 1.00 77.26 3 GLN E CA 1
ATOM 3756 C C . GLN E 5 3 ? 141.537 147.238 154.797 1.00 73.65 3 GLN E C 1
ATOM 3757 O O . GLN E 5 3 ? 141.554 148.367 155.292 1.00 77.00 3 GLN E O 1
ATOM 3763 N N . LEU E 5 4 ? 142.571 146.699 154.154 1.00 53.95 4 LEU E N 1
ATOM 3764 C CA . LEU E 5 4 ? 143.804 147.418 153.860 1.00 50.48 4 LEU E CA 1
ATOM 3765 C C . LEU E 5 4 ? 144.036 147.353 152.357 1.00 57.25 4 LEU E C 1
ATOM 3766 O O . LEU E 5 4 ? 144.016 146.265 151.773 1.00 60.04 4 LEU E O 1
ATOM 3771 N N . LEU E 5 5 ? 144.253 148.509 151.733 1.00 63.37 5 LEU E N 1
ATOM 3772 C CA . LEU E 5 5 ? 144.389 148.597 150.282 1.00 62.40 5 LEU E CA 1
ATOM 3773 C C . LEU E 5 5 ? 145.670 149.346 149.950 1.00 63.84 5 LEU E C 1
ATOM 3774 O O . LEU E 5 5 ? 145.858 150.477 150.400 1.00 65.38 5 LEU E O 1
ATOM 3779 N N . GLU E 5 6 ? 146.534 148.735 149.144 1.00 61.39 6 GLU E N 1
ATOM 3780 C CA . GLU E 5 6 ? 147.829 149.313 148.814 1.00 55.65 6 GLU E CA 1
ATOM 3781 C C . GLU E 5 6 ? 147.914 149.666 147.336 1.00 56.65 6 GLU E C 1
ATOM 3782 O O . GLU E 5 6 ? 147.442 148.918 146.475 1.00 59.55 6 GLU E O 1
ATOM 3788 N N . SER E 5 7 ? 148.531 150.810 147.056 1.00 60.10 7 SER E N 1
ATOM 3789 C CA . SER E 5 7 ? 148.711 151.296 145.699 1.00 60.42 7 SER E CA 1
ATOM 3790 C C . SER E 5 7 ? 150.094 151.919 145.570 1.00 56.45 7 SER E C 1
ATOM 3791 O O . SER E 5 7 ? 150.707 152.336 146.557 1.00 57.71 7 SER E O 1
ATOM 3794 N N . GLY E 5 8 ? 150.580 151.975 144.335 1.00 46.33 8 GLY E N 1
ATOM 3795 C CA . GLY E 5 8 ? 151.878 152.541 144.045 1.00 49.12 8 GLY E CA 1
ATOM 3796 C C . GLY E 5 8 ? 152.923 151.566 143.553 1.00 57.73 8 GLY E C 1
ATOM 3797 O O . GLY E 5 8 ? 154.094 151.949 143.444 1.00 60.55 8 GLY E O 1
ATOM 3798 N N . GLY E 5 9 ? 152.549 150.326 143.250 1.00 54.12 9 GLY E N 1
ATOM 3799 C CA . GLY E 5 9 ? 153.508 149.331 142.804 1.00 53.61 9 GLY E CA 1
ATOM 3800 C C . GLY E 5 9 ? 153.590 149.257 141.288 1.00 49.01 9 GLY E C 1
ATOM 3801 O O . GLY E 5 9 ? 152.617 149.516 140.585 1.00 45.97 9 GLY E O 1
ATOM 3802 N N . GLY E 5 10 ? 154.770 148.896 140.799 1.00 55.29 10 GLY E N 1
ATOM 3803 C CA . GLY E 5 10 ? 154.977 148.776 139.368 1.00 57.04 10 GLY E CA 1
ATOM 3804 C C . GLY E 5 10 ? 156.438 148.531 139.063 1.00 55.93 10 GLY E C 1
ATOM 3805 O O . GLY E 5 10 ? 157.261 148.318 139.959 1.00 55.26 10 GLY E O 1
ATOM 3806 N N . VAL E 5 11 ? 156.749 148.562 137.768 1.00 57.30 11 VAL E N 1
ATOM 3807 C CA . VAL E 5 11 ? 158.120 148.360 137.319 1.00 57.26 11 VAL E CA 1
ATOM 3808 C C . VAL E 5 11 ? 158.901 149.655 137.491 1.00 59.19 11 VAL E C 1
ATOM 3809 O O . VAL E 5 11 ? 158.430 150.737 137.117 1.00 64.07 11 VAL E O 1
ATOM 3813 N N . VAL E 5 12 ? 160.098 149.552 138.062 1.00 59.16 12 VAL E N 1
ATOM 3814 C CA . VAL E 5 12 ? 160.953 150.707 138.306 1.00 61.84 12 VAL E CA 1
ATOM 3815 C C . VAL E 5 12 ? 162.383 150.348 137.926 1.00 64.11 12 VAL E C 1
ATOM 3816 O O . VAL E 5 12 ? 162.836 149.224 138.160 1.00 65.92 12 VAL E O 1
ATOM 3820 N N . GLN E 5 13 ? 163.084 151.296 137.309 1.00 64.30 13 GLN E N 1
ATOM 3821 C CA . GLN E 5 13 ? 164.496 151.119 137.026 1.00 62.47 13 GLN E CA 1
ATOM 3822 C C . GLN E 5 13 ? 165.305 151.278 138.311 1.00 61.42 13 GLN E C 1
ATOM 3823 O O . GLN E 5 13 ? 164.847 151.904 139.268 1.00 65.07 13 GLN E O 1
ATOM 3829 N N . PRO E 5 14 ? 166.506 150.705 138.362 1.00 59.60 14 PRO E N 1
ATOM 3830 C CA . PRO E 5 14 ? 167.322 150.826 139.575 1.00 61.20 14 PRO E CA 1
ATOM 3831 C C . PRO E 5 14 ? 167.705 152.271 139.858 1.00 60.95 14 PRO E C 1
ATOM 3832 O O . PRO E 5 14 ? 167.788 153.106 138.956 1.00 66.40 14 PRO E O 1
ATOM 3836 N N . GLY E 5 15 ? 167.925 152.560 141.137 1.00 60.40 15 GLY E N 1
ATOM 3837 C CA . GLY E 5 15 ? 168.361 153.876 141.549 1.00 63.47 15 GLY E CA 1
ATOM 3838 C C . GLY E 5 15 ? 167.280 154.929 141.614 1.00 61.94 15 GLY E C 1
ATOM 3839 O O . GLY E 5 15 ? 167.604 156.113 141.749 1.00 63.53 15 GLY E O 1
ATOM 3840 N N . ARG E 5 16 ? 166.012 154.543 141.531 1.00 67.09 16 ARG E N 1
ATOM 3841 C CA . ARG E 5 16 ? 164.907 155.488 141.518 1.00 70.72 16 ARG E CA 1
ATOM 3842 C C . ARG E 5 16 ? 163.962 155.197 142.675 1.00 69.98 16 ARG E C 1
ATOM 3843 O O . ARG E 5 16 ? 163.866 154.062 143.150 1.00 73.33 16 ARG E O 1
ATOM 3851 N N . SER E 5 17 ? 163.266 156.236 143.126 1.00 63.84 17 SER E N 1
ATOM 3852 C CA . SER E 5 17 ? 162.401 156.143 144.292 1.00 63.74 17 SER E CA 1
ATOM 3853 C C . SER E 5 17 ? 160.981 155.770 143.892 1.00 66.07 17 SER E C 1
ATOM 3854 O O . SER E 5 17 ? 160.518 156.113 142.801 1.00 72.99 17 SER E O 1
ATOM 3857 N N . LEU E 5 18 ? 160.294 155.068 144.789 1.00 53.42 18 LEU E N 1
ATOM 3858 C CA . LEU E 5 18 ? 158.899 154.699 144.607 1.00 51.62 18 LEU E CA 1
ATOM 3859 C C . LEU E 5 18 ? 158.152 154.940 145.911 1.00 57.86 18 LEU E C 1
ATOM 3860 O O . LEU E 5 18 ? 158.736 154.889 146.995 1.00 59.55 18 LEU E O 1
ATOM 3865 N N . ARG E 5 19 ? 156.859 155.229 145.805 1.00 58.33 19 ARG E N 1
ATOM 3866 C CA . ARG E 5 19 ? 156.027 155.486 146.973 1.00 56.37 19 ARG E CA 1
ATOM 3867 C C . ARG E 5 19 ? 154.880 154.491 147.016 1.00 58.77 19 ARG E C 1
ATOM 3868 O O . ARG E 5 19 ? 154.196 154.280 146.009 1.00 60.43 19 ARG E O 1
ATOM 3876 N N . LEU E 5 20 ? 154.668 153.889 148.182 1.00 50.08 20 LEU E N 1
ATOM 3877 C CA . LEU E 5 20 ? 153.570 152.965 148.417 1.00 49.61 20 LEU E CA 1
ATOM 3878 C C . LEU E 5 20 ? 152.627 153.564 149.446 1.00 51.53 20 LEU E C 1
ATOM 3879 O O . LEU E 5 20 ? 153.071 154.102 150.464 1.00 48.48 20 LEU E O 1
ATOM 3884 N N . SER E 5 21 ? 151.327 153.464 149.181 1.00 56.73 21 SER E N 1
ATOM 3885 C CA . SER E 5 21 ? 150.310 154.019 150.063 1.00 58.18 21 SER E CA 1
ATOM 3886 C C . SER E 5 21 ? 149.310 152.934 150.421 1.00 52.26 21 SER E C 1
ATOM 3887 O O . SER E 5 21 ? 148.748 152.289 149.533 1.00 54.70 21 SER E O 1
ATOM 3890 N N . CYS E 5 22 ? 149.081 152.744 151.718 1.00 49.05 22 CYS E N 1
ATOM 3891 C CA . CYS E 5 22 ? 148.134 151.758 152.220 1.00 52.70 22 CYS E CA 1
ATOM 3892 C C . CYS E 5 22 ? 147.051 152.484 153.004 1.00 53.12 22 CYS E C 1
ATOM 3893 O O . CYS E 5 22 ? 147.344 153.167 153.990 1.00 54.54 22 CYS E O 1
ATOM 3896 N N . ALA E 5 23 ? 145.810 152.342 152.556 1.00 60.06 23 ALA E N 1
ATOM 3897 C CA . ALA E 5 23 ? 144.655 152.956 153.192 1.00 59.02 23 ALA E CA 1
ATOM 3898 C C . ALA E 5 23 ? 143.893 151.900 153.978 1.00 64.98 23 ALA E C 1
ATOM 3899 O O . ALA E 5 23 ? 143.666 150.791 153.479 1.00 71.53 23 ALA E O 1
ATOM 3901 N N . ALA E 5 24 ? 143.504 152.246 155.201 1.00 64.08 24 ALA E N 1
ATOM 3902 C CA . ALA E 5 24 ? 142.832 151.334 156.114 1.00 61.51 24 ALA E CA 1
ATOM 3903 C C . ALA E 5 24 ? 141.405 151.802 156.349 1.00 61.33 24 ALA E C 1
ATOM 3904 O O . ALA E 5 24 ? 141.166 152.994 156.559 1.00 66.55 24 ALA E O 1
ATOM 3906 N N . SER E 5 25 ? 140.466 150.865 156.318 1.00 72.89 25 SER E N 1
ATOM 3907 C CA . SER E 5 25 ? 139.062 151.165 156.552 1.00 76.19 25 SER E CA 1
ATOM 3908 C C . SER E 5 25 ? 138.460 150.126 157.485 1.00 78.16 25 SER E C 1
ATOM 3909 O O . SER E 5 25 ? 138.769 148.936 157.383 1.00 79.10 25 SER E O 1
ATOM 3912 N N . GLY E 5 26 ? 137.598 150.580 158.391 1.00 80.87 26 GLY E N 1
ATOM 3913 C CA . GLY E 5 26 ? 136.851 149.686 159.247 1.00 80.30 26 GLY E CA 1
ATOM 3914 C C . GLY E 5 26 ? 137.401 149.487 160.641 1.00 81.03 26 GLY E C 1
ATOM 3915 O O . GLY E 5 26 ? 136.780 148.764 161.432 1.00 83.85 26 GLY E O 1
ATOM 3916 N N . PHE E 5 27 ? 138.537 150.092 160.975 1.00 70.59 27 PHE E N 1
ATOM 3917 C CA . PHE E 5 27 ? 139.087 149.963 162.316 1.00 73.36 27 PHE E CA 1
ATOM 3918 C C . PHE E 5 27 ? 139.853 151.229 162.667 1.00 72.49 27 PHE E C 1
ATOM 3919 O O . PHE E 5 27 ? 140.236 152.011 161.794 1.00 72.45 27 PHE E O 1
ATOM 3927 N N . THR E 5 28 ? 140.074 151.419 163.965 1.00 70.91 28 THR E N 1
ATOM 3928 C CA . THR E 5 28 ? 140.700 152.636 164.473 1.00 72.16 28 THR E CA 1
ATOM 3929 C C . THR E 5 28 ? 142.181 152.612 164.122 1.00 75.38 28 THR E C 1
ATOM 3930 O O . THR E 5 28 ? 143.003 152.067 164.860 1.00 77.65 28 THR E O 1
ATOM 3934 N N . PHE E 5 29 ? 142.523 153.218 162.985 1.00 65.83 29 PHE E N 1
ATOM 3935 C CA . PHE E 5 29 ? 143.896 153.229 162.500 1.00 64.81 29 PHE E CA 1
ATOM 3936 C C . PHE E 5 29 ? 144.837 153.982 163.432 1.00 61.83 29 PHE E C 1
ATOM 3937 O O . PHE E 5 29 ? 146.037 153.691 163.449 1.00 66.06 29 PHE E O 1
ATOM 3945 N N . SER E 5 30 ? 144.321 154.925 164.220 1.00 57.91 30 SER E N 1
ATOM 3946 C CA . SER E 5 30 ? 145.188 155.839 164.954 1.00 66.39 30 SER E CA 1
ATOM 3947 C C . SER E 5 30 ? 145.769 155.223 166.220 1.00 65.94 30 SER E C 1
ATOM 3948 O O . SER E 5 30 ? 146.645 155.829 166.846 1.00 65.14 30 SER E O 1
ATOM 3951 N N . SER E 5 31 ? 145.304 154.042 166.620 1.00 61.68 31 SER E N 1
ATOM 3952 C CA . SER E 5 31 ? 145.739 153.476 167.891 1.00 64.18 31 SER E CA 1
ATOM 3953 C C . SER E 5 31 ? 146.884 152.482 167.752 1.00 64.66 31 SER E C 1
ATOM 3954 O O . SER E 5 31 ? 147.578 152.224 168.741 1.00 64.69 31 SER E O 1
ATOM 3957 N N . TYR E 5 32 ? 147.105 151.925 166.566 1.00 58.00 32 TYR E N 1
ATOM 3958 C CA . TYR E 5 32 ? 147.970 150.767 166.401 1.00 55.06 32 TYR E CA 1
ATOM 3959 C C . TYR E 5 32 ? 149.173 151.085 165.525 1.00 52.85 32 TYR E C 1
ATOM 3960 O O . TYR E 5 32 ? 149.087 151.900 164.602 1.00 56.44 32 TYR E O 1
ATOM 3969 N N . GLY E 5 33 ? 150.298 150.433 165.824 1.00 44.74 33 GLY E N 1
ATOM 3970 C CA . GLY E 5 33 ? 151.451 150.509 164.958 1.00 45.93 33 GLY E CA 1
ATOM 3971 C C . GLY E 5 33 ? 151.354 149.541 163.798 1.00 43.51 33 GLY E C 1
ATOM 3972 O O . GLY E 5 33 ? 150.740 148.480 163.888 1.00 49.83 33 GLY E O 1
ATOM 3973 N N . MET E 5 34 ? 151.982 149.910 162.686 1.00 43.38 34 MET E N 1
ATOM 3974 C CA . MET E 5 34 ? 151.800 149.189 161.436 1.00 43.05 34 MET E CA 1
ATOM 3975 C C . MET E 5 34 ? 153.143 148.799 160.841 1.00 44.21 34 MET E C 1
ATOM 3976 O O . MET E 5 34 ? 154.155 149.477 161.035 1.00 55.13 34 MET E O 1
ATOM 3981 N N . HIS E 5 35 ? 153.134 147.696 160.097 1.00 30.40 35 HIS E N 1
ATOM 3982 C CA . HIS E 5 35 ? 154.342 147.132 159.523 1.00 35.56 35 HIS E CA 1
ATOM 3983 C C . HIS E 5 35 ? 154.234 147.094 158.008 1.00 38.03 35 HIS E C 1
ATOM 3984 O O . HIS E 5 35 ? 153.145 146.962 157.447 1.00 48.07 35 HIS E O 1
ATOM 3991 N N . TRP E 5 36 ? 155.379 147.218 157.352 1.00 33.34 36 TRP E N 1
ATOM 3992 C CA . TRP E 5 36 ? 155.521 146.928 155.934 1.00 32.33 36 TRP E CA 1
ATOM 3993 C C . TRP E 5 36 ? 156.369 145.674 155.819 1.00 38.93 36 TRP E C 1
ATOM 3994 O O . TRP E 5 36 ? 157.488 145.636 156.346 1.00 45.19 36 TRP E O 1
ATOM 4005 N N . VAL E 5 37 ? 155.834 144.659 155.139 1.00 37.33 37 VAL E N 1
ATOM 4006 C CA . VAL E 5 37 ? 156.449 143.340 155.046 1.00 35.92 37 VAL E CA 1
ATOM 4007 C C . VAL E 5 37 ? 156.483 142.928 153.582 1.00 37.14 37 VAL E C 1
ATOM 4008 O O . VAL E 5 37 ? 155.451 142.948 152.908 1.00 40.56 37 VAL E O 1
ATOM 4012 N N . ARG E 5 38 ? 157.655 142.541 153.091 1.00 38.81 38 ARG E N 1
ATOM 4013 C CA . ARG E 5 38 ? 157.805 142.161 151.696 1.00 27.79 38 ARG E CA 1
ATOM 4014 C C . ARG E 5 38 ? 158.113 140.677 151.571 1.00 35.44 38 ARG E C 1
ATOM 4015 O O . ARG E 5 38 ? 158.673 140.059 152.480 1.00 50.30 38 ARG E O 1
ATOM 4023 N N . GLN E 5 39 ? 157.728 140.112 150.431 1.00 41.69 39 GLN E N 1
ATOM 4024 C CA . GLN E 5 39 ? 157.991 138.716 150.108 1.00 43.28 39 GLN E CA 1
ATOM 4025 C C . GLN E 5 39 ? 158.535 138.646 148.691 1.00 46.90 39 GLN E C 1
ATOM 4026 O O . GLN E 5 39 ? 157.857 139.056 147.745 1.00 49.30 39 GLN E O 1
ATOM 4032 N N . ALA E 5 40 ? 159.762 138.160 148.548 1.00 57.86 40 ALA E N 1
ATOM 4033 C CA . ALA E 5 40 ? 160.313 137.956 147.223 1.00 58.49 40 ALA E CA 1
ATOM 4034 C C . ALA E 5 40 ? 159.594 136.793 146.543 1.00 63.25 40 ALA E C 1
ATOM 4035 O O . ALA E 5 40 ? 159.129 135.868 147.213 1.00 68.99 40 ALA E O 1
ATOM 4037 N N . PRO E 5 41 ? 159.475 136.819 145.215 1.00 66.24 41 PRO E N 1
ATOM 4038 C CA . PRO E 5 41 ? 158.738 135.753 144.519 1.00 66.33 41 PRO E CA 1
ATOM 4039 C C . PRO E 5 41 ? 159.375 134.393 144.757 1.00 67.21 41 PRO E C 1
ATOM 4040 O O . PRO E 5 41 ? 160.510 134.136 144.348 1.00 66.74 41 PRO E O 1
ATOM 4044 N N . GLY E 5 42 ? 158.631 133.517 145.427 1.00 68.05 42 GLY E N 1
ATOM 4045 C CA . GLY E 5 42 ? 159.132 132.205 145.772 1.00 66.47 42 GLY E CA 1
ATOM 4046 C C . GLY E 5 42 ? 159.978 132.148 147.022 1.00 68.13 42 GLY E C 1
ATOM 4047 O O . GLY E 5 42 ? 160.490 131.073 147.353 1.00 68.60 42 GLY E O 1
ATOM 4048 N N . LYS E 5 43 ? 160.139 133.263 147.729 1.00 62.74 43 LYS E N 1
ATOM 4049 C CA . LYS E 5 43 ? 160.950 133.325 148.933 1.00 63.06 43 LYS E CA 1
ATOM 4050 C C . LYS E 5 43 ? 160.068 133.619 150.140 1.00 63.97 43 LYS E C 1
ATOM 4051 O O . LYS E 5 43 ? 158.926 134.066 150.009 1.00 63.89 43 LYS E O 1
ATOM 4057 N N . GLY E 5 44 ? 160.616 133.365 151.324 1.00 51.37 44 GLY E N 1
ATOM 4058 C CA . GLY E 5 44 ? 159.859 133.558 152.540 1.00 49.79 44 GLY E CA 1
ATOM 4059 C C . GLY E 5 44 ? 159.596 135.021 152.835 1.00 51.69 44 GLY E C 1
ATOM 4060 O O . GLY E 5 44 ? 160.199 135.924 152.258 1.00 53.81 44 GLY E O 1
ATOM 4061 N N . LEU E 5 45 ? 158.661 135.250 153.753 1.00 41.28 45 LEU E N 1
ATOM 4062 C CA . LEU E 5 45 ? 158.308 136.608 154.137 1.00 33.34 45 LEU E CA 1
ATOM 4063 C C . LEU E 5 45 ? 159.467 137.275 154.863 1.00 32.14 45 LEU E C 1
ATOM 4064 O O . LEU E 5 45 ? 160.189 136.636 155.633 1.00 39.36 45 LEU E O 1
ATOM 4069 N N . GLU E 5 46 ? 159.645 138.568 154.610 1.00 31.94 46 GLU E N 1
ATOM 4070 C CA . GLU E 5 46 ? 160.690 139.355 155.245 1.00 33.71 46 GLU E CA 1
ATOM 4071 C C . GLU E 5 46 ? 160.089 140.657 155.749 1.00 40.49 46 GLU E C 1
ATOM 4072 O O . GLU E 5 46 ? 159.326 141.309 155.031 1.00 46.47 46 GLU E O 1
ATOM 4078 N N . TRP E 5 47 ? 160.427 141.027 156.980 1.00 35.23 47 TRP E N 1
ATOM 4079 C CA . TRP E 5 47 ? 159.933 142.261 157.573 1.00 31.96 47 TRP E CA 1
ATOM 4080 C C . TRP E 5 47 ? 160.785 143.433 157.105 1.00 44.19 47 TRP E C 1
ATOM 4081 O O . TRP E 5 47 ? 162.017 143.351 157.100 1.00 50.85 47 TRP E O 1
ATOM 4092 N N . VAL E 5 48 ? 160.132 144.522 156.706 1.00 42.33 48 VAL E N 1
ATOM 4093 C CA . VAL E 5 48 ? 160.808 145.690 156.147 1.00 33.12 48 VAL E CA 1
ATOM 4094 C C . VAL E 5 48 ? 160.816 146.855 157.131 1.00 39.85 48 VAL E C 1
ATOM 4095 O O . VAL E 5 48 ? 161.877 147.369 157.485 1.00 49.66 48 VAL E O 1
ATOM 4099 N N . ALA E 5 49 ? 159.641 147.291 157.580 1.00 37.90 49 ALA E N 1
ATOM 4100 C CA . ALA E 5 49 ? 159.592 148.482 158.420 1.00 31.51 49 ALA E CA 1
ATOM 4101 C C . ALA E 5 49 ? 158.458 148.378 159.426 1.00 36.36 49 ALA E C 1
ATOM 4102 O O . ALA E 5 49 ? 157.501 147.630 159.235 1.00 47.32 49 ALA E O 1
ATOM 4104 N N . VAL E 5 50 ? 158.576 149.154 160.502 1.00 38.62 50 VAL E N 1
ATOM 4105 C CA . VAL E 5 50 ? 157.546 149.242 161.532 1.00 39.52 50 VAL E CA 1
ATOM 4106 C C . VAL E 5 50 ? 157.444 150.685 162.002 1.00 41.70 50 VAL E C 1
ATOM 4107 O O . VAL E 5 50 ? 158.452 151.395 162.083 1.00 53.42 50 VAL E O 1
ATOM 4111 N N . ILE E 5 51 ? 156.220 151.123 162.294 1.00 43.89 51 ILE E N 1
ATOM 4112 C CA . ILE E 5 51 ? 155.968 152.471 162.789 1.00 46.97 51 ILE E CA 1
ATOM 4113 C C . ILE E 5 51 ? 154.981 152.394 163.946 1.00 51.27 51 ILE E C 1
ATOM 4114 O O . ILE E 5 51 ? 154.044 151.588 163.927 1.00 53.25 51 ILE E O 1
ATOM 4119 N N . SER E 5 52 ? 155.205 153.226 164.962 1.00 52.99 52 SER E N 1
ATOM 4120 C CA . SER E 5 52 ? 154.365 153.261 166.147 1.00 47.33 52 SER E CA 1
ATOM 4121 C C . SER E 5 52 ? 153.061 153.999 165.858 1.00 49.41 52 SER E C 1
ATOM 4122 O O . SER E 5 52 ? 152.805 154.458 164.743 1.00 56.00 52 SER E O 1
ATOM 4125 N N . TYR E 5 53 ? 152.220 154.114 166.886 1.00 54.86 53 TYR E N 1
ATOM 4126 C CA . TYR E 5 53 ? 150.911 154.733 166.715 1.00 58.96 53 TYR E CA 1
ATOM 4127 C C . TYR E 5 53 ? 150.987 156.254 166.649 1.00 59.78 53 TYR E C 1
ATOM 4128 O O . TYR E 5 53 ? 150.126 156.882 166.024 1.00 58.22 53 TYR E O 1
ATOM 4137 N N . ASP E 5 54 ? 151.992 156.864 167.280 1.00 60.02 54 ASP E N 1
ATOM 4138 C CA . ASP E 5 54 ? 152.224 158.292 167.088 1.00 59.42 54 ASP E CA 1
ATOM 4139 C C . ASP E 5 54 ? 152.911 158.580 165.763 1.00 65.13 54 ASP E C 1
ATOM 4140 O O . ASP E 5 54 ? 152.750 159.671 165.206 1.00 70.20 54 ASP E O 1
ATOM 4145 N N . GLY E 5 55 ? 153.672 157.622 165.246 1.00 59.28 55 GLY E N 1
ATOM 4146 C CA . GLY E 5 55 ? 154.634 157.899 164.207 1.00 54.39 55 GLY E CA 1
ATOM 4147 C C . GLY E 5 55 ? 155.965 158.386 164.727 1.00 55.80 55 GLY E C 1
ATOM 4148 O O . GLY E 5 55 ? 156.828 158.759 163.924 1.00 56.87 55 GLY E O 1
ATOM 4149 N N . SER E 5 56 ? 156.153 158.405 166.047 1.00 61.16 56 SER E N 1
ATOM 4150 C CA . SER E 5 56 ? 157.405 158.869 166.630 1.00 63.72 56 SER E CA 1
ATOM 4151 C C . SER E 5 56 ? 158.505 157.823 166.516 1.00 64.58 56 SER E C 1
ATOM 4152 O O . SER E 5 56 ? 159.674 158.170 166.315 1.00 65.77 56 SER E O 1
ATOM 4155 N N . ASN E 5 57 ? 158.158 156.546 166.646 1.00 62.12 57 ASN E N 1
ATOM 4156 C CA . ASN E 5 57 ? 159.127 155.458 166.628 1.00 59.32 57 ASN E CA 1
ATOM 4157 C C . ASN E 5 57 ? 158.992 154.687 165.324 1.00 56.70 57 ASN E C 1
ATOM 4158 O O . ASN E 5 57 ? 157.948 154.079 165.065 1.00 58.08 57 ASN E O 1
ATOM 4163 N N . LYS E 5 58 ? 160.045 154.711 164.512 1.00 42.59 58 LYS E N 1
ATOM 4164 C CA . LYS E 5 58 ? 160.091 153.980 163.254 1.00 43.48 58 LYS E CA 1
ATOM 4165 C C . LYS E 5 58 ? 161.372 153.166 163.195 1.00 45.26 58 LYS E C 1
ATOM 4166 O O . LYS E 5 58 ? 162.441 153.652 163.570 1.00 52.42 58 LYS E O 1
ATOM 4172 N N . TYR E 5 59 ? 161.261 151.929 162.721 1.00 44.10 59 TYR E N 1
ATOM 4173 C CA . TYR E 5 59 ? 162.420 151.055 162.611 1.00 41.61 59 TYR E CA 1
ATOM 4174 C C . TYR E 5 59 ? 162.392 150.327 161.277 1.00 51.00 59 TYR E C 1
ATOM 4175 O O . TYR E 5 59 ? 161.326 150.055 160.723 1.00 59.61 59 TYR E O 1
ATOM 4184 N N . TYR E 5 60 ? 163.582 150.017 160.767 1.00 45.15 60 TYR E N 1
ATOM 4185 C CA . TYR E 5 60 ? 163.742 149.398 159.461 1.00 38.94 60 TYR E CA 1
ATOM 4186 C C . TYR E 5 60 ? 164.712 148.232 159.560 1.00 39.00 60 TYR E C 1
ATOM 4187 O O . TYR E 5 60 ? 165.550 148.169 160.461 1.00 48.43 60 TYR E O 1
ATOM 4196 N N . ALA E 5 61 ? 164.593 147.307 158.613 1.00 46.73 61 ALA E N 1
ATOM 4197 C CA . ALA E 5 61 ? 165.452 146.135 158.597 1.00 49.37 61 ALA E CA 1
ATOM 4198 C C . ALA E 5 61 ? 166.888 146.523 158.258 1.00 53.15 61 ALA E C 1
ATOM 4199 O O . ALA E 5 61 ? 167.170 147.630 157.794 1.00 58.43 61 ALA E O 1
ATOM 4201 N N . ASP E 5 62 ? 167.806 145.589 158.509 1.00 54.56 62 ASP E N 1
ATOM 4202 C CA . ASP E 5 62 ? 169.213 145.842 158.220 1.00 53.15 62 ASP E CA 1
ATOM 4203 C C . ASP E 5 62 ? 169.448 146.026 156.727 1.00 57.35 62 ASP E C 1
ATOM 4204 O O . ASP E 5 62 ? 170.241 146.881 156.317 1.00 60.98 62 ASP E O 1
ATOM 4209 N N . SER E 5 63 ? 168.778 145.223 155.898 1.00 54.68 63 SER E N 1
ATOM 4210 C CA . SER E 5 63 ? 168.979 145.313 154.456 1.00 53.87 63 SER E CA 1
ATOM 4211 C C . SER E 5 63 ? 168.459 146.633 153.898 1.00 57.28 63 SER E C 1
ATOM 4212 O O . SER E 5 63 ? 169.085 147.226 153.013 1.00 58.11 63 SER E O 1
ATOM 4215 N N . VAL E 5 64 ? 167.322 147.111 154.403 1.00 53.96 64 VAL E N 1
ATOM 4216 C CA . VAL E 5 64 ? 166.669 148.296 153.860 1.00 46.96 64 VAL E CA 1
ATOM 4217 C C . VAL E 5 64 ? 166.981 149.549 154.670 1.00 47.39 64 VAL E C 1
ATOM 4218 O O . VAL E 5 64 ? 166.412 150.610 154.402 1.00 54.49 64 VAL E O 1
ATOM 4222 N N . LYS E 5 65 ? 167.875 149.457 155.648 1.00 51.85 65 LYS E N 1
ATOM 4223 C CA . LYS E 5 65 ? 168.210 150.622 156.454 1.00 57.67 65 LYS E CA 1
ATOM 4224 C C . LYS E 5 65 ? 168.934 151.668 155.615 1.00 60.44 65 LYS E C 1
ATOM 4225 O O . LYS E 5 65 ? 169.802 151.345 154.801 1.00 59.41 65 LYS E O 1
ATOM 4231 N N . GLY E 5 66 ? 168.568 152.932 155.820 1.00 61.90 66 GLY E N 1
ATOM 4232 C CA . GLY E 5 66 ? 169.208 154.039 155.149 1.00 60.10 66 GLY E CA 1
ATOM 4233 C C . GLY E 5 66 ? 168.631 154.396 153.799 1.00 64.96 66 GLY E C 1
ATOM 4234 O O . GLY E 5 66 ? 169.051 155.402 153.213 1.00 68.95 66 GLY E O 1
ATOM 4235 N N . ARG E 5 67 ? 167.686 153.611 153.284 1.00 58.81 67 ARG E N 1
ATOM 4236 C CA . ARG E 5 67 ? 167.055 153.900 152.005 1.00 54.19 67 ARG E CA 1
ATOM 4237 C C . ARG E 5 67 ? 165.537 153.910 152.060 1.00 54.35 67 ARG E C 1
ATOM 4238 O O . ARG E 5 67 ? 164.911 154.424 151.128 1.00 55.29 67 ARG E O 1
ATOM 4246 N N . PHE E 5 6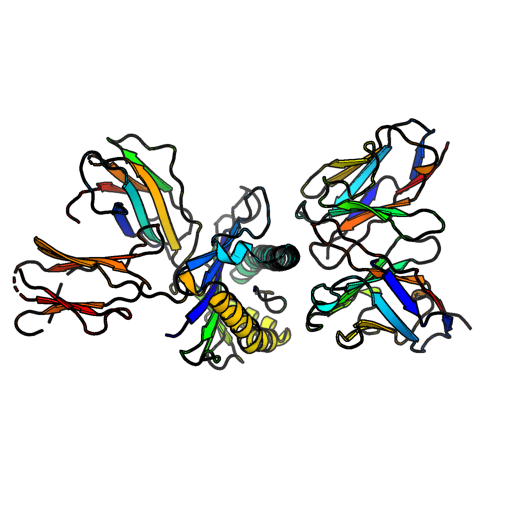8 ? 164.929 153.367 153.108 1.00 50.75 68 PHE E N 1
ATOM 4247 C CA . PHE E 5 68 ? 163.483 153.295 153.235 1.00 49.88 68 PHE E CA 1
ATOM 4248 C C . PHE E 5 68 ? 163.019 154.253 154.321 1.00 55.59 68 PHE E C 1
ATOM 4249 O O . PHE E 5 68 ? 163.682 154.404 155.351 1.00 61.52 68 PHE E O 1
ATOM 4257 N N . THR E 5 69 ? 161.885 154.907 154.084 1.00 53.01 69 THR E N 1
ATOM 4258 C CA . THR E 5 69 ? 161.290 155.807 155.063 1.00 50.59 69 THR E CA 1
ATOM 4259 C C . THR E 5 69 ? 159.817 155.465 155.205 1.00 51.92 69 THR E C 1
ATOM 4260 O O . THR E 5 69 ? 159.067 155.534 154.228 1.00 59.31 69 THR E O 1
ATOM 4264 N N . ILE E 5 70 ? 159.401 155.108 156.414 1.00 44.94 70 ILE E N 1
ATOM 4265 C CA . ILE E 5 70 ? 158.010 154.784 156.699 1.00 47.89 70 ILE E CA 1
ATOM 4266 C C . ILE E 5 70 ? 157.358 156.010 157.317 1.00 50.38 70 ILE E C 1
ATOM 4267 O O . ILE E 5 70 ? 158.016 156.791 158.012 1.00 57.40 70 ILE E O 1
ATOM 4272 N N . SER E 5 71 ? 156.072 156.198 157.036 1.00 54.32 71 SER E N 1
ATOM 4273 C CA . SER E 5 71 ? 155.348 157.348 157.552 1.00 54.91 71 SER E CA 1
ATOM 4274 C C . SER E 5 71 ? 153.883 156.979 157.692 1.00 55.79 71 SER E C 1
ATOM 4275 O O . SER E 5 71 ? 153.411 156.008 157.101 1.00 63.12 71 SER E O 1
ATOM 4278 N N . ARG E 5 72 ? 153.160 157.771 158.475 1.00 54.66 72 ARG E N 1
ATOM 4279 C CA . ARG E 5 72 ? 151.727 157.572 158.606 1.00 57.19 72 ARG E CA 1
ATOM 4280 C C . ARG E 5 72 ? 151.052 158.923 158.756 1.00 58.00 72 ARG E C 1
ATOM 4281 O O . ARG E 5 72 ? 151.658 159.876 159.251 1.00 63.59 72 ARG E O 1
ATOM 4289 N N . ASP E 5 73 ? 149.800 158.998 158.317 1.00 70.45 73 ASP E N 1
ATOM 4290 C CA . ASP E 5 73 ? 148.988 160.200 158.455 1.00 73.50 73 ASP E CA 1
ATOM 4291 C C . ASP E 5 73 ? 147.597 159.761 158.886 1.00 72.48 73 ASP E C 1
ATOM 4292 O O . ASP E 5 73 ? 146.858 159.160 158.099 1.00 72.76 73 ASP E O 1
ATOM 4297 N N . ASN E 5 74 ? 147.250 160.052 160.139 1.00 74.48 74 ASN E N 1
ATOM 4298 C CA . ASN E 5 74 ? 145.992 159.584 160.702 1.00 76.39 74 ASN E CA 1
ATOM 4299 C C . ASN E 5 74 ? 144.800 160.416 160.253 1.00 77.71 74 ASN E C 1
ATOM 4300 O O . ASN E 5 74 ? 143.658 159.979 160.429 1.00 77.10 74 ASN E O 1
ATOM 4305 N N . SER E 5 75 ? 145.034 161.601 159.686 1.00 83.49 75 SER E N 1
ATOM 4306 C CA . SER E 5 75 ? 143.927 162.411 159.191 1.00 84.32 75 SER E CA 1
ATOM 4307 C C . SER E 5 75 ? 143.279 161.762 157.975 1.00 84.86 75 SER E C 1
ATOM 4308 O O . SER E 5 75 ? 142.051 161.630 157.908 1.00 83.32 75 SER E O 1
ATOM 4311 N N . LYS E 5 76 ? 144.089 161.348 157.004 1.00 77.40 76 LYS E N 1
ATOM 4312 C CA . LYS E 5 76 ? 143.596 160.646 155.828 1.00 76.89 76 LYS E CA 1
ATOM 4313 C C . LYS E 5 76 ? 143.607 159.134 155.998 1.00 76.92 76 LYS E C 1
ATOM 4314 O O . LYS E 5 76 ? 143.259 158.418 155.052 1.00 75.67 76 LYS E O 1
ATOM 4320 N N . ASN E 5 77 ? 144.001 158.639 157.173 1.00 69.60 77 ASN E N 1
ATOM 4321 C CA . ASN E 5 77 ? 144.047 157.206 157.465 1.00 64.26 77 ASN E CA 1
ATOM 4322 C C . ASN E 5 77 ? 144.927 156.471 156.457 1.00 66.69 77 ASN E C 1
ATOM 4323 O O . ASN E 5 77 ? 144.485 155.554 155.764 1.00 68.05 77 ASN E O 1
ATOM 4328 N N . THR E 5 78 ? 146.191 156.882 156.375 1.00 61.69 78 THR E N 1
ATOM 4329 C CA . THR E 5 78 ? 147.081 156.342 155.361 1.00 57.10 78 THR E CA 1
ATOM 4330 C C . THR E 5 78 ? 148.428 155.999 155.978 1.00 56.47 78 THR E C 1
ATOM 4331 O O . THR E 5 78 ? 148.851 156.604 156.966 1.00 61.86 78 THR E O 1
ATOM 4335 N N . LEU E 5 79 ? 149.098 155.018 155.374 1.00 51.47 79 LEU E N 1
ATOM 4336 C CA . LEU E 5 79 ? 150.423 154.580 155.792 1.00 50.86 79 LEU E CA 1
ATOM 4337 C C . LEU E 5 79 ? 151.299 154.494 154.552 1.00 52.33 79 LEU E C 1
ATOM 4338 O O . LEU E 5 79 ? 150.997 153.730 153.631 1.00 58.31 79 LEU E O 1
ATOM 4343 N N . TYR E 5 80 ? 152.371 155.278 154.522 1.00 52.81 80 TYR E N 1
ATOM 4344 C CA . TYR E 5 80 ? 153.218 155.414 153.348 1.00 47.50 80 TYR E CA 1
ATOM 4345 C C . TYR E 5 80 ? 154.578 154.775 153.579 1.00 47.97 80 TYR E C 1
ATOM 4346 O O . TYR E 5 80 ? 155.100 154.764 154.696 1.00 56.20 80 TYR E O 1
ATOM 4355 N N . LEU E 5 81 ? 155.152 154.260 152.496 1.00 39.36 81 LEU E N 1
ATOM 4356 C CA . LEU E 5 81 ? 156.529 153.778 152.485 1.00 44.40 81 LEU E CA 1
ATOM 4357 C C . LEU E 5 81 ? 157.226 154.358 151.266 1.00 42.27 81 LEU E C 1
ATOM 4358 O O . LEU E 5 81 ? 156.786 154.137 150.134 1.00 45.53 81 LEU E O 1
ATOM 4363 N N . GLN E 5 82 ? 158.302 155.102 151.494 1.00 48.26 82 GLN E N 1
ATOM 4364 C CA . GLN E 5 82 ? 159.087 155.711 150.431 1.00 53.91 82 GLN E CA 1
ATOM 4365 C C . GLN E 5 82 ? 160.391 154.939 150.298 1.00 58.17 82 GLN E C 1
ATOM 4366 O O . GLN E 5 82 ? 161.176 154.872 151.250 1.00 60.02 82 GLN E O 1
ATOM 4372 N N . MET E 5 83 ? 160.616 154.364 149.123 1.00 58.96 83 MET E N 1
ATOM 4373 C CA . MET E 5 83 ? 161.762 153.511 148.854 1.00 57.73 83 MET E CA 1
ATOM 4374 C C . MET E 5 83 ? 162.712 154.250 147.925 1.00 60.70 83 MET E C 1
ATOM 4375 O O . MET E 5 83 ? 162.319 154.657 146.827 1.00 70.02 83 MET E O 1
ATOM 4380 N N . ASN E 5 84 ? 163.951 154.430 148.367 1.00 61.56 84 ASN E N 1
ATOM 4381 C CA . ASN E 5 84 ? 164.945 155.188 147.625 1.00 62.52 84 ASN E CA 1
ATOM 4382 C C . ASN E 5 84 ? 166.102 154.280 147.237 1.00 62.93 84 ASN E C 1
ATOM 4383 O O . ASN E 5 84 ? 166.415 153.315 147.940 1.00 67.68 84 ASN E O 1
ATOM 4388 N N . SER E 5 85 ? 166.733 154.600 146.109 1.00 62.87 85 SER E N 1
ATOM 4389 C CA . SER E 5 85 ? 167.876 153.845 145.598 1.00 65.56 85 SER E CA 1
ATOM 4390 C C . SER E 5 85 ? 167.534 152.366 145.442 1.00 66.36 85 SER E C 1
ATOM 4391 O O . SER E 5 85 ? 168.257 151.480 145.903 1.00 65.14 85 SER E O 1
ATOM 4394 N N . LEU E 5 86 ? 166.406 152.105 144.786 1.00 63.19 86 LEU E N 1
ATOM 4395 C CA . LEU E 5 86 ? 165.953 150.736 144.583 1.00 56.85 86 LEU E CA 1
ATOM 4396 C C . LEU E 5 86 ? 166.957 149.956 143.748 1.00 60.59 86 LEU E C 1
ATOM 4397 O O . LEU E 5 86 ? 167.512 150.470 142.775 1.00 68.10 86 LEU E O 1
ATOM 4402 N N . ARG E 5 87 ? 167.191 148.708 144.137 1.00 64.17 87 ARG E N 1
ATOM 4403 C CA . ARG E 5 87 ? 168.161 147.847 143.479 1.00 68.41 87 ARG E CA 1
ATOM 4404 C C . ARG E 5 87 ? 167.477 146.556 143.052 1.00 69.94 87 ARG E C 1
ATOM 4405 O O . ARG E 5 87 ? 166.279 146.361 143.268 1.00 71.72 87 ARG E O 1
ATOM 4413 N N . ALA E 5 88 ? 168.255 145.662 142.439 1.00 70.85 88 ALA E N 1
ATOM 4414 C CA . ALA E 5 88 ? 167.719 144.375 142.018 1.00 67.59 88 ALA E CA 1
ATOM 4415 C C . ALA E 5 88 ? 167.305 143.509 143.198 1.00 69.07 88 ALA E C 1
ATOM 4416 O O . ALA E 5 88 ? 166.540 142.558 143.014 1.00 73.00 88 ALA E O 1
ATOM 4418 N N . GLU E 5 89 ? 167.797 143.810 144.398 1.00 61.66 89 GLU E N 1
ATOM 4419 C CA . GLU E 5 89 ? 167.427 143.055 145.587 1.00 63.14 89 GLU E CA 1
ATOM 4420 C C . GLU E 5 89 ? 166.070 143.473 146.142 1.00 62.56 89 GLU E C 1
ATOM 4421 O O . GLU E 5 89 ? 165.484 142.733 146.940 1.00 64.93 89 GLU E O 1
ATOM 4427 N N . ASP E 5 90 ? 165.541 144.615 145.712 1.00 51.15 90 ASP E N 1
ATOM 4428 C CA . ASP E 5 90 ? 164.331 145.181 146.293 1.00 51.78 90 ASP E CA 1
ATOM 4429 C C . ASP E 5 90 ? 163.051 144.730 145.602 1.00 55.84 90 ASP E C 1
ATOM 4430 O O . ASP E 5 90 ? 161.972 145.197 145.978 1.00 56.46 90 ASP E O 1
ATOM 4435 N N . THR E 5 91 ? 163.133 143.849 144.609 1.00 50.01 91 THR E N 1
ATOM 4436 C CA . THR E 5 91 ? 161.927 143.367 143.949 1.00 52.90 91 THR E CA 1
ATOM 4437 C C . THR E 5 91 ? 161.207 142.358 144.836 1.00 51.55 91 THR E C 1
ATOM 4438 O O . THR E 5 91 ? 161.801 141.369 145.276 1.00 55.84 91 THR E O 1
ATOM 4442 N N . ALA E 5 92 ? 159.924 142.606 145.091 1.00 43.37 92 ALA E N 1
ATOM 4443 C CA . ALA E 5 92 ? 159.132 141.764 145.980 1.00 42.23 92 ALA E CA 1
ATOM 4444 C C . ALA E 5 92 ? 157.692 142.258 145.954 1.00 40.67 92 ALA E C 1
ATOM 4445 O O . ALA E 5 92 ? 157.393 143.329 145.420 1.00 49.82 92 ALA E O 1
ATOM 4447 N N . VAL E 5 93 ? 156.803 141.466 146.543 1.00 39.06 93 VAL E N 1
ATOM 4448 C CA . VAL E 5 93 ? 155.423 141.870 146.776 1.00 40.41 93 VAL E CA 1
ATOM 4449 C C . VAL E 5 93 ? 155.351 142.443 148.181 1.00 44.76 93 VAL E C 1
ATOM 4450 O O . VAL E 5 93 ? 155.733 141.776 149.149 1.00 53.52 93 VAL E O 1
ATOM 4454 N N . TYR E 5 94 ? 154.875 143.675 148.299 1.00 39.43 94 TYR E N 1
ATOM 4455 C CA . TYR E 5 94 ? 154.822 144.377 149.570 1.00 38.58 94 TYR E CA 1
ATOM 4456 C C . TYR E 5 94 ? 153.408 144.342 150.132 1.00 45.05 94 TYR E C 1
ATOM 4457 O O . TYR E 5 94 ? 152.429 144.462 149.389 1.00 55.04 94 TYR E O 1
ATOM 4466 N N . TYR E 5 95 ? 153.317 144.160 151.448 1.00 40.06 95 TYR E N 1
ATOM 4467 C CA . TYR E 5 95 ? 152.069 144.117 152.189 1.00 37.52 95 TYR E CA 1
ATOM 4468 C C . TYR E 5 95 ? 152.148 145.107 153.339 1.00 40.13 95 TYR E C 1
ATOM 4469 O O . TYR E 5 95 ? 153.199 145.250 153.973 1.00 43.72 95 TYR E O 1
ATOM 4478 N N . CYS E 5 96 ? 151.038 145.786 153.608 1.00 46.07 96 CYS E N 1
ATOM 4479 C CA . CYS E 5 96 ? 150.883 146.572 154.822 1.00 48.02 96 CYS E CA 1
ATOM 4480 C C . CYS E 5 96 ? 150.102 145.738 155.824 1.00 43.82 96 CYS E C 1
ATOM 4481 O O . CYS E 5 96 ? 149.013 145.245 155.514 1.00 52.64 96 CYS E O 1
ATOM 4484 N N . LEU E 5 97 ? 150.666 145.563 157.013 1.00 35.44 97 LEU E N 1
ATOM 4485 C CA . LEU E 5 97 ? 150.149 144.614 157.984 1.00 30.07 97 LEU E CA 1
ATOM 4486 C C . LEU E 5 97 ? 149.868 145.317 159.302 1.00 37.24 97 LEU E C 1
ATOM 4487 O O . LEU E 5 97 ? 150.708 146.072 159.805 1.00 46.09 97 LEU E O 1
ATOM 4492 N N . TYR E 5 98 ? 148.676 145.081 159.842 1.00 40.27 98 TYR E N 1
ATOM 4493 C CA . TYR E 5 98 ? 148.331 145.444 161.213 1.00 39.56 98 TYR E CA 1
ATOM 4494 C C . TYR E 5 98 ? 148.346 144.137 161.995 1.00 45.76 98 TYR E C 1
ATOM 4495 O O . TYR E 5 98 ? 147.329 143.460 162.128 1.00 54.99 98 TYR E O 1
ATOM 4504 N N . GLY E 5 99 ? 149.517 143.775 162.503 1.00 44.62 99 GLY E N 1
ATOM 4505 C CA . GLY E 5 99 ? 149.657 142.518 163.204 1.00 45.51 99 GLY E CA 1
ATOM 4506 C C . GLY E 5 99 ? 150.763 142.548 164.231 1.00 51.28 99 GLY E C 1
ATOM 4507 O O . GLY E 5 99 ? 151.154 143.621 164.697 1.00 53.82 99 GLY E O 1
ATOM 4508 N N . GLY E 5 100 ? 151.283 141.379 164.584 1.00 50.56 100 GLY E N 1
ATOM 4509 C CA . GLY E 5 100 ? 152.319 141.297 165.591 1.00 52.85 100 GLY E CA 1
ATOM 4510 C C . GLY E 5 100 ? 151.844 141.688 166.975 1.00 49.24 100 GLY E C 1
ATOM 4511 O O . GLY E 5 100 ? 152.520 142.440 167.680 1.00 48.52 100 GLY E O 1
ATOM 4512 N N . ASN E 5 101 ? 150.676 141.190 167.370 1.00 49.82 101 ASN E N 1
ATOM 4513 C CA . ASN E 5 101 ? 150.105 141.469 168.677 1.00 49.24 101 ASN E CA 1
ATOM 4514 C C . ASN E 5 101 ? 149.863 140.163 169.418 1.00 50.53 101 ASN E C 1
ATOM 4515 O O . ASN E 5 101 ? 150.274 139.087 168.978 1.00 51.65 101 ASN E O 1
ATOM 4520 N N . SER E 5 102 ? 149.193 140.271 170.564 1.00 48.43 102 SER E N 1
ATOM 4521 C CA . SER E 5 102 ? 148.893 139.107 171.386 1.00 49.12 102 SER E CA 1
ATOM 4522 C C . SER E 5 102 ? 147.407 138.786 171.461 1.00 52.69 102 SER E C 1
ATOM 4523 O O . SER E 5 102 ? 147.050 137.707 171.945 1.00 52.77 102 SER E O 1
ATOM 4526 N N . TYR E 5 103 ? 146.535 139.687 171.008 1.00 56.91 103 TYR E N 1
ATOM 4527 C CA . TYR E 5 103 ? 145.103 139.426 171.055 1.00 53.00 103 TYR E CA 1
ATOM 4528 C C . TYR E 5 103 ? 144.565 138.817 169.766 1.00 53.98 103 TYR E C 1
ATOM 4529 O O . TYR E 5 103 ? 143.358 138.571 169.676 1.00 55.56 103 TYR E O 1
ATOM 4538 N N . GLY E 5 104 ? 145.416 138.579 168.774 1.00 56.20 104 GLY E N 1
ATOM 4539 C CA . GLY E 5 104 ? 145.039 137.785 167.625 1.00 58.27 104 GLY E CA 1
ATOM 4540 C C . GLY E 5 104 ? 144.326 138.508 166.510 1.00 58.18 104 GLY E C 1
ATOM 4541 O O . GLY E 5 104 ? 143.646 137.853 165.712 1.00 59.36 104 GLY E O 1
ATOM 4542 N N . MET E 5 105 ? 144.449 139.827 166.422 1.00 51.22 105 MET E N 1
ATOM 4543 C CA . MET E 5 105 ? 143.833 140.582 165.340 1.00 52.97 105 MET E CA 1
ATOM 4544 C C . MET E 5 105 ? 144.904 140.970 164.331 1.00 53.22 105 MET E C 1
ATOM 4545 O O . MET E 5 105 ? 145.844 141.697 164.668 1.00 58.49 105 MET E O 1
ATOM 4550 N N . ASP E 5 106 ? 144.766 140.484 163.100 1.00 50.25 106 ASP E N 1
ATOM 4551 C CA . ASP E 5 106 ? 145.680 140.832 162.024 1.00 50.56 106 ASP E CA 1
ATOM 4552 C C . ASP E 5 106 ? 144.903 141.104 160.745 1.00 50.22 106 ASP E C 1
ATOM 4553 O O . ASP E 5 106 ? 143.882 140.465 160.477 1.00 54.63 106 ASP E O 1
ATOM 4558 N N . VAL E 5 107 ? 145.366 142.090 159.982 1.00 40.47 107 VAL E N 1
ATOM 4559 C CA . VAL E 5 107 ? 144.801 142.426 158.682 1.00 41.60 107 VAL E CA 1
ATOM 4560 C C . VAL E 5 107 ? 145.950 142.553 157.695 1.00 41.21 107 VAL E C 1
ATOM 4561 O O . VAL E 5 107 ? 146.945 143.227 157.981 1.00 43.68 107 VAL E O 1
ATOM 4565 N N . TRP E 5 108 ? 145.817 141.907 156.541 1.00 37.72 108 TRP E N 1
ATOM 4566 C CA . TRP E 5 108 ? 146.853 141.898 155.519 1.00 35.63 108 TRP E CA 1
ATOM 4567 C C . TRP E 5 108 ? 146.338 142.598 154.274 1.00 39.70 108 TRP E C 1
ATOM 4568 O O . TRP E 5 108 ? 145.223 142.322 153.819 1.00 47.87 108 TRP E O 1
ATOM 4579 N N . GLY E 5 109 ? 147.146 143.492 153.723 1.00 39.26 109 GLY E N 1
ATOM 4580 C CA . GLY E 5 109 ? 146.799 144.119 152.470 1.00 39.96 109 GLY E CA 1
ATOM 4581 C C . GLY E 5 109 ? 146.902 143.144 151.316 1.00 45.37 109 GLY E C 1
ATOM 4582 O O . GLY E 5 109 ? 147.420 142.035 151.436 1.00 48.82 109 GLY E O 1
ATOM 4583 N N . GLN E 5 110 ? 146.382 143.572 150.166 1.00 60.06 110 GLN E N 1
ATOM 4584 C CA . GLN E 5 110 ? 146.424 142.719 148.983 1.00 62.25 110 GLN E CA 1
ATOM 4585 C C . GLN E 5 110 ? 147.857 142.450 148.546 1.00 62.04 110 GLN E C 1
ATOM 4586 O O . GLN E 5 110 ? 148.183 141.342 148.107 1.00 63.96 110 GLN E O 1
ATOM 4592 N N . GLY E 5 111 ? 148.725 143.450 148.657 1.00 50.83 111 GLY E N 1
ATOM 4593 C CA . GLY E 5 111 ? 150.105 143.285 148.255 1.00 51.38 111 GLY E CA 1
ATOM 4594 C C . GLY E 5 111 ? 150.350 143.780 146.850 1.00 49.73 111 GLY E C 1
ATOM 4595 O O . GLY E 5 111 ? 149.713 143.311 145.904 1.00 52.62 111 GLY E O 1
ATOM 4596 N N . THR E 5 112 ? 151.264 144.731 146.697 1.00 48.87 112 THR E N 1
ATOM 4597 C CA . THR E 5 112 ? 151.584 145.291 145.393 1.00 51.95 112 THR E CA 1
ATOM 4598 C C . THR E 5 112 ? 152.991 144.872 144.995 1.00 53.94 112 THR E C 1
ATOM 4599 O O . THR E 5 112 ? 153.877 144.759 145.843 1.00 54.06 112 THR E O 1
ATOM 4603 N N . MET E 5 113 ? 153.184 144.603 143.710 1.00 52.62 113 MET E N 1
ATOM 4604 C CA . MET E 5 113 ? 154.465 144.122 143.217 1.00 52.60 113 MET E CA 1
ATOM 4605 C C . MET E 5 113 ? 155.380 145.295 142.903 1.00 56.48 113 MET E C 1
ATOM 4606 O O . MET E 5 113 ? 154.957 146.273 142.280 1.00 61.31 113 MET E O 1
ATOM 4611 N N . VAL E 5 114 ? 156.632 145.196 143.340 1.00 51.93 114 VAL E N 1
ATOM 4612 C CA . VAL E 5 114 ? 157.681 146.138 142.979 1.00 49.32 114 VAL E CA 1
ATOM 4613 C C . VAL E 5 114 ? 158.776 145.343 142.289 1.00 55.91 114 VAL E C 1
ATOM 4614 O O . VAL E 5 114 ? 159.412 144.483 142.911 1.00 62.23 114 VAL E O 1
ATOM 4618 N N . THR E 5 115 ? 158.993 145.625 141.008 1.00 57.89 115 THR E N 1
ATOM 4619 C CA . THR E 5 115 ? 159.978 144.925 140.197 1.00 54.44 115 THR E CA 1
ATOM 4620 C C . THR E 5 115 ? 161.044 145.916 139.764 1.00 60.02 115 THR E C 1
ATOM 4621 O O . THR E 5 115 ? 160.724 147.051 139.396 1.00 67.30 115 THR E O 1
ATOM 4625 N N . VAL E 5 116 ? 162.302 145.495 139.812 1.00 55.78 116 VAL E N 1
ATOM 4626 C CA . VAL E 5 116 ? 163.428 146.355 139.473 1.00 55.92 116 VAL E CA 1
ATOM 4627 C C . VAL E 5 116 ? 164.200 145.696 138.338 1.00 62.24 116 VAL E C 1
ATOM 4628 O O . VAL E 5 116 ? 164.771 144.612 138.512 1.00 64.03 116 VAL E O 1
ATOM 4632 N N . PHE E 5 117 ? 164.219 146.350 137.180 1.00 67.30 117 PHE E N 1
ATOM 4633 C CA . PHE E 5 117 ? 165.026 145.929 136.041 1.00 66.52 117 PHE E CA 1
ATOM 4634 C C . PHE E 5 117 ? 165.023 147.060 135.023 1.00 65.13 117 PHE E C 1
ATOM 4635 O O . PHE E 5 117 ? 164.407 148.107 135.232 1.00 65.66 117 PHE E O 1
ATOM 4643 N N . ASN E 5 118 ? 165.722 146.835 133.915 1.00 68.08 118 ASN E N 1
ATOM 4644 C CA . ASN E 5 118 ? 165.821 147.833 132.857 1.00 70.97 118 ASN E CA 1
ATOM 4645 C C . ASN E 5 118 ? 165.139 147.360 131.574 1.00 71.38 118 ASN E C 1
ATOM 4646 O O . ASN E 5 118 ? 165.543 146.372 130.964 1.00 69.05 118 ASN E O 1
#

Organism: Homo sapiens (NCBI:txid9606)

InterPro domains:
  IPR001039 MHC class I alpha chain, alpha1 alpha2 domains [PR01638] (83-112)
  IPR001039 MHC class I alpha chain, alpha1 alpha2 domains [PR01638] (115-131)
  IPR001039 MHC class I alpha chain, alpha1 alpha2 domains [PR01638] (136-153)
  IPR001039 MHC class I alpha chain, alpha1 alpha2 domains [PR01638] (181-199)
  IPR003006 Immunoglobulin/major histocompatibility complex, conserved site [PS00290] (281-287)
  IPR003597 Immunoglobulin C1-set [PF07654] (218-290)
  IPR003597 Immunoglobulin C1-set [SM00407] (222-293)
  IPR007110 Immunoglobulin-like domain [PS50835] (209-295)
  IPR010579 MHC class I, alpha chain, C-terminal [PF06623] (337-364)
  IPR011161 MHC class I-like antigen recognition-like [PF00129] (25-203)
  IPR011162 MHC classes I/II-like antigen recognition protein [SSF54452] (26-205)
  IPR013783 Immunoglobulin-like fold [G3DSA:2.60.40.10] (206-308)
  IPR036179 Immunoglobulin-like domain superfamily [SSF48726] (210-300)
  IPR037055 MHC class I-like antigen recognition-like superfamily [G3DSA:3.30.500.10] (24-205)
  IPR050208 Antigen-presenting and immune regulatory MHC class I-related [PTHR16675] (14-336)

Solvent-accessible surface area: 26703 Å² total; per-residue (Å²): 56,73,24,18,0,49,0,21,0,4,1,12,13,67,65,79,187,36,113,28,78,3,5,0,1,0,34,0,34,60,26,37,0,0,32,1,12,24,75,26,111,54,53,43,6,31,40,122,7,110,23,1,111,134,15,25,69,68,5,30,2,16,0,0,69,30,0,13,51,1,6,47,25,0,78,97,0,8,40,42,0,37,51,65,64,135,56,80,125,76,35,70,23,6,0,0,0,5,1,0,0,12,3,7,93,97,61,127,65,95,82,3,58,2,40,1,0,4,17,4,94,99,3,1,29,15,102,121,100,10,165,38,9,64,26,79,42,163,11,0,68,59,0,51,110,108,10,82,81,59,115,6,7,92,62,0,74,63,17,0,72,39,53,0,4,99,17,0,62,106,0,0,98,48,2,132,146,46,2,64,63,76,42,63,4,159,26,85,27,41,92,122,35,15,24,0,22,0,32,51,0,4,21,19,139,22,78,12,53,45,69,149,125,78,115,115,22,75,36,6,31,2,33,77,41,15,21,5,21,15,4,2,35,110,109,60,35,0,38,0,102,14,110,18,22,134,154,73,60,90,41,156,170,95,106,78,79,3,105,27,23,13,5,16,31,90,107,27,100,110,74,100,66,3,50,1,0,0,21,0,19,14,0,1,35,8,100,32,94,5,23,0,17,89,95,50,120,136,41,133,148,39,90,100,40,20,22,0,3,49,157,111,7,11,0,52,8,12,23,63,4,113,20,76,18,136,20,4,0,87,0,56,11,105,45,28,123,139,53,103,89,40,112,16,55,122,71,97,23,1,4,62,55,4,6,89,16,2,154,10,80,12,63,27,51,53,82,73,24,62,35,46,74,33,80,146,0,68,1,41,1,128,3,69,48,75,10,2,37,25,1,1,4,1,1,3,17,45,136,75,117,28,6,107,14,0,0,48,17,1,77,51,95,19,134,78,12,39,116,48,1,48,12,52,37,77,26,48,79,2,48,0,19,0,68,160,4,57,108,78,0,29,5,35,0,7,0,1,1,1,10,64,39,3,31,19,3,58,17,0,98,4,67,107,200,173,53,87,6,79,9,57,37,35,32,95,9,56,61,56,146,56,37,120,0,35,0,52,8,64,54,31,84,3,54,34,45,26,0,14,0,0,7,20,33,83,83,134,28,9,64,30,0,0,25,2,38,67,87,16,86,33,84,85,39,12,131,55,0,122,75,26,6,63,0,36,28,49,58,107,122,49,13,0,30,0,51,0,62,46,0,122,75,97,0,34,2,33,0,14,0,0,8,6,4,15,24,69,15,66,36,14,33,0,110,24,21,80,0,33,11,106,140

Nearest PDB structures (foldseek):
  7stg-assembly8_O  TM=9.966E-01  e=7.759E-43  Homo sapiens
  7stg-assembly2_C  TM=9.895E-01  e=5.900E-43  Homo sapiens
  7st3-assembly14_a  TM=9.731E-01  e=4.486E-43  Human papillomavirus 16
  7sr0-assembly1_A  TM=9.809E-01  e=9.661E-43  Human papillomavirus 16
  8zv9-assembly1_A  TM=9.828E-01  e=1.969E-42  Homo sapiens

Foldseek 3Di:
DKKKKKKKKKWKCDQPPDQTWIKMWIDIQNDTFWIATCPDPVLWIDGDDPLVVVDDVVVRVVRSVVVVVVVVVVSVVVVVVCVLVVHDSRDMKMKMWMWIFMADPVLAGDFIWTFIDIRPHGAWTQDRVLQAIDGDDDSSVVVRVVCVVVVVSVVRSVCRRPVRSVVSVVSCVSPVVQSVDWDFFDWDWDDPQIKIKTWFTPDQDKDKDFDDVHPWDRWADPPPSGTMIMDGDPPHWIWMGDPPDPDIDIDDD/DFWDWDWDWDWPDQADAPDKTKIKIKTWFGPDPDKDKFKADPNHTDPPWDKDDWDHDPVRIIMMMIMDIDHDQIWMWMDDPVDPDIDIGGDDNPD/DDDDPPPDDD/DKAKEKPDQEAAAAFFDKDKIKIFIPWFAQLQFKWKWWDAPPDDIDTAGGSQAHGDPPHDPQWGKDDGTGMIMIMRNTGDPVNFTWMWMWGDPDPIYIYPTYGYHYD/DWAKAKDWADEDAFQAKTKMKIAIPDDQLLQAKKWKWWAAVVGDIGTAKIAGSVRPDIDGDPVQPPFKDWGADNVRRMIMIMGGRHDQVPWTWMWMWRDDDDVDDIDIYPTGTHHYDD

Radius of gyration: 28.52 Å; Cα contacts (8 Å, |Δi|>4): 1375; chains: 5; bounding box: 53×64×97 Å

Sequence (583 aa):
GSHSMRYFFTSVSRPGRGEPRFIAVGYVDDTQFVRFDSDAASQRMEPRAPWIEQEGPEYWDGETRKVKAHSQTHRVDLGTLRGYYNQSEAGSHTVQRMYGCDVGSDWRFLRGYHQYAYDGKDYIALKEDLRSWTAADMAAQTTKHKWEAAHVAEQLRAYLEGTCVEWLRRYLENGKETLQRTDAPKTHMTHHTLRCWALSFYPAEITLTWQRDGELVETRPAGDGTFQKWAAVVVYTCHVQHEGLPKPLTLRWIQRTPKIQVYSRHPAENGKSNFLNCYVSGFHPSDIEVDLLKNGERIEKVEHSDLSFSKDWSFYLLYYTEFTPEYACRVNHVTLSQPKIVKWDRDMKLVVVGACGVDIVMTQSPATLSLSPGERATLSCRASQSLSSSFLAWYQQKPGQAPRLLIYGASSRATGIPDRFSGSGSGTDFTLTISRLEPEDFAVYYCQQSESALTFGGGTKVEIKEVQLLESGGGVVQPGRSLRLSCAASGFTFSSYGMHWVRQAPGKGLEWVAVISYDGSNKYYADSVKGRFTISRDNSKNTLYLQMNSLRAEDTAVYYCLYGGNSYGMDVWGQGTMVTVFN